Protein AF-A0A388L3P9-F1 (afdb_monomer_lite)

Secondary structure (DSSP, 8-state):
-TTHHHHHHHH-SS--HHHHHHHHHHHHHHT-SSSTHHHHHTT-HHHHTS--SSHHHHHHHHHHHHH---EE---SHHHHHTSBSSS-TTSB-TTS-B---S-STT--HHHHHTTT--BHHHHEETTTTEEPPHHHHHHHHTT-SSHHHHHHHHHHHS-HHHHHHHH-----TT-EEEEP-TT--TTEEEEEEEEETTEEEEEEEEE-SSSTTEEEEEEEEEEEGGGEEEEE-EEPPPTT-TTPPEEEGGGG--TTT-SS-TTSEEPPPPTTSSSPPBGGG--HHHHHHHHS--THHHHHHHHHHHHHTT--TT--THHHHHHHHHHTT-S-HHHHHHHHHHHTT----HHHHHTTT-----B-TTTSSSB--HHIIIIISHHHHHHHHHHHHHHHHHHSSSS---HHHHHH-PPPTT--TTSHHHHHHHHHHHHHHHHHHHHHHHHHHH-----HHHHHHHHHHHHHHHIIIIIHHH-TTT-TTSS-HHHHH--

Structure (mmCIF, N/CA/C/O backbone):
data_AF-A0A388L3P9-F1
#
_entry.id   AF-A0A388L3P9-F1
#
loop_
_atom_site.group_PDB
_atom_site.id
_atom_site.type_symbol
_atom_site.label_atom_id
_atom_site.label_alt_id
_atom_site.label_comp_id
_atom_site.label_asym_id
_atom_site.label_entity_id
_atom_site.label_seq_id
_atom_site.pdbx_PDB_ins_code
_atom_site.Cartn_x
_atom_site.Cartn_y
_atom_site.Cartn_z
_atom_site.occupancy
_atom_site.B_iso_or_equiv
_atom_site.auth_seq_id
_atom_site.auth_comp_id
_atom_site.auth_asym_id
_atom_site.auth_atom_id
_atom_site.pdbx_PDB_model_num
ATOM 1 N N . MET A 1 1 ? -0.712 6.047 -7.477 1.00 69.56 1 MET A N 1
ATOM 2 C CA . MET A 1 1 ? -1.102 4.629 -7.298 1.00 69.56 1 MET A CA 1
ATOM 3 C C . MET A 1 1 ? -2.496 4.556 -6.702 1.00 69.56 1 MET A C 1
ATOM 5 O O . MET A 1 1 ? -2.728 5.205 -5.688 1.00 69.56 1 MET A O 1
ATOM 9 N N . LEU A 1 2 ? -3.393 3.786 -7.325 1.00 80.62 2 LEU A N 1
ATOM 10 C CA . LEU A 1 2 ? -4.816 3.703 -6.965 1.00 80.62 2 LEU A CA 1
ATOM 11 C C . LEU A 1 2 ? -5.061 3.202 -5.529 1.00 80.62 2 LEU A C 1
ATOM 13 O O . LEU A 1 2 ? -5.903 3.756 -4.837 1.00 80.62 2 LEU A O 1
ATOM 17 N N . GLY A 1 3 ? -4.253 2.266 -5.015 1.00 79.12 3 GLY A N 1
ATOM 18 C CA . GLY A 1 3 ? -4.400 1.759 -3.640 1.00 79.12 3 GLY A CA 1
ATOM 19 C C . GLY A 1 3 ? -4.237 2.811 -2.527 1.00 79.12 3 GLY A C 1
ATOM 20 O O . GLY A 1 3 ? -4.745 2.613 -1.431 1.00 79.12 3 GLY A O 1
ATOM 21 N N . LYS A 1 4 ? -3.617 3.971 -2.810 1.00 87.44 4 LYS A N 1
ATOM 22 C CA . LYS A 1 4 ? -3.516 5.090 -1.849 1.00 87.44 4 LYS A CA 1
ATOM 23 C C . LYS A 1 4 ? -4.891 5.649 -1.455 1.00 87.44 4 LYS A C 1
ATOM 25 O O . LYS A 1 4 ? -5.006 6.288 -0.415 1.00 87.44 4 LYS A O 1
ATOM 30 N N . TRP A 1 5 ? -5.912 5.465 -2.291 1.00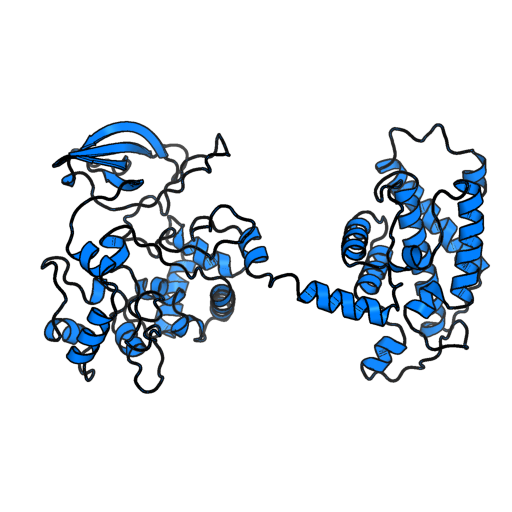 90.31 5 TRP A N 1
ATOM 31 C CA . TRP A 1 5 ? -7.249 5.992 -2.031 1.00 90.31 5 TRP A CA 1
ATOM 32 C C . TRP A 1 5 ? -7.845 5.391 -0.758 1.00 90.31 5 TRP A C 1
ATOM 34 O O . TRP A 1 5 ? -8.276 6.148 0.100 1.00 90.31 5 TRP A O 1
ATOM 44 N N . ILE A 1 6 ? -7.750 4.072 -0.567 1.00 91.44 6 ILE A N 1
ATOM 45 C CA . ILE A 1 6 ? -8.260 3.404 0.644 1.00 91.44 6 ILE A CA 1
ATOM 46 C C . ILE A 1 6 ? -7.466 3.822 1.884 1.00 91.44 6 ILE A C 1
ATOM 48 O O . ILE A 1 6 ? -8.050 4.100 2.927 1.00 91.44 6 ILE A O 1
ATOM 52 N N . THR A 1 7 ? -6.147 3.988 1.764 1.00 90.12 7 THR A N 1
ATOM 53 C CA . THR A 1 7 ? -5.344 4.571 2.847 1.00 90.12 7 THR A CA 1
ATOM 54 C C . THR A 1 7 ? -5.828 5.970 3.231 1.00 90.12 7 THR A C 1
ATOM 56 O O . THR A 1 7 ? -5.950 6.266 4.411 1.00 90.12 7 THR A O 1
ATOM 59 N N . ARG A 1 8 ? -6.152 6.821 2.248 1.00 89.50 8 ARG A N 1
ATOM 60 C CA . ARG A 1 8 ? -6.685 8.167 2.508 1.00 89.50 8 ARG A CA 1
ATOM 61 C C . ARG A 1 8 ? -8.045 8.136 3.194 1.00 89.50 8 ARG A C 1
ATOM 63 O O . ARG A 1 8 ? -8.276 8.990 4.038 1.00 89.50 8 ARG A O 1
ATOM 70 N N . VAL A 1 9 ? -8.921 7.187 2.850 1.00 90.56 9 VAL A N 1
ATOM 71 C CA . VAL A 1 9 ? -10.204 7.016 3.555 1.00 90.56 9 VAL A CA 1
ATOM 72 C C . VAL A 1 9 ? -9.966 6.751 5.043 1.00 90.56 9 VAL A C 1
ATOM 74 O O . VAL A 1 9 ? -10.691 7.295 5.864 1.00 90.56 9 VAL A O 1
ATOM 77 N N . ALA A 1 10 ? -8.939 5.970 5.393 1.00 88.69 10 ALA A N 1
ATOM 78 C CA . ALA A 1 10 ? -8.650 5.618 6.783 1.00 88.69 10 ALA A CA 1
ATOM 79 C C . ALA A 1 10 ? -8.086 6.768 7.632 1.00 88.69 10 ALA A C 1
ATOM 81 O O . ALA A 1 10 ? -8.101 6.654 8.847 1.00 88.69 10 ALA A O 1
ATOM 82 N N . THR A 1 11 ? -7.544 7.835 7.033 1.00 87.19 11 THR A N 1
ATOM 83 C CA . THR A 1 11 ? -6.847 8.901 7.784 1.00 87.19 11 THR A CA 1
ATOM 84 C C . THR A 1 11 ? -7.514 10.271 7.697 1.00 87.19 11 THR A C 1
ATOM 86 O O . THR A 1 11 ? -7.050 11.203 8.345 1.00 87.19 11 THR A O 1
ATOM 89 N N . MET A 1 12 ? -8.524 10.443 6.843 1.00 85.12 12 MET A N 1
ATOM 90 C CA . MET A 1 12 ? -9.142 11.751 6.609 1.00 85.12 12 MET A CA 1
ATOM 91 C C . MET A 1 12 ? -10.093 12.166 7.736 1.00 85.12 12 MET A C 1
ATOM 93 O O . MET A 1 12 ? -10.839 11.347 8.271 1.00 85.12 12 MET A O 1
ATOM 97 N N . GLU A 1 13 ? -10.079 13.458 8.053 1.00 81.88 13 GLU A N 1
ATOM 98 C CA . GLU A 1 13 ? -10.984 14.083 9.020 1.00 81.88 13 GLU A CA 1
ATOM 99 C C . GLU A 1 13 ? -12.373 14.336 8.420 1.00 81.88 13 GLU A C 1
ATOM 101 O O . GLU A 1 13 ? -13.373 13.961 9.022 1.00 81.88 13 GLU A O 1
ATOM 106 N N . ASP A 1 14 ? -12.466 14.822 7.185 1.00 80.38 14 ASP A N 1
ATOM 107 C CA . ASP A 1 14 ? -13.777 15.064 6.575 1.00 80.38 14 ASP A CA 1
ATOM 108 C C . ASP A 1 14 ? -14.316 13.856 5.819 1.00 80.38 14 ASP A C 1
ATOM 110 O O . ASP A 1 14 ? -13.581 13.066 5.203 1.00 80.38 14 ASP A O 1
ATOM 114 N N . GLU A 1 15 ? -15.637 13.738 5.811 1.00 78.81 15 GLU A N 1
ATOM 115 C CA . GLU A 1 15 ? -16.346 12.867 4.892 1.00 78.81 15 GLU A CA 1
ATOM 116 C C . GLU A 1 15 ? -16.502 13.567 3.540 1.00 78.81 15 GLU A C 1
ATOM 118 O O . GLU A 1 15 ? -17.374 14.399 3.316 1.00 78.81 15 GLU A O 1
ATOM 123 N N . ARG A 1 16 ? -15.586 13.261 2.620 1.00 87.44 16 ARG A N 1
ATOM 124 C CA . ARG A 1 16 ? -15.626 13.818 1.265 1.00 87.44 16 ARG A CA 1
ATOM 125 C C . ARG A 1 16 ? -16.694 13.116 0.435 1.00 87.44 16 ARG A C 1
ATOM 127 O O . ARG A 1 16 ? -16.822 11.898 0.516 1.00 87.44 16 ARG A O 1
ATOM 134 N N . GLU A 1 17 ? -17.332 13.845 -0.476 1.00 90.81 17 GLU A N 1
ATOM 135 C CA . GLU A 1 17 ? -18.387 13.332 -1.370 1.00 90.81 17 GLU A CA 1
ATOM 136 C C . GLU A 1 17 ? -18.004 12.031 -2.091 1.00 90.81 17 GLU A C 1
ATOM 138 O O . GLU A 1 17 ? -18.802 11.104 -2.202 1.00 90.81 17 GLU A O 1
ATOM 143 N N . TRP A 1 18 ? -16.750 11.913 -2.543 1.00 91.00 18 TRP A N 1
ATOM 144 C CA . TRP A 1 18 ? -16.290 10.706 -3.233 1.00 91.00 18 TRP A CA 1
ATOM 145 C C . TRP A 1 18 ? -16.249 9.468 -2.327 1.00 91.00 18 TRP A C 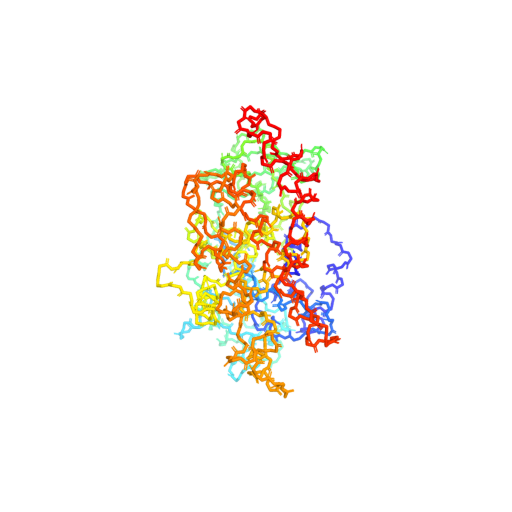1
ATOM 147 O O . TRP A 1 18 ? -16.326 8.355 -2.841 1.00 91.00 18 TRP A O 1
ATOM 157 N N . VAL A 1 19 ? -16.097 9.643 -1.010 1.00 91.75 19 VAL A N 1
ATOM 158 C CA . VAL A 1 19 ? -16.124 8.556 -0.021 1.00 91.75 19 VAL A CA 1
ATOM 159 C C . VAL A 1 19 ? -17.551 8.097 0.217 1.00 91.75 19 VAL A C 1
ATOM 161 O O . VAL A 1 19 ? -17.780 6.893 0.200 1.00 91.75 19 VAL A O 1
ATOM 164 N N . VAL A 1 20 ? -18.495 9.029 0.352 1.00 92.31 20 VAL A N 1
ATOM 165 C CA . VAL A 1 20 ? -19.932 8.718 0.449 1.00 92.31 20 VAL A CA 1
ATOM 166 C C . VAL A 1 20 ? -20.387 7.973 -0.805 1.00 92.31 20 VAL A C 1
ATOM 168 O O . VAL A 1 20 ? -20.972 6.897 -0.741 1.00 92.31 20 VAL A O 1
ATOM 171 N N . LEU A 1 21 ? -20.010 8.478 -1.983 1.00 92.88 21 LEU A N 1
ATOM 172 C CA . LEU A 1 21 ? -20.310 7.813 -3.249 1.00 92.88 21 LEU A CA 1
ATOM 173 C C . LEU A 1 21 ? -19.677 6.414 -3.328 1.00 92.88 21 LEU A C 1
ATOM 175 O O . LEU A 1 21 ? -20.285 5.485 -3.858 1.00 92.88 21 LEU A O 1
ATOM 179 N N . ALA A 1 22 ? -18.462 6.243 -2.800 1.00 93.12 22 ALA A N 1
ATOM 180 C CA . ALA A 1 22 ? -17.813 4.939 -2.714 1.00 93.12 22 ALA A CA 1
ATOM 181 C C . ALA A 1 22 ? -18.572 3.969 -1.812 1.00 93.12 22 ALA A C 1
ATOM 183 O O . ALA A 1 22 ? -18.786 2.825 -2.210 1.00 93.12 22 ALA A O 1
ATOM 184 N N . GLY A 1 23 ? -18.956 4.429 -0.619 1.00 94.62 23 GLY A N 1
ATOM 185 C CA . GLY A 1 23 ? -19.740 3.674 0.348 1.00 94.62 23 GLY A CA 1
ATOM 186 C C . GLY A 1 23 ? -21.039 3.200 -0.284 1.00 94.62 23 GLY A C 1
ATOM 187 O O . GLY A 1 23 ? -21.280 1.998 -0.347 1.00 94.62 23 GLY A O 1
ATOM 188 N N . TYR A 1 24 ? -21.794 4.111 -0.898 1.00 95.50 24 TYR A N 1
ATOM 189 C CA . TYR A 1 24 ? -23.023 3.789 -1.619 1.00 95.50 24 TYR A CA 1
ATOM 190 C C . TYR A 1 24 ? -22.829 2.745 -2.733 1.00 95.50 24 TYR A C 1
ATOM 192 O O . TYR A 1 24 ? -23.529 1.729 -2.760 1.00 95.50 24 TYR A O 1
ATOM 200 N N . ILE A 1 25 ? -21.871 2.958 -3.646 1.00 95.56 25 ILE A N 1
ATOM 201 C CA . ILE A 1 25 ? -21.624 2.038 -4.772 1.00 95.56 25 ILE A CA 1
ATOM 202 C C . ILE A 1 25 ? -21.239 0.652 -4.254 1.00 95.56 25 ILE A C 1
ATOM 204 O O . ILE A 1 25 ? -21.826 -0.348 -4.664 1.00 95.56 25 ILE A O 1
ATOM 208 N N . LEU A 1 26 ? -20.261 0.584 -3.349 1.00 96.44 26 LEU A N 1
ATOM 209 C CA . LEU A 1 26 ? -19.733 -0.687 -2.864 1.00 96.44 26 LEU A CA 1
ATOM 210 C C . LEU A 1 26 ? -20.739 -1.420 -1.980 1.00 96.44 26 LEU A C 1
ATOM 212 O O . LEU A 1 26 ? -20.849 -2.637 -2.096 1.00 96.44 26 LEU A O 1
ATOM 216 N N . LYS A 1 27 ? -21.512 -0.706 -1.153 1.00 97.00 27 LYS A N 1
ATOM 217 C CA . LYS A 1 27 ? -22.615 -1.277 -0.373 1.00 97.00 27 LYS A CA 1
ATOM 218 C C . LYS A 1 27 ? -23.601 -1.999 -1.291 1.00 97.00 27 LYS A C 1
ATOM 220 O O . LYS A 1 27 ? -23.920 -3.161 -1.041 1.00 97.00 27 LYS A O 1
ATOM 225 N N . ASN A 1 28 ? -24.029 -1.342 -2.371 1.00 96.56 28 ASN A N 1
ATOM 226 C CA . ASN A 1 28 ? -24.978 -1.910 -3.329 1.00 96.56 28 ASN A CA 1
ATOM 227 C C . ASN A 1 28 ? -24.371 -3.074 -4.125 1.00 96.56 28 ASN A C 1
ATOM 229 O O . ASN A 1 28 ? -24.974 -4.142 -4.197 1.00 96.56 28 ASN A O 1
ATOM 233 N N . ASP A 1 29 ? -23.156 -2.908 -4.656 1.00 95.62 29 ASP A N 1
ATOM 234 C CA . ASP A 1 29 ? -22.447 -3.955 -5.409 1.00 95.62 29 ASP A CA 1
ATOM 235 C C . ASP A 1 29 ? -22.220 -5.225 -4.568 1.00 95.62 29 ASP A C 1
ATOM 237 O O . ASP A 1 29 ? -22.188 -6.345 -5.086 1.00 95.62 29 ASP A O 1
ATOM 241 N N . TRP A 1 30 ? -22.031 -5.063 -3.258 1.00 96.31 30 TRP A N 1
ATOM 242 C CA . TRP A 1 30 ? -21.745 -6.154 -2.331 1.00 96.31 30 TRP A CA 1
ATOM 243 C C . TRP A 1 30 ? -22.966 -6.675 -1.573 1.00 96.31 30 TRP A C 1
ATOM 245 O O . TRP A 1 30 ? -22.838 -7.700 -0.900 1.00 96.31 30 TRP A O 1
ATOM 255 N N . GLY A 1 31 ? -24.129 -6.033 -1.726 1.00 95.69 31 GLY A N 1
ATOM 256 C CA . GLY A 1 31 ? -25.377 -6.408 -1.060 1.00 95.69 31 GLY A CA 1
ATOM 257 C C . GLY A 1 31 ? -25.332 -6.223 0.456 1.00 95.69 31 GLY A C 1
ATOM 258 O O . GLY A 1 31 ? -25.880 -7.047 1.184 1.00 95.69 31 GLY A O 1
ATOM 259 N N . LEU A 1 32 ? -24.630 -5.195 0.938 1.00 97.00 32 LEU A N 1
ATOM 260 C CA . LEU A 1 32 ? -24.478 -4.925 2.367 1.00 97.00 32 LEU A CA 1
ATOM 261 C C . LEU A 1 32 ? -25.684 -4.155 2.915 1.00 97.00 32 LEU A C 1
ATOM 263 O O . LEU A 1 32 ? -26.169 -3.210 2.292 1.00 97.00 32 LEU A O 1
ATOM 267 N N . THR A 1 33 ? -26.135 -4.516 4.119 1.00 96.38 33 THR A N 1
ATOM 268 C CA . THR A 1 33 ? -27.211 -3.791 4.814 1.00 96.38 33 THR A CA 1
ATOM 269 C C . THR A 1 33 ? -26.761 -2.398 5.246 1.00 96.38 33 THR A C 1
ATOM 271 O O . THR A 1 33 ? -27.493 -1.424 5.059 1.00 96.38 33 THR A O 1
ATOM 274 N N . ARG A 1 34 ? -25.550 -2.301 5.806 1.00 94.88 34 ARG A N 1
ATOM 275 C CA . ARG A 1 34 ? -24.994 -1.074 6.380 1.00 94.88 34 ARG A CA 1
ATOM 276 C C . ARG A 1 34 ? -23.862 -0.533 5.512 1.00 94.88 34 ARG A C 1
ATOM 278 O O . ARG A 1 34 ? -23.178 -1.298 4.832 1.00 94.88 34 ARG A O 1
ATOM 285 N N . GLU A 1 35 ? -23.693 0.783 5.489 1.00 93.81 35 GLU A N 1
ATOM 286 C CA . GLU A 1 35 ? -22.684 1.427 4.638 1.00 93.81 35 GLU A CA 1
ATOM 287 C C . GLU A 1 35 ? -21.282 1.320 5.247 1.00 93.81 35 GLU A C 1
ATOM 289 O O . GLU A 1 35 ? -20.310 1.047 4.546 1.00 93.81 35 GLU A O 1
ATOM 294 N N . GLU A 1 36 ? -21.180 1.432 6.566 1.00 91.62 36 GLU A N 1
ATOM 295 C CA . GLU A 1 36 ? -19.944 1.315 7.332 1.00 91.62 36 GLU A CA 1
ATOM 296 C C . GLU A 1 36 ? -19.243 -0.044 7.145 1.00 91.62 36 GLU A C 1
ATOM 298 O O . GLU A 1 36 ? -18.011 -0.121 7.167 1.00 91.62 36 GLU A O 1
ATOM 303 N N . ASP A 1 37 ? -20.005 -1.103 6.852 1.00 96.12 37 ASP A N 1
ATOM 304 C CA . ASP A 1 37 ? -19.487 -2.453 6.610 1.00 96.12 37 ASP A CA 1
ATOM 305 C C . ASP A 1 37 ? -18.610 -2.534 5.349 1.00 96.12 37 ASP A C 1
ATOM 307 O O . ASP A 1 37 ? -17.741 -3.408 5.251 1.00 96.12 37 ASP A O 1
ATOM 311 N N . VAL A 1 38 ? -18.775 -1.604 4.397 1.00 96.25 38 VAL A N 1
ATOM 312 C CA . VAL A 1 38 ? -17.919 -1.485 3.202 1.00 96.25 38 VAL A CA 1
ATOM 313 C C . VAL A 1 38 ? -16.455 -1.377 3.612 1.00 96.25 38 VAL A C 1
ATOM 315 O O . VAL A 1 38 ? -15.585 -2.049 3.050 1.00 96.25 38 VAL A O 1
ATOM 318 N N . TRP A 1 39 ? -16.179 -0.559 4.624 1.00 94.56 39 TRP A N 1
ATOM 319 C CA . TRP A 1 39 ? -14.828 -0.238 5.064 1.00 94.56 39 TRP A CA 1
ATOM 320 C C . TRP A 1 39 ? -14.161 -1.370 5.852 1.00 94.56 39 TRP A C 1
ATOM 322 O O . TRP A 1 39 ? -12.935 -1.438 5.931 1.00 94.56 39 TRP A O 1
ATOM 332 N N . ILE A 1 40 ? -14.947 -2.326 6.342 1.00 95.06 40 ILE A N 1
ATOM 333 C CA . ILE A 1 40 ? -14.444 -3.600 6.856 1.00 95.06 40 ILE A CA 1
ATOM 334 C C . ILE A 1 40 ? -14.200 -4.579 5.695 1.00 95.06 40 ILE A C 1
ATOM 336 O O . ILE A 1 40 ? -13.135 -5.198 5.602 1.00 95.06 4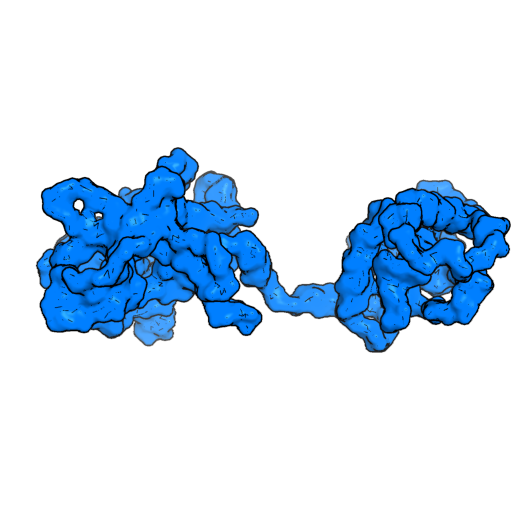0 ILE A O 1
ATOM 340 N N . CYS A 1 41 ? -15.139 -4.656 4.747 1.00 96.31 41 CYS A N 1
ATOM 341 C CA . CYS A 1 41 ? -15.086 -5.566 3.601 1.00 96.31 41 CYS A CA 1
ATOM 342 C C . CYS A 1 41 ? -13.919 -5.287 2.639 1.00 96.31 41 CYS A C 1
ATOM 344 O O . CYS A 1 41 ? -13.381 -6.224 2.045 1.00 96.31 41 CYS A O 1
ATOM 346 N N . VAL A 1 42 ? -13.438 -4.041 2.526 1.00 95.19 42 VAL A N 1
ATOM 347 C CA . VAL A 1 42 ? -12.230 -3.710 1.733 1.00 95.19 42 VAL A CA 1
ATOM 348 C C . VAL A 1 42 ? -10.947 -4.369 2.257 1.00 95.19 42 VAL A C 1
ATOM 350 O O . VAL A 1 42 ? -9.923 -4.338 1.573 1.00 95.19 42 VAL A O 1
ATOM 353 N N . HIS A 1 43 ? -10.964 -4.983 3.442 1.00 93.75 43 HIS A N 1
ATOM 354 C CA . HIS A 1 43 ? -9.848 -5.780 3.956 1.00 93.75 43 HIS A CA 1
ATOM 355 C C . HIS A 1 43 ? -9.988 -7.288 3.686 1.00 93.75 43 HIS A C 1
ATOM 357 O O . HIS A 1 43 ? -9.021 -8.034 3.864 1.00 93.75 43 HIS A O 1
ATOM 363 N N . MET A 1 44 ? -11.137 -7.735 3.177 1.00 95.00 44 MET A N 1
ATOM 364 C CA . MET A 1 44 ? -11.491 -9.143 2.988 1.00 95.00 44 MET A CA 1
ATOM 365 C C . MET A 1 44 ? -11.278 -9.575 1.533 1.00 95.00 44 MET A C 1
ATOM 367 O O . MET A 1 44 ? -11.823 -8.980 0.601 1.00 95.00 44 MET A O 1
ATOM 371 N N . ASP A 1 45 ? -10.502 -10.634 1.296 1.00 93.31 45 ASP A N 1
ATOM 372 C CA . ASP A 1 45 ? -10.219 -11.090 -0.074 1.00 93.31 45 ASP A CA 1
ATOM 373 C C . ASP A 1 45 ? -11.458 -11.608 -0.810 1.00 93.31 45 ASP A C 1
ATOM 375 O O . ASP A 1 45 ? -11.570 -11.465 -2.028 1.00 93.31 45 ASP A O 1
ATOM 379 N N . SER A 1 46 ? -12.412 -12.171 -0.078 1.00 94.88 46 SER A N 1
ATOM 380 C CA . SER A 1 46 ? -13.714 -12.628 -0.553 1.00 94.88 46 SER A CA 1
ATOM 381 C C . SER A 1 46 ? -14.561 -11.500 -1.147 1.00 94.88 46 SER A C 1
ATOM 383 O O . SER A 1 46 ? -15.366 -11.767 -2.041 1.00 94.88 46 SER A O 1
ATOM 385 N N . TYR A 1 47 ? -14.360 -10.252 -0.709 1.00 95.06 47 TYR A N 1
ATOM 386 C CA . TYR A 1 47 ? -15.012 -9.066 -1.274 1.00 95.06 47 TYR A CA 1
ATOM 387 C C . TYR A 1 47 ? -14.145 -8.378 -2.328 1.00 95.06 47 TYR A C 1
ATOM 389 O O . TYR A 1 47 ? -14.644 -8.036 -3.395 1.00 95.06 47 TYR A O 1
ATOM 397 N N . LEU A 1 48 ? -12.827 -8.284 -2.126 1.00 94.44 48 LEU A N 1
ATOM 398 C CA . LEU A 1 48 ? -11.909 -7.705 -3.120 1.00 94.44 48 LEU A CA 1
ATOM 399 C C . LEU A 1 48 ? -11.781 -8.520 -4.418 1.00 94.44 48 LEU A C 1
ATOM 401 O O . LEU A 1 48 ? -11.259 -8.030 -5.422 1.00 94.44 48 LEU A O 1
ATOM 405 N N . ARG A 1 49 ? -12.186 -9.793 -4.407 1.00 91.75 49 ARG A N 1
ATOM 406 C CA . ARG A 1 49 ? -12.308 -10.620 -5.617 1.00 91.75 49 ARG A CA 1
ATOM 407 C C . ARG A 1 49 ? -13.587 -10.348 -6.404 1.00 91.75 49 ARG A C 1
ATOM 409 O O . ARG A 1 49 ? -13.648 -10.742 -7.566 1.00 91.75 49 ARG A O 1
ATOM 416 N N . ARG A 1 50 ? -14.577 -9.687 -5.806 1.00 89.12 50 ARG A N 1
ATOM 417 C CA . ARG A 1 50 ? -15.819 -9.325 -6.487 1.00 89.12 50 ARG A CA 1
ATOM 418 C C . ARG A 1 50 ? -15.563 -8.121 -7.387 1.00 89.12 50 ARG A C 1
ATOM 420 O O . ARG A 1 50 ? -14.767 -7.241 -7.060 1.00 89.12 50 ARG A O 1
ATOM 427 N N . GLY A 1 51 ? -16.208 -8.115 -8.547 1.00 78.38 51 GLY A N 1
ATOM 428 C CA . GLY A 1 51 ? -16.250 -6.927 -9.391 1.00 78.38 51 GLY A CA 1
ATOM 429 C C . GLY A 1 51 ? -17.016 -5.802 -8.697 1.00 78.38 51 GLY A C 1
ATOM 430 O O . GLY A 1 51 ? -17.806 -6.055 -7.791 1.00 78.38 51 GLY A O 1
ATOM 431 N N . SER A 1 52 ? -16.778 -4.576 -9.143 1.00 89.62 52 SER A N 1
ATOM 432 C CA . SER A 1 52 ? -17.656 -3.438 -8.876 1.00 89.62 52 SER A CA 1
ATOM 433 C C . SER A 1 52 ? -18.259 -2.985 -10.203 1.00 89.62 52 SER A C 1
ATOM 435 O O . SER A 1 52 ? -17.594 -3.097 -11.240 1.00 89.62 52 SER A O 1
ATOM 437 N N . SER A 1 53 ? -19.494 -2.485 -10.170 1.00 89.88 53 SER A N 1
ATOM 438 C CA . SER A 1 53 ? -20.159 -1.860 -11.318 1.00 89.88 53 SER A CA 1
ATOM 439 C C . SER A 1 53 ? -19.402 -0.616 -11.805 1.00 89.88 53 SER A C 1
ATOM 441 O O . SER A 1 53 ? -19.387 -0.309 -12.997 1.00 89.88 53 SER A O 1
ATOM 443 N N . SER A 1 54 ? -18.684 0.062 -10.905 1.00 92.81 54 SER A N 1
ATOM 444 C CA . SER A 1 54 ? -17.822 1.193 -11.232 1.00 92.81 54 SER A CA 1
ATOM 445 C C . SER A 1 54 ? -16.455 0.738 -11.753 1.00 92.81 54 SER A C 1
ATOM 447 O O . SER A 1 54 ? -15.683 0.065 -11.062 1.00 92.81 54 SER A O 1
ATOM 449 N N . GLN A 1 55 ? -16.092 1.189 -12.959 1.00 90.12 55 GLN A N 1
ATOM 450 C CA . GLN A 1 55 ? -14.764 0.938 -13.537 1.00 90.12 55 GLN A CA 1
ATOM 451 C C . GLN A 1 55 ? -13.633 1.503 -12.662 1.00 90.12 55 GLN A C 1
ATOM 453 O O . GLN A 1 55 ? -12.587 0.865 -12.505 1.00 90.12 55 GLN A O 1
ATOM 458 N N . VAL A 1 56 ? -13.858 2.671 -12.050 1.00 90.56 56 VAL A N 1
ATOM 459 C CA . VAL A 1 56 ? -12.896 3.323 -11.151 1.00 90.56 56 VAL A CA 1
ATOM 460 C C . VAL A 1 56 ? -12.655 2.452 -9.920 1.00 90.56 56 VAL A C 1
ATOM 462 O O . VAL A 1 56 ? -11.507 2.107 -9.621 1.00 90.56 56 VAL A O 1
ATOM 465 N N . TRP A 1 57 ? -13.724 2.026 -9.243 1.00 92.12 57 TRP A N 1
ATOM 466 C CA . TRP A 1 57 ? -13.610 1.201 -8.040 1.00 92.12 57 TRP A CA 1
ATOM 467 C C . TRP A 1 57 ? -13.097 -0.203 -8.335 1.00 92.12 57 TRP A C 1
ATOM 469 O O . TRP A 1 57 ? -12.260 -0.704 -7.589 1.00 92.12 57 TRP A O 1
ATOM 479 N N . SER A 1 58 ? -13.458 -0.795 -9.472 1.00 92.31 58 SER A N 1
ATOM 480 C CA . SER A 1 58 ? -12.869 -2.056 -9.933 1.00 92.31 58 SER A CA 1
ATOM 481 C C . SER A 1 58 ? -11.337 -1.962 -10.052 1.00 92.31 58 SER A C 1
ATOM 483 O O . SER A 1 58 ? -10.609 -2.844 -9.584 1.00 92.31 58 SER A O 1
ATOM 485 N N . GLY A 1 59 ? -10.816 -0.857 -10.601 1.00 92.06 59 GLY A N 1
ATOM 486 C CA . GLY A 1 59 ? -9.378 -0.581 -10.660 1.00 92.06 59 GLY A CA 1
ATOM 487 C C . GLY A 1 59 ? -8.737 -0.371 -9.281 1.00 92.06 59 GLY A C 1
ATOM 488 O O . GLY A 1 59 ? -7.669 -0.931 -9.006 1.00 92.06 59 GLY A O 1
ATOM 489 N N . ILE A 1 60 ? -9.389 0.401 -8.403 1.00 93.12 60 ILE A N 1
ATOM 490 C CA . ILE A 1 60 ? -8.910 0.678 -7.038 1.00 93.12 60 ILE A CA 1
ATOM 491 C C . ILE A 1 60 ? -8.860 -0.604 -6.203 1.00 93.12 60 ILE A C 1
ATOM 493 O O . ILE A 1 60 ? -7.806 -0.904 -5.644 1.00 93.12 60 ILE A O 1
ATOM 497 N N . LEU A 1 61 ? -9.938 -1.390 -6.163 1.00 94.62 61 LEU A N 1
ATOM 498 C CA . LEU A 1 61 ? -10.023 -2.636 -5.395 1.00 94.62 61 LEU A CA 1
ATOM 499 C C . LEU A 1 61 ? -9.011 -3.673 -5.894 1.00 94.62 61 LEU A C 1
ATOM 501 O O . LEU A 1 61 ? -8.335 -4.319 -5.093 1.00 94.62 61 LEU A O 1
ATOM 505 N N . ARG A 1 62 ? -8.815 -3.784 -7.215 1.00 92.44 62 ARG A N 1
ATOM 506 C CA . ARG A 1 62 ? -7.797 -4.670 -7.803 1.00 92.44 62 ARG A CA 1
ATOM 507 C C . ARG A 1 62 ? -6.380 -4.272 -7.396 1.00 92.44 62 ARG A C 1
ATOM 509 O O . ARG A 1 62 ? -5.553 -5.145 -7.127 1.00 92.44 62 ARG A O 1
ATOM 516 N N . ALA A 1 63 ? -6.085 -2.972 -7.378 1.00 91.06 63 ALA A N 1
ATOM 517 C CA . ALA A 1 63 ? -4.800 -2.465 -6.911 1.00 91.06 63 ALA A CA 1
ATOM 518 C C . ALA A 1 63 ? -4.634 -2.682 -5.401 1.00 91.06 63 ALA A C 1
ATOM 520 O O . ALA A 1 63 ? -3.571 -3.114 -4.958 1.00 91.06 63 ALA A O 1
ATOM 521 N N . TRP A 1 64 ? -5.688 -2.430 -4.626 1.00 93.44 64 TRP A N 1
ATOM 522 C CA . TRP A 1 64 ? -5.691 -2.590 -3.179 1.00 93.44 64 TRP A CA 1
ATOM 523 C C . TRP A 1 64 ? -5.512 -4.037 -2.745 1.00 93.44 64 TRP A C 1
ATOM 525 O O . TRP A 1 64 ? -4.708 -4.290 -1.863 1.00 93.44 64 TRP A O 1
ATOM 535 N N . ARG A 1 65 ? -6.130 -5.008 -3.420 1.00 93.12 65 ARG A N 1
ATOM 536 C CA . ARG A 1 65 ? -5.941 -6.437 -3.120 1.00 93.12 65 ARG A CA 1
ATOM 537 C C . ARG A 1 65 ? -4.475 -6.870 -3.127 1.00 93.12 65 ARG A C 1
ATOM 539 O O . ARG A 1 65 ? -4.092 -7.735 -2.356 1.00 93.12 65 ARG A O 1
ATOM 546 N N . LYS A 1 66 ? -3.653 -6.272 -3.994 1.00 89.38 66 LYS A N 1
ATOM 547 C CA . LYS A 1 66 ? -2.209 -6.554 -4.063 1.00 89.38 66 LYS A CA 1
ATOM 548 C C . LYS A 1 66 ? -1.399 -5.802 -3.008 1.00 89.38 66 LYS A C 1
ATOM 550 O O . LYS A 1 66 ? -0.257 -6.163 -2.763 1.00 89.38 66 LYS A O 1
ATOM 555 N N . LEU A 1 67 ? -1.954 -4.716 -2.477 1.00 89.88 67 LEU A N 1
ATOM 556 C CA . LEU A 1 67 ? -1.255 -3.764 -1.626 1.00 89.88 67 LEU A CA 1
ATOM 557 C C . LEU A 1 67 ? -1.723 -3.809 -0.172 1.00 89.88 67 LEU A C 1
ATOM 559 O O . LEU A 1 67 ? -1.014 -3.272 0.654 1.00 89.88 67 LEU A O 1
ATOM 563 N N . LYS A 1 68 ? -2.891 -4.352 0.168 1.00 91.50 68 LYS A N 1
ATOM 564 C CA . LYS A 1 68 ? -3.501 -4.206 1.498 1.00 91.50 68 LYS A CA 1
ATOM 565 C C . LYS A 1 68 ? -2.592 -4.726 2.631 1.00 91.50 68 LYS A C 1
ATOM 567 O O . LYS A 1 68 ? -1.846 -5.682 2.421 1.00 91.50 68 LYS A O 1
ATOM 572 N N . PRO A 1 69 ? -2.654 -4.140 3.839 1.00 91.62 69 PRO A N 1
ATOM 573 C CA . PRO A 1 69 ? -1.944 -4.671 4.996 1.00 91.62 69 PRO A CA 1
ATOM 574 C C . PRO A 1 69 ? -2.588 -5.982 5.480 1.00 91.62 69 PRO A C 1
ATOM 576 O O . PRO A 1 69 ? -3.813 -6.087 5.570 1.00 91.62 69 PRO A O 1
ATOM 579 N N . GLU A 1 70 ? -1.759 -6.975 5.804 1.00 86.56 70 GLU A N 1
ATOM 580 C CA . GLU A 1 70 ? -2.210 -8.313 6.225 1.00 86.56 70 GLU A CA 1
ATOM 581 C C . GLU A 1 70 ? -2.214 -8.497 7.744 1.00 86.56 70 GLU A C 1
ATOM 583 O O . GLU A 1 70 ? -3.004 -9.278 8.268 1.00 86.56 70 GLU A O 1
ATOM 588 N N . GLN A 1 71 ? -1.323 -7.808 8.461 1.00 88.69 71 GLN A N 1
ATOM 589 C CA . GLN A 1 71 ? -1.166 -8.012 9.896 1.00 88.69 71 GLN A CA 1
ATOM 590 C C . GLN A 1 71 ? -2.170 -7.146 10.649 1.00 88.69 71 GLN A C 1
ATOM 592 O O . GLN A 1 71 ? -2.196 -5.927 10.481 1.00 88.69 71 GLN A O 1
ATOM 597 N N . VAL A 1 72 ? -2.974 -7.791 11.485 1.00 91.31 72 VAL A N 1
ATOM 598 C CA . VAL A 1 72 ? -3.935 -7.147 12.380 1.00 91.31 72 VAL A CA 1
ATOM 599 C C . VAL A 1 72 ? -3.226 -6.723 13.666 1.00 91.31 72 VAL A C 1
ATOM 601 O O . VAL A 1 72 ? -2.358 -7.440 14.164 1.00 91.31 72 VAL A O 1
ATOM 604 N N . ILE A 1 73 ? -3.590 -5.556 14.189 1.00 90.19 73 ILE A N 1
ATOM 605 C CA . ILE A 1 73 ? -3.162 -5.051 15.491 1.00 90.19 73 ILE A CA 1
ATOM 606 C C . ILE A 1 73 ? -4.403 -4.945 16.373 1.00 90.19 73 ILE A C 1
ATOM 608 O O . ILE A 1 73 ? -5.410 -4.368 15.968 1.00 90.19 73 ILE A O 1
ATOM 612 N N . VAL A 1 74 ? -4.307 -5.522 17.566 1.00 90.75 74 VAL A N 1
ATOM 613 C CA . VAL A 1 74 ? -5.320 -5.446 18.614 1.00 90.75 74 VAL A CA 1
ATOM 614 C C . VAL A 1 74 ? -4.618 -5.006 19.889 1.00 90.75 74 VAL A C 1
ATOM 616 O O . VAL A 1 74 ? -3.585 -5.567 20.262 1.00 90.75 74 VAL A O 1
ATOM 619 N N . ASP A 1 75 ? -5.142 -3.960 20.510 1.00 88.19 75 ASP A N 1
ATOM 620 C CA . ASP A 1 75 ? -4.565 -3.325 21.692 1.00 88.19 75 ASP A CA 1
ATOM 621 C C . ASP A 1 75 ? -5.584 -3.044 22.802 1.00 88.19 75 ASP A C 1
ATOM 623 O O . ASP A 1 75 ? -5.181 -2.639 23.887 1.00 88.19 75 ASP A O 1
ATOM 627 N N . SER A 1 76 ? -6.869 -3.282 22.546 1.00 89.50 76 SER A N 1
ATOM 628 C CA . SER A 1 76 ? -7.976 -2.937 23.433 1.00 89.50 76 SER A CA 1
ATOM 629 C C . SER A 1 76 ? -9.210 -3.787 23.127 1.00 89.50 76 SER A C 1
ATOM 631 O O . SER A 1 76 ? -9.364 -4.319 22.023 1.00 89.50 76 SER A O 1
ATOM 633 N N . LYS A 1 77 ? -10.155 -3.839 24.070 1.00 91.19 77 LYS A N 1
ATOM 634 C CA . LYS A 1 77 ? -11.499 -4.393 23.844 1.00 91.19 77 LYS A CA 1
ATOM 635 C C . LYS A 1 77 ? -12.170 -3.778 22.612 1.00 91.19 77 LYS A C 1
ATOM 637 O O . LYS A 1 77 ? -12.711 -4.491 21.768 1.00 91.19 77 LYS A O 1
ATOM 642 N N . THR A 1 78 ? -12.067 -2.460 22.457 1.00 91.00 78 THR A N 1
ATOM 643 C CA . THR A 1 78 ? -12.609 -1.721 21.311 1.00 91.00 78 THR A CA 1
ATOM 644 C C . THR A 1 78 ? -12.036 -2.216 19.981 1.00 91.00 78 THR A C 1
ATOM 646 O O . THR A 1 78 ? -12.780 -2.436 19.024 1.00 91.00 78 THR A O 1
ATOM 649 N N . THR A 1 79 ? -10.723 -2.455 19.905 1.00 92.88 79 THR A N 1
ATOM 650 C CA . THR A 1 79 ? -10.097 -2.963 18.676 1.00 92.88 79 THR A CA 1
ATOM 651 C C . THR A 1 79 ? -10.399 -4.430 18.404 1.00 92.88 79 THR A C 1
ATOM 653 O O . THR A 1 79 ? -10.469 -4.790 17.225 1.00 92.88 79 THR A O 1
ATOM 656 N N . VAL A 1 80 ? -10.637 -5.257 19.435 1.00 94.75 80 VAL A N 1
ATOM 657 C CA . VAL A 1 80 ? -11.162 -6.629 19.272 1.00 94.75 80 VAL A CA 1
ATOM 658 C C . VAL A 1 80 ? -12.544 -6.583 18.627 1.00 94.75 80 VAL A C 1
ATOM 660 O O . VAL A 1 80 ? -12.768 -7.222 17.602 1.00 94.75 80 VAL A O 1
ATOM 663 N N . LEU A 1 81 ? -13.466 -5.788 19.179 1.00 95.06 81 LEU A N 1
ATOM 664 C CA . LEU A 1 81 ? -14.852 -5.718 18.705 1.00 95.06 81 LEU A CA 1
ATOM 665 C C . LEU A 1 81 ? -14.958 -5.266 17.240 1.00 95.06 81 LEU A C 1
ATOM 667 O O . LEU A 1 81 ? -15.890 -5.655 16.539 1.00 95.06 81 LEU A O 1
ATOM 671 N N . ARG A 1 82 ? -13.984 -4.497 16.742 1.00 94.44 82 ARG A N 1
ATOM 672 C CA . ARG A 1 82 ? -13.916 -4.060 15.337 1.00 94.44 82 ARG A CA 1
ATOM 673 C C . ARG A 1 82 ? -13.321 -5.088 14.373 1.00 94.44 82 ARG A C 1
ATOM 675 O O . ARG A 1 82 ? -13.331 -4.853 13.163 1.00 94.44 82 ARG A O 1
ATOM 682 N N . GLN A 1 83 ? -12.787 -6.207 14.860 1.00 95.81 83 GLN A N 1
ATOM 683 C CA . GLN A 1 83 ? -12.215 -7.224 13.984 1.00 95.81 83 GLN A CA 1
ATOM 684 C C . GLN A 1 83 ? -13.296 -7.894 13.144 1.00 95.81 83 GLN A C 1
ATOM 686 O O . GLN A 1 83 ? -14.343 -8.286 13.654 1.00 95.81 83 GLN A O 1
ATOM 691 N N . ASN A 1 84 ? -13.023 -8.045 11.847 1.00 95.94 84 ASN A N 1
ATOM 692 C CA . ASN A 1 84 ? -13.891 -8.784 10.937 1.00 95.94 84 ASN A CA 1
ATOM 693 C C . ASN A 1 84 ? -13.953 -10.261 11.345 1.00 95.94 84 ASN A C 1
ATOM 695 O O . ASN A 1 84 ? -12.916 -10.837 11.667 1.00 95.94 84 ASN A O 1
ATOM 699 N N . LEU A 1 85 ? -15.142 -10.866 11.297 1.00 97.25 85 LEU A N 1
ATOM 700 C CA . LEU A 1 85 ? -15.363 -12.280 11.631 1.00 97.25 85 LEU A CA 1
ATOM 701 C C . LEU A 1 85 ? -14.817 -13.222 10.553 1.00 97.25 85 LEU A C 1
ATOM 703 O O . LEU A 1 85 ? -14.216 -14.247 10.854 1.00 97.25 85 LEU A O 1
ATOM 707 N N . PHE A 1 86 ? -15.008 -12.855 9.285 1.00 96.75 86 PHE A N 1
ATOM 708 C CA . PHE A 1 86 ? -14.642 -13.673 8.126 1.00 96.75 86 PHE A CA 1
ATOM 709 C C . PHE A 1 86 ? -13.459 -13.064 7.372 1.00 96.75 86 PHE A C 1
ATOM 711 O O . PHE A 1 86 ? -13.301 -11.848 7.361 1.00 96.75 86 PHE A O 1
ATOM 718 N N . ASP A 1 87 ? -12.644 -13.883 6.708 1.00 94.56 87 ASP A N 1
ATOM 719 C CA . ASP A 1 87 ? -11.368 -13.532 6.069 1.00 94.56 87 ASP A CA 1
ATOM 720 C C . ASP A 1 87 ? -10.359 -12.884 7.041 1.00 94.56 87 ASP A C 1
ATOM 722 O O . ASP A 1 87 ? -9.487 -12.104 6.645 1.00 94.56 87 ASP A O 1
ATOM 726 N N . ASN A 1 88 ? -10.478 -13.172 8.336 1.00 94.56 88 ASN A N 1
ATOM 727 C CA . ASN A 1 88 ? -9.539 -12.698 9.340 1.00 94.56 88 ASN A CA 1
ATOM 728 C C . ASN A 1 88 ? -8.407 -13.707 9.520 1.00 94.56 88 ASN A C 1
ATOM 730 O O . ASN A 1 88 ? -8.637 -14.872 9.810 1.00 94.56 88 ASN A O 1
ATOM 734 N N . VAL A 1 89 ? -7.161 -13.255 9.398 1.00 92.25 89 VAL A N 1
ATOM 735 C CA . VAL A 1 89 ? -5.977 -14.125 9.500 1.00 92.25 89 VAL A CA 1
ATOM 736 C C . VAL A 1 89 ? -5.776 -14.743 10.890 1.00 92.25 89 VAL A C 1
ATOM 738 O O . VAL A 1 89 ? -4.968 -15.669 11.021 1.00 92.25 89 VAL A O 1
ATOM 741 N N . ARG A 1 90 ? -6.459 -14.215 11.916 1.00 94.69 90 ARG A N 1
ATOM 742 C CA . ARG A 1 90 ? -6.422 -14.693 13.306 1.00 94.69 90 ARG A CA 1
ATOM 743 C C . ARG A 1 90 ? -7.637 -15.537 13.700 1.00 94.69 90 ARG A C 1
ATOM 745 O O . ARG A 1 90 ? -7.490 -16.317 14.626 1.00 94.69 90 ARG A O 1
ATOM 752 N N . ILE A 1 91 ? -8.774 -15.407 13.012 1.00 95.62 91 ILE A N 1
ATOM 753 C CA . ILE A 1 91 ? -9.977 -16.215 13.274 1.00 95.62 91 ILE A CA 1
ATOM 754 C C . ILE A 1 91 ? -9.982 -17.365 12.273 1.00 95.62 91 ILE A C 1
ATOM 756 O O . ILE A 1 91 ? -10.197 -17.157 11.075 1.00 95.62 91 ILE A O 1
ATOM 760 N N . ARG A 1 92 ? -9.670 -18.562 12.761 1.00 94.38 92 ARG A N 1
ATOM 761 C CA . ARG A 1 92 ? -9.423 -19.747 11.935 1.00 94.38 92 ARG A CA 1
ATOM 762 C C . ARG A 1 92 ? -10.307 -20.893 12.386 1.00 94.38 92 ARG A C 1
ATOM 764 O O . ARG A 1 92 ? -10.568 -21.026 13.575 1.00 94.38 92 ARG A O 1
ATOM 771 N N . ASP A 1 93 ? -10.747 -21.700 11.434 1.00 89.44 93 ASP A N 1
ATOM 772 C CA . ASP A 1 93 ? -11.431 -22.950 11.743 1.00 89.44 93 ASP A CA 1
ATOM 773 C C . ASP A 1 93 ? -10.473 -23.996 12.340 1.00 89.44 93 ASP A C 1
ATOM 775 O O . ASP A 1 93 ? -9.265 -23.777 12.474 1.00 89.44 93 ASP A O 1
ATOM 779 N N . LEU A 1 94 ? -11.021 -25.167 12.670 1.00 87.25 94 LEU A N 1
ATOM 780 C CA . LEU A 1 94 ? -10.267 -26.309 13.192 1.00 87.25 94 LEU A CA 1
ATOM 781 C C . LEU A 1 94 ? -9.188 -26.828 12.222 1.00 87.25 94 LEU A C 1
ATOM 783 O O . LEU A 1 94 ? -8.239 -27.474 12.661 1.00 87.25 94 LEU A O 1
ATOM 787 N N . ALA A 1 95 ? -9.305 -26.551 10.919 1.00 87.69 95 ALA A N 1
ATOM 788 C CA . ALA A 1 95 ? -8.284 -26.886 9.925 1.00 87.69 95 ALA A CA 1
ATOM 789 C C . ALA A 1 95 ? -7.161 -25.831 9.855 1.00 87.69 95 ALA A C 1
ATOM 791 O O . ALA A 1 95 ? -6.146 -26.043 9.189 1.00 87.69 95 ALA A O 1
ATOM 792 N N . GLY A 1 96 ? -7.305 -24.711 10.569 1.00 89.06 96 GLY A N 1
ATOM 793 C CA . GLY A 1 96 ? -6.354 -23.606 10.592 1.00 89.06 96 GLY A CA 1
ATOM 794 C C . GLY A 1 96 ? -6.555 -22.596 9.460 1.00 89.06 96 GLY A C 1
ATOM 795 O O . GLY A 1 96 ? -5.718 -21.693 9.307 1.00 89.06 96 GLY A O 1
ATOM 796 N N . ASP A 1 97 ? -7.643 -22.704 8.699 1.00 88.62 97 ASP A N 1
ATOM 797 C CA . ASP A 1 97 ? -7.964 -21.823 7.583 1.00 88.62 97 ASP A CA 1
ATOM 798 C C . ASP A 1 97 ? -8.854 -20.650 8.028 1.00 88.62 97 ASP A C 1
ATOM 800 O O . ASP A 1 97 ? -9.747 -20.810 8.863 1.00 88.62 97 ASP A O 1
ATOM 804 N N . PRO A 1 98 ? -8.652 -19.431 7.489 1.00 93.00 98 PRO A N 1
ATOM 805 C CA . PRO A 1 98 ? -9.548 -18.315 7.764 1.00 93.00 98 PRO A CA 1
ATOM 806 C C . PRO A 1 98 ? -10.978 -18.606 7.297 1.00 93.00 98 PRO A C 1
ATOM 808 O O . PRO A 1 98 ? -11.197 -18.961 6.135 1.00 93.00 98 PRO A O 1
ATOM 811 N N . LEU A 1 99 ? -11.961 -18.347 8.162 1.00 94.25 99 LEU A N 1
ATOM 812 C CA . LEU A 1 99 ? -13.379 -18.509 7.833 1.00 94.25 99 LEU A CA 1
ATOM 813 C C . LEU A 1 99 ? -13.775 -17.592 6.673 1.00 94.25 99 LEU A C 1
ATOM 815 O O . LEU A 1 99 ? -13.737 -16.374 6.806 1.00 94.25 99 LEU A O 1
ATOM 819 N N . GLN A 1 100 ? -14.174 -18.141 5.528 1.00 93.81 100 GLN A N 1
ATOM 820 C CA . GLN A 1 100 ? -14.345 -17.337 4.315 1.00 93.81 100 GLN A CA 1
ATOM 821 C C . GLN A 1 100 ? -15.749 -16.741 4.135 1.00 93.81 100 GLN A C 1
ATOM 823 O O . GLN A 1 100 ? -16.774 -17.387 4.375 1.00 93.81 100 GLN A O 1
ATOM 828 N N . ALA A 1 101 ? -15.810 -15.536 3.563 1.00 95.12 101 ALA A N 1
ATOM 829 C CA . ALA A 1 101 ? -17.056 -14.886 3.138 1.00 95.12 101 ALA A CA 1
ATOM 830 C C . ALA A 1 101 ? -17.413 -15.135 1.654 1.00 95.12 101 ALA A C 1
ATOM 832 O O . ALA A 1 101 ? -17.758 -14.208 0.907 1.00 95.12 101 ALA A O 1
ATOM 833 N N . THR A 1 102 ? -17.330 -16.390 1.202 1.00 92.31 102 THR A N 1
ATOM 834 C CA . THR A 1 102 ? -17.631 -16.791 -0.187 1.00 92.31 102 THR A CA 1
ATOM 835 C C . THR A 1 102 ? -18.989 -17.497 -0.320 1.00 92.31 102 THR A C 1
ATOM 837 O O . THR A 1 102 ? -19.705 -17.702 0.658 1.00 92.31 102 THR A O 1
ATOM 840 N N . ASN A 1 103 ? -19.351 -17.843 -1.562 1.00 87.75 103 ASN A N 1
ATOM 841 C CA . ASN A 1 103 ? -20.495 -18.700 -1.905 1.00 87.75 103 ASN A CA 1
ATOM 842 C C . ASN A 1 103 ? -20.121 -20.187 -2.021 1.00 87.75 103 ASN A C 1
ATOM 844 O O . ASN A 1 103 ? -20.928 -20.976 -2.512 1.00 87.75 103 ASN A O 1
ATOM 848 N N . ALA A 1 104 ? -18.893 -20.568 -1.658 1.00 87.69 104 ALA A N 1
ATOM 849 C CA . ALA A 1 104 ? -18.477 -21.958 -1.752 1.00 87.69 104 ALA A CA 1
ATOM 850 C C . ALA A 1 104 ? -19.345 -22.842 -0.843 1.00 87.69 104 ALA A C 1
ATOM 852 O O . ALA A 1 104 ? -19.875 -22.394 0.178 1.00 87.69 104 ALA A O 1
ATOM 853 N N . LYS A 1 105 ? -19.515 -24.109 -1.231 1.00 85.00 105 LYS A N 1
ATOM 854 C CA . LYS A 1 105 ? -20.302 -25.073 -0.456 1.00 85.00 105 LYS A CA 1
ATOM 855 C C . LYS A 1 105 ? -19.727 -25.173 0.962 1.00 85.00 105 LYS A C 1
ATOM 857 O O . LYS A 1 105 ? -18.530 -25.359 1.123 1.00 85.00 105 LYS A O 1
ATOM 862 N N . GLY A 1 106 ? -20.585 -25.037 1.971 1.00 82.12 106 GLY A N 1
ATOM 863 C CA . GLY A 1 106 ? -20.188 -25.031 3.385 1.00 82.12 106 GLY A CA 1
ATOM 864 C C . GLY A 1 106 ? -19.924 -23.635 3.960 1.00 82.12 106 GLY A C 1
ATOM 865 O O . GLY A 1 106 ? -20.193 -23.415 5.140 1.00 82.12 106 GLY A O 1
ATOM 866 N N . CYS A 1 107 ? -19.525 -22.657 3.142 1.00 89.62 107 CYS A N 1
ATOM 867 C CA . CYS A 1 107 ? -19.328 -21.282 3.597 1.00 89.62 107 CYS A CA 1
ATOM 868 C C . CYS A 1 107 ? -20.662 -20.576 3.882 1.00 89.62 107 CYS A C 1
ATOM 870 O O . CYS A 1 107 ? -21.672 -20.785 3.204 1.00 89.62 107 CYS A O 1
ATOM 872 N N . TYR A 1 108 ? -20.662 -19.701 4.887 1.00 93.94 108 TYR A N 1
ATOM 873 C CA . TYR A 1 108 ? -21.849 -18.946 5.304 1.00 93.94 108 TYR A CA 1
ATOM 874 C C . TYR A 1 108 ? -21.591 -17.465 5.563 1.00 93.94 108 TYR A C 1
ATOM 876 O O . TYR A 1 108 ? -22.547 -16.687 5.614 1.00 93.94 108 TYR A O 1
ATOM 884 N N . GLY A 1 109 ? -20.320 -17.061 5.657 1.00 95.19 109 GLY A N 1
ATOM 885 C CA . GLY A 1 109 ? -19.947 -15.705 6.041 1.00 95.19 109 GLY A CA 1
ATOM 886 C C . GLY A 1 109 ? -20.492 -14.628 5.119 1.00 95.19 109 GLY A C 1
ATOM 887 O O . GLY A 1 109 ? -20.890 -13.566 5.584 1.00 95.19 109 GLY A O 1
ATOM 888 N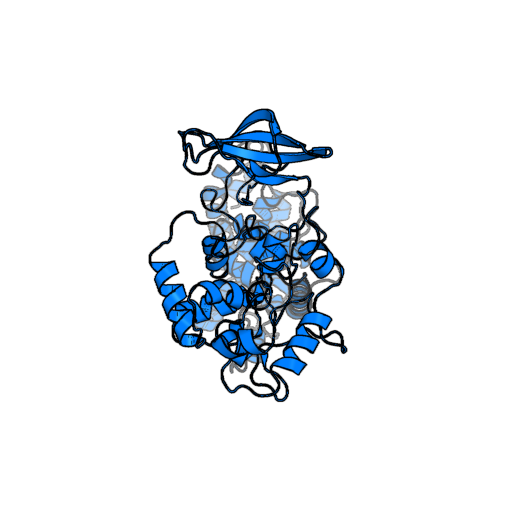 N . ARG A 1 110 ? -20.639 -14.922 3.820 1.00 95.38 110 ARG A N 1
ATOM 889 C CA . ARG A 1 110 ? -21.263 -13.978 2.887 1.00 95.38 110 ARG A CA 1
ATOM 890 C C . ARG A 1 110 ? -22.666 -13.574 3.339 1.00 95.38 110 ARG A C 1
ATOM 892 O O . ARG A 1 110 ? -22.960 -12.389 3.384 1.00 95.38 110 ARG A O 1
ATOM 899 N N . LYS A 1 111 ? -23.530 -14.546 3.649 1.00 95.38 111 LYS A N 1
ATOM 900 C CA . LYS A 1 111 ? -24.935 -14.276 3.991 1.00 95.38 111 LYS A CA 1
ATOM 901 C C . LYS A 1 111 ? -25.092 -13.606 5.350 1.00 95.38 111 LYS A C 1
ATOM 903 O O . LYS A 1 111 ? -26.076 -12.906 5.550 1.00 95.38 111 LYS A O 1
ATOM 908 N N . TRP A 1 112 ? -24.144 -13.822 6.256 1.00 97.12 112 TRP A N 1
ATOM 909 C CA . TRP A 1 112 ? -24.091 -13.130 7.542 1.00 97.12 112 TRP A CA 1
ATOM 910 C C . TRP A 1 112 ? -23.703 -11.662 7.356 1.00 97.12 112 TRP A C 1
ATOM 912 O O . TRP A 1 112 ? -24.390 -10.778 7.862 1.00 97.12 112 TRP A O 1
ATOM 922 N N . ILE A 1 113 ? -22.690 -11.399 6.527 1.00 97.25 113 ILE A N 1
ATOM 923 C CA . ILE A 1 113 ? -22.247 -10.037 6.216 1.00 97.25 113 ILE A CA 1
ATOM 924 C C . ILE A 1 113 ? -23.314 -9.250 5.450 1.00 97.25 113 ILE A C 1
ATOM 926 O O . ILE A 1 113 ? -23.623 -8.124 5.822 1.00 97.25 113 ILE A O 1
ATOM 930 N N . GLU A 1 114 ? -23.949 -9.856 4.441 1.00 95.81 114 GLU A N 1
ATOM 931 C CA . GLU A 1 114 ? -25.091 -9.261 3.719 1.00 95.81 114 GLU A CA 1
ATOM 932 C C . GLU A 1 114 ? -26.296 -8.965 4.640 1.00 95.81 114 GLU A C 1
ATOM 934 O O . GLU A 1 114 ? -27.245 -8.320 4.212 1.00 95.81 114 GLU A O 1
ATOM 939 N N . ARG A 1 115 ? -26.288 -9.446 5.893 1.00 96.88 115 ARG A N 1
ATOM 940 C CA . ARG A 1 115 ? -27.308 -9.179 6.922 1.00 96.88 115 ARG A CA 1
ATOM 941 C C . ARG A 1 115 ? -26.783 -8.360 8.106 1.00 96.88 115 ARG A C 1
ATOM 943 O O . ARG A 1 115 ? -27.453 -8.272 9.131 1.00 96.88 115 ARG A O 1
ATOM 950 N N . GLY A 1 116 ? -25.607 -7.744 7.976 1.00 96.12 116 GLY A N 1
ATOM 951 C CA . GLY A 1 116 ? -25.049 -6.846 8.990 1.00 96.12 116 GLY A CA 1
ATOM 952 C C . GLY A 1 116 ? -24.457 -7.558 10.210 1.00 96.12 116 GLY A C 1
ATOM 953 O O . GLY A 1 116 ? -24.505 -7.011 11.314 1.00 96.12 116 GLY A O 1
ATOM 954 N N . VAL A 1 117 ? -23.950 -8.785 10.032 1.00 97.62 117 VAL A N 1
ATOM 955 C CA . VAL A 1 117 ? -23.084 -9.476 11.002 1.00 97.62 117 VAL A CA 1
ATOM 956 C C . VAL A 1 117 ? -21.694 -9.618 10.382 1.00 97.62 117 VAL A C 1
ATOM 958 O O . VAL A 1 117 ? -21.441 -10.532 9.592 1.00 97.62 117 VAL A O 1
ATOM 961 N N . VAL A 1 118 ? -20.813 -8.665 10.692 1.00 97.50 118 VAL A N 1
ATOM 962 C CA . VAL A 1 118 ? -19.521 -8.466 10.017 1.00 97.50 118 VAL A CA 1
ATOM 963 C C . VAL A 1 118 ? -18.352 -8.525 10.992 1.00 97.50 118 VAL A C 1
ATOM 965 O O . VAL A 1 118 ? -17.321 -9.118 10.660 1.00 97.50 118 VAL A O 1
ATOM 968 N N . THR A 1 119 ? -18.498 -7.939 12.181 1.00 97.19 119 THR A N 1
ATOM 969 C CA . THR A 1 119 ? -17.430 -7.837 13.184 1.00 97.19 119 THR A CA 1
ATOM 970 C C . THR A 1 119 ? -17.739 -8.629 14.452 1.00 97.19 119 THR A C 1
ATOM 972 O O . THR A 1 119 ? -18.873 -9.050 14.673 1.00 97.19 119 THR A O 1
ATOM 975 N N . ILE A 1 120 ? -16.734 -8.826 15.312 1.00 97.56 120 ILE A N 1
ATOM 976 C CA . ILE A 1 120 ? -16.925 -9.443 16.637 1.00 97.56 120 ILE A CA 1
ATOM 977 C C . ILE A 1 120 ? -17.981 -8.676 17.450 1.00 97.56 120 ILE A C 1
ATOM 979 O O . ILE A 1 120 ? -18.816 -9.289 18.108 1.00 97.56 120 ILE A O 1
ATOM 983 N N . GLY A 1 121 ? -18.024 -7.346 17.336 1.00 96.38 121 GLY A N 1
ATOM 984 C CA . GLY A 1 121 ? -19.037 -6.512 17.983 1.00 96.38 121 GLY A CA 1
ATOM 985 C C . GLY A 1 121 ? -20.473 -6.788 17.533 1.00 96.38 121 GLY A C 1
ATOM 986 O O . GLY A 1 121 ? -21.406 -6.514 18.281 1.00 96.38 121 GLY A O 1
ATOM 987 N N . ASP A 1 122 ? -20.688 -7.384 16.357 1.00 97.19 122 ASP A N 1
ATOM 988 C CA . ASP A 1 122 ? -22.037 -7.765 15.936 1.00 97.19 122 ASP A CA 1
ATOM 989 C C . ASP A 1 122 ? -22.566 -8.994 16.690 1.00 97.19 122 ASP A C 1
ATOM 991 O O . ASP A 1 122 ? -23.786 -9.104 16.855 1.00 97.19 122 ASP A O 1
ATOM 995 N N . ILE A 1 123 ? -21.677 -9.867 17.182 1.00 97.50 123 ILE A N 1
ATOM 996 C CA . ILE A 1 123 ? -22.003 -11.091 17.939 1.00 97.50 123 ILE A CA 1
ATOM 997 C C . ILE A 1 123 ? -21.717 -10.979 19.447 1.00 97.50 123 ILE A C 1
ATOM 999 O O . ILE A 1 123 ? -21.969 -11.928 20.183 1.00 97.50 123 ILE A O 1
ATOM 1003 N N . TRP A 1 124 ? -21.218 -9.833 19.912 1.00 97.00 124 TRP A N 1
ATOM 1004 C CA . TRP A 1 124 ? -20.959 -9.539 21.322 1.00 97.00 124 TRP A CA 1
ATOM 1005 C C . TRP A 1 124 ? -21.987 -8.546 21.871 1.00 97.00 124 TRP A C 1
ATOM 1007 O O . TRP A 1 124 ? -22.305 -7.546 21.224 1.00 97.00 124 TRP A O 1
ATOM 1017 N N . ASP A 1 125 ? -22.519 -8.818 23.057 1.00 95.00 125 ASP A N 1
ATOM 1018 C CA . ASP A 1 125 ? -23.385 -7.922 23.817 1.00 95.00 125 ASP A CA 1
ATOM 1019 C C . ASP A 1 125 ? -22.507 -7.074 24.751 1.00 95.00 125 ASP A C 1
ATOM 1021 O O . ASP A 1 125 ? -21.913 -7.578 25.709 1.00 95.00 125 ASP A O 1
ATOM 1025 N N . LYS A 1 126 ? -22.355 -5.784 24.416 1.00 90.00 126 LYS A N 1
ATOM 1026 C CA . LYS A 1 126 ? -21.490 -4.854 25.158 1.00 90.00 126 LYS A CA 1
ATOM 1027 C C . LYS A 1 126 ? -21.999 -4.620 26.581 1.00 90.00 126 LYS A C 1
ATOM 1029 O O . LYS A 1 126 ? -21.172 -4.553 27.486 1.00 90.00 126 LYS A O 1
ATOM 1034 N N . ASP A 1 127 ? -23.316 -4.545 26.759 1.00 90.38 127 ASP A N 1
ATOM 1035 C CA . ASP A 1 127 ? -23.951 -4.195 28.032 1.00 90.38 127 ASP A CA 1
ATOM 1036 C C . ASP A 1 127 ? -23.893 -5.370 29.010 1.00 90.38 127 ASP A C 1
ATOM 1038 O O . ASP A 1 127 ? -23.599 -5.198 30.190 1.00 90.38 127 ASP A O 1
ATOM 1042 N N . LYS A 1 128 ? -24.113 -6.590 28.505 1.00 92.00 128 LYS A N 1
ATOM 1043 C CA . LYS A 1 128 ? -24.047 -7.819 29.314 1.00 92.00 128 LYS A CA 1
ATOM 1044 C C . LYS A 1 128 ? -22.645 -8.405 29.440 1.00 92.00 128 LYS A C 1
ATOM 1046 O O . LYS A 1 128 ? -22.450 -9.339 30.212 1.00 92.00 128 LYS A O 1
ATOM 1051 N N . ASN A 1 129 ? -21.685 -7.893 28.672 1.00 92.06 129 ASN A N 1
ATOM 1052 C CA . ASN A 1 129 ? -20.326 -8.422 28.576 1.00 92.06 129 ASN A CA 1
ATOM 1053 C C . ASN A 1 129 ? -20.276 -9.926 28.228 1.00 92.06 129 ASN A C 1
ATOM 1055 O O . ASN A 1 129 ? -19.506 -10.693 28.809 1.00 92.06 129 ASN A O 1
ATOM 1059 N N . GLN A 1 130 ? -21.132 -10.356 27.299 1.00 95.50 130 GLN A N 1
ATOM 1060 C CA . GLN A 1 130 ? -21.316 -11.763 26.930 1.00 95.50 130 GLN A CA 1
ATOM 1061 C C . GLN A 1 130 ? -21.530 -11.923 25.421 1.00 95.50 130 GLN A C 1
ATOM 1063 O O . GLN A 1 130 ? -21.853 -10.972 24.709 1.00 95.50 130 GLN A O 1
ATOM 1068 N N . TRP A 1 131 ? -21.365 -13.146 24.914 1.00 96.88 131 TRP A N 1
ATOM 1069 C CA . TRP A 1 131 ? -21.749 -13.476 23.541 1.00 96.88 131 TRP A CA 1
ATOM 1070 C C . TRP A 1 131 ? -23.264 -13.395 23.384 1.00 96.88 131 TRP A C 1
ATOM 1072 O O . TRP A 1 131 ? -24.005 -13.828 24.265 1.00 96.88 131 TRP A O 1
ATOM 1082 N N . LYS A 1 132 ? -23.726 -12.874 22.247 1.00 97.00 132 LYS A N 1
ATOM 1083 C CA . LYS A 1 132 ? -25.151 -12.877 21.921 1.00 97.00 132 LYS A CA 1
ATOM 1084 C C . LYS A 1 132 ? -25.657 -14.299 21.753 1.00 97.00 132 LYS A C 1
ATOM 1086 O O . LYS A 1 132 ? -24.956 -15.166 21.239 1.00 97.00 132 LYS A O 1
ATOM 1091 N N . GLU A 1 133 ? -26.912 -14.507 22.106 1.00 95.69 133 GLU A N 1
ATOM 1092 C CA . GLU A 1 133 ? -27.599 -15.767 21.863 1.00 95.69 133 GLU A CA 1
ATOM 1093 C C . GLU A 1 133 ? -28.097 -15.873 20.413 1.00 95.69 133 GLU A C 1
ATOM 1095 O O . GLU A 1 133 ? -28.244 -14.883 19.685 1.00 95.69 133 GLU A O 1
ATOM 1100 N N . GLU A 1 134 ? -28.415 -17.099 19.983 1.00 95.38 134 GLU A N 1
ATOM 1101 C CA . GLU A 1 134 ? -28.991 -17.358 18.658 1.00 95.38 134 GLU A CA 1
ATOM 1102 C C . GLU A 1 134 ? -30.271 -16.540 18.416 1.00 95.38 134 GLU A C 1
ATOM 1104 O O . GLU A 1 134 ? -30.485 -16.041 17.311 1.00 95.38 134 GLU A O 1
ATOM 1109 N N . THR A 1 135 ? -31.110 -16.390 19.441 1.00 94.44 135 THR A N 1
ATOM 1110 C CA . THR A 1 135 ? -32.367 -15.627 19.405 1.00 94.44 135 THR A CA 1
ATOM 1111 C C . THR A 1 135 ? -32.128 -14.170 19.009 1.00 94.44 135 THR A C 1
ATOM 1113 O O . THR A 1 135 ? -32.761 -13.686 18.073 1.00 94.44 135 THR A O 1
ATOM 1116 N N . GLN A 1 136 ? -31.143 -13.516 19.630 1.00 94.12 136 GLN A N 1
ATOM 1117 C CA . GLN A 1 136 ? -30.750 -12.137 19.331 1.00 94.12 136 GLN A CA 1
ATOM 1118 C C . GLN A 1 136 ? -30.178 -12.012 17.910 1.00 94.12 136 GLN A C 1
ATOM 1120 O O . GLN A 1 136 ? -30.505 -11.086 17.170 1.00 94.12 136 GLN A O 1
ATOM 1125 N N . LEU A 1 137 ? -29.347 -12.963 17.466 1.00 95.25 137 LEU A N 1
ATOM 1126 C CA . LEU A 1 137 ? -28.799 -12.924 16.103 1.00 95.25 137 LEU A CA 1
ATOM 1127 C C . LEU A 1 137 ? -29.845 -13.204 15.022 1.00 95.25 137 LEU A C 1
ATOM 1129 O O . LEU A 1 137 ? -29.695 -12.730 13.892 1.00 95.25 137 LEU A O 1
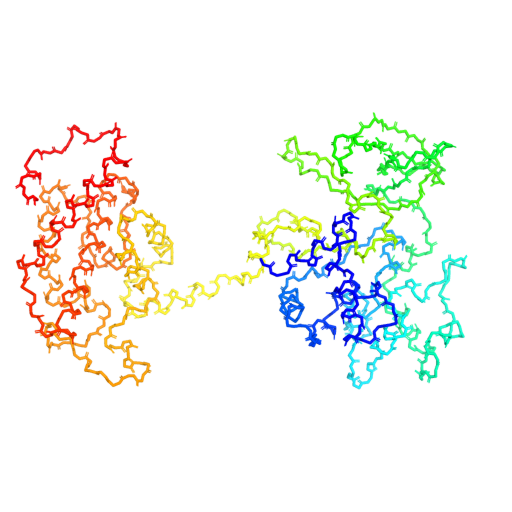ATOM 1133 N N . ARG A 1 138 ? -30.913 -13.943 15.337 1.00 95.25 138 ARG A N 1
ATOM 1134 C CA . ARG A 1 138 ? -32.016 -14.202 14.401 1.00 95.25 138 ARG A CA 1
ATOM 1135 C C . ARG A 1 138 ? -32.790 -12.949 14.020 1.00 95.25 138 ARG A C 1
ATOM 1137 O O . ARG A 1 138 ? -33.356 -12.944 12.930 1.00 95.25 138 ARG A O 1
ATOM 1144 N N . GLU A 1 139 ? -32.752 -11.889 14.819 1.00 93.75 139 GLU A N 1
ATOM 1145 C CA . GLU A 1 139 ? -33.330 -10.595 14.438 1.00 93.75 139 GLU A CA 1
ATOM 1146 C C . GLU A 1 139 ? -32.681 -10.051 13.155 1.00 93.75 139 GLU A C 1
ATOM 1148 O O . GLU A 1 139 ? -33.375 -9.621 12.236 1.00 93.75 139 GLU A O 1
ATOM 1153 N N . LYS A 1 140 ? -31.350 -10.170 13.038 1.00 93.69 140 LYS A N 1
ATOM 1154 C CA . LYS A 1 140 ? -30.596 -9.793 11.830 1.00 93.69 140 LYS A CA 1
ATOM 1155 C C . LYS A 1 140 ? -30.595 -10.898 10.773 1.00 93.69 140 LYS A C 1
ATOM 1157 O O . LYS A 1 140 ? -30.817 -10.663 9.586 1.00 93.69 140 LYS A O 1
ATOM 1162 N N . LEU A 1 141 ? -30.307 -12.132 11.186 1.00 94.50 141 LEU A N 1
ATOM 1163 C CA . LEU A 1 141 ? -30.052 -13.251 10.279 1.00 94.50 141 LEU A CA 1
ATOM 1164 C C . LEU A 1 141 ? -31.330 -13.941 9.789 1.00 94.50 141 LEU A C 1
ATOM 1166 O O . LEU A 1 141 ? -31.262 -14.725 8.843 1.00 94.50 141 LEU A O 1
ATOM 1170 N N . GLY A 1 142 ? -32.494 -13.677 10.376 1.00 92.06 142 GLY A N 1
ATOM 1171 C CA . GLY A 1 142 ? -33.779 -14.248 9.981 1.00 92.06 142 GLY A CA 1
ATOM 1172 C C . GLY A 1 142 ? -33.780 -15.781 9.928 1.00 92.06 142 GLY A C 1
ATOM 1173 O O . GLY A 1 142 ? -33.350 -16.477 10.848 1.00 92.06 142 GLY A O 1
ATOM 1174 N N . ARG A 1 143 ? -34.263 -16.336 8.809 1.00 92.00 143 ARG A N 1
ATOM 1175 C CA . ARG A 1 143 ? -34.458 -17.787 8.612 1.00 92.00 143 ARG A CA 1
ATOM 1176 C C . ARG A 1 143 ? -33.214 -18.538 8.108 1.00 92.00 143 ARG A C 1
ATOM 1178 O O . ARG A 1 143 ? -33.359 -19.591 7.486 1.00 92.00 143 ARG A O 1
ATOM 1185 N N . LEU A 1 144 ? -31.994 -18.017 8.306 1.00 92.31 144 LEU A N 1
ATOM 1186 C CA . LEU A 1 144 ? -30.798 -18.817 7.993 1.00 92.31 144 LEU A CA 1
ATOM 1187 C C . LEU A 1 144 ? -30.785 -20.093 8.839 1.00 92.31 144 LEU A C 1
ATOM 1189 O O . LEU A 1 144 ? -31.239 -20.118 9.985 1.00 92.31 144 LEU A O 1
ATOM 1193 N N . ARG A 1 145 ? -30.271 -21.169 8.241 1.00 89.88 145 ARG A N 1
ATOM 1194 C CA . ARG A 1 145 ? -30.086 -22.457 8.912 1.00 89.88 145 ARG A CA 1
ATOM 1195 C C . ARG A 1 145 ? -28.780 -22.457 9.701 1.00 89.88 145 ARG A C 1
ATOM 1197 O O . ARG A 1 145 ? -27.825 -21.782 9.306 1.00 89.88 145 ARG A O 1
ATOM 1204 N N . MET A 1 146 ? -28.744 -23.280 10.748 1.00 92.88 146 MET A N 1
ATOM 1205 C CA . MET A 1 146 ? -27.557 -23.531 11.571 1.00 92.88 146 MET A CA 1
ATOM 1206 C C . MET A 1 146 ? -26.985 -22.263 12.223 1.00 92.88 146 MET A C 1
ATOM 1208 O O . MET A 1 146 ? -25.771 -22.124 12.288 1.00 92.88 146 MET A O 1
ATOM 1212 N N . VAL A 1 147 ? -27.829 -21.315 12.654 1.00 94.62 147 VAL A N 1
ATOM 1213 C CA . VAL A 1 147 ? -27.339 -20.065 13.266 1.00 94.62 147 VAL A CA 1
ATOM 1214 C C . VAL A 1 147 ? -26.594 -20.355 14.569 1.00 94.62 147 VAL A C 1
ATOM 1216 O O . VAL A 1 147 ? -25.446 -19.943 14.676 1.00 94.62 147 VAL A O 1
ATOM 1219 N N . GLY A 1 148 ? -27.187 -21.117 15.495 1.00 95.06 148 GLY A N 1
ATOM 1220 C CA . GLY A 1 148 ? -26.547 -21.490 16.762 1.00 95.06 148 GLY A CA 1
ATOM 1221 C C . GLY A 1 148 ? -25.236 -22.258 16.589 1.00 95.06 148 GLY A C 1
ATOM 1222 O O . GLY A 1 148 ? -24.212 -21.776 17.060 1.00 95.06 148 GLY A O 1
ATOM 1223 N N . PRO A 1 149 ? -25.209 -23.389 15.853 1.00 94.31 149 PRO A N 1
ATOM 1224 C CA . PRO A 1 149 ? -23.969 -24.134 15.634 1.00 94.31 149 PRO A CA 1
ATOM 1225 C C . PRO A 1 149 ? -22.859 -23.285 15.004 1.00 94.31 149 PRO A C 1
ATOM 1227 O O . PRO A 1 149 ? -21.743 -23.276 15.500 1.00 94.31 149 PRO A O 1
ATOM 1230 N N . ARG A 1 150 ? -23.178 -22.479 13.980 1.00 95.31 150 ARG A N 1
ATOM 1231 C CA . ARG A 1 150 ? -22.191 -21.596 13.332 1.00 95.31 150 ARG A CA 1
ATOM 1232 C C . ARG A 1 150 ? -21.707 -20.471 14.235 1.00 95.31 150 ARG A C 1
ATOM 1234 O O . ARG A 1 150 ? -20.579 -20.020 14.079 1.00 95.31 150 ARG A O 1
ATOM 1241 N N . LEU A 1 151 ? -22.557 -19.985 15.138 1.00 96.50 151 LEU A N 1
ATOM 1242 C CA . LEU A 1 151 ? -22.140 -19.041 16.167 1.00 96.50 151 LEU A CA 1
ATOM 1243 C C . LEU A 1 151 ? -21.156 -19.700 17.135 1.00 96.50 151 LEU A C 1
ATOM 1245 O O . LEU A 1 151 ? -20.143 -19.088 17.449 1.00 96.50 151 LEU A O 1
ATOM 1249 N N . GLY A 1 152 ? -21.426 -20.942 17.548 1.00 95.12 152 GLY A N 1
ATOM 1250 C CA . GLY A 1 152 ? -20.495 -21.752 18.334 1.00 95.12 152 GLY A CA 1
ATOM 1251 C C . GLY A 1 152 ? -19.138 -21.874 17.644 1.00 95.12 152 GLY A C 1
ATOM 1252 O O . GLY A 1 152 ? -18.135 -21.457 18.219 1.00 95.12 152 GLY A O 1
ATOM 1253 N N . ASP A 1 153 ? -19.131 -22.308 16.379 1.00 93.31 153 ASP A N 1
ATOM 1254 C CA . ASP A 1 153 ? -17.910 -22.427 15.568 1.00 93.31 153 ASP A CA 1
ATOM 1255 C C . ASP A 1 153 ? -17.146 -21.089 15.477 1.00 93.31 153 ASP A C 1
ATOM 1257 O O . ASP A 1 153 ? -15.919 -21.052 15.554 1.00 93.31 153 ASP A O 1
ATOM 1261 N N . LEU A 1 154 ? -17.862 -19.966 15.315 1.00 96.00 154 LEU A N 1
ATOM 1262 C CA . LEU A 1 154 ? -17.262 -18.627 15.266 1.00 96.00 154 LEU A CA 1
ATOM 1263 C C . LEU A 1 154 ? -16.619 -18.231 16.593 1.00 96.00 154 LEU A C 1
ATOM 1265 O O . LEU A 1 154 ? -15.511 -17.704 16.591 1.00 96.00 154 LEU A O 1
ATOM 1269 N N . VAL A 1 155 ? -17.318 -18.439 17.709 1.00 96.62 155 VAL A N 1
ATOM 1270 C CA . VAL A 1 155 ? -16.826 -18.085 19.047 1.00 96.62 155 VAL A CA 1
ATOM 1271 C C . VAL A 1 155 ? -15.618 -18.942 19.421 1.00 96.62 155 VAL A C 1
ATOM 1273 O O . VAL A 1 155 ? -14.653 -18.425 19.985 1.00 96.62 155 VAL A O 1
ATOM 1276 N N . GLU A 1 156 ? -15.636 -20.225 19.064 1.00 96.00 156 GLU A N 1
ATOM 1277 C CA . GLU A 1 156 ? -14.504 -21.132 19.251 1.00 96.00 156 GLU A CA 1
ATOM 1278 C C . GLU A 1 156 ? -13.285 -20.691 18.427 1.00 96.00 156 GLU A C 1
ATOM 1280 O O . GLU A 1 156 ? -12.175 -20.633 18.955 1.00 96.00 156 GLU A O 1
ATOM 1285 N N . ALA A 1 157 ? -13.501 -20.274 17.175 1.00 96.94 157 ALA A N 1
ATOM 1286 C CA . ALA A 1 157 ? -12.456 -19.793 16.271 1.00 96.94 157 ALA A CA 1
ATOM 1287 C C . ALA A 1 157 ? -11.802 -18.459 16.691 1.00 96.94 157 ALA A C 1
ATOM 1289 O O . ALA A 1 157 ? -10.744 -18.099 16.158 1.00 96.94 157 ALA A O 1
ATOM 1290 N N . ILE A 1 158 ? -12.419 -17.684 17.595 1.00 97.44 158 ILE A N 1
ATOM 1291 C CA . ILE A 1 158 ? -11.839 -16.432 18.100 1.00 97.44 158 ILE A CA 1
ATOM 1292 C C . ILE A 1 158 ? -10.694 -16.756 19.079 1.00 97.44 158 ILE A C 1
ATOM 1294 O O . ILE A 1 158 ? -10.908 -17.522 20.024 1.00 97.44 158 ILE A O 1
ATOM 1298 N N . PRO A 1 159 ? -9.500 -16.142 18.917 1.00 96.88 159 PRO A N 1
ATOM 1299 C CA . PRO A 1 159 ? -8.353 -16.398 19.787 1.00 96.88 159 PRO A CA 1
ATOM 1300 C C . PRO A 1 159 ? -8.635 -16.161 21.274 1.00 96.88 159 PRO A C 1
ATOM 1302 O O . PRO A 1 159 ? -9.286 -15.180 21.643 1.00 96.88 159 PRO A O 1
ATOM 1305 N N . ASP A 1 160 ? -8.088 -17.018 22.136 1.00 95.44 160 ASP A N 1
ATOM 1306 C CA . ASP A 1 160 ? -8.282 -16.937 23.589 1.00 95.44 160 ASP A CA 1
ATOM 1307 C C . ASP A 1 160 ? -7.806 -15.609 24.169 1.00 95.44 160 ASP A C 1
ATOM 1309 O O . ASP A 1 160 ? -8.488 -15.038 25.019 1.00 95.44 160 ASP A O 1
ATOM 1313 N N . GLU A 1 161 ? -6.709 -15.042 23.657 1.00 94.69 161 GLU A N 1
ATOM 1314 C CA . GLU A 1 161 ? -6.250 -13.739 24.129 1.00 94.69 161 GLU A CA 1
ATOM 1315 C C . GLU A 1 161 ? -7.216 -12.599 23.768 1.00 94.69 161 GLU A C 1
ATOM 1317 O O . GLU A 1 161 ? -7.323 -11.629 24.514 1.00 94.69 161 GLU A O 1
ATOM 1322 N N . TRP A 1 162 ? -7.976 -12.712 22.671 1.00 95.38 162 TRP A N 1
ATOM 1323 C CA . TRP A 1 162 ? -9.026 -11.739 22.346 1.00 95.38 162 TRP A CA 1
ATOM 1324 C C . TRP A 1 162 ? -10.243 -11.927 23.245 1.00 95.38 162 TRP A C 1
ATOM 1326 O O . TRP A 1 162 ? -10.813 -10.942 23.705 1.00 95.38 162 TRP A O 1
ATOM 1336 N N . LYS A 1 163 ? -10.615 -13.177 23.543 1.00 95.31 163 LYS A N 1
ATOM 1337 C CA . LYS A 1 163 ? -11.700 -13.488 24.486 1.00 95.31 163 LYS A CA 1
ATOM 1338 C C . LYS A 1 163 ? -11.371 -12.968 25.888 1.00 95.31 163 LYS A C 1
ATOM 1340 O O . LYS A 1 163 ? -12.231 -12.365 26.522 1.00 95.31 163 LYS A O 1
ATOM 1345 N N . ALA A 1 164 ? -10.119 -13.104 26.326 1.00 93.38 164 ALA A N 1
ATOM 1346 C CA . ALA A 1 164 ? -9.631 -12.521 27.573 1.00 93.38 164 ALA A CA 1
ATOM 1347 C C . ALA A 1 164 ? -9.731 -10.986 27.567 1.00 93.38 164 ALA A C 1
ATOM 1349 O O . ALA A 1 164 ? -10.278 -10.422 28.508 1.00 93.38 164 ALA A O 1
ATOM 1350 N N . MET A 1 165 ? -9.309 -10.312 26.487 1.00 91.81 165 MET A N 1
ATOM 1351 C CA . MET A 1 165 ? -9.440 -8.849 26.348 1.00 91.81 165 MET A CA 1
ATOM 1352 C C . MET A 1 165 ? -10.893 -8.351 26.324 1.00 91.81 165 MET A C 1
ATOM 1354 O O . MET A 1 165 ? -11.145 -7.203 26.670 1.00 91.81 165 MET A O 1
ATOM 1358 N N . LEU A 1 166 ? -11.857 -9.165 25.879 1.00 92.12 166 LEU A N 1
ATOM 1359 C CA . LEU A 1 166 ? -13.279 -8.798 25.939 1.00 92.12 166 LEU A CA 1
ATOM 1360 C C . LEU A 1 166 ? -13.815 -8.832 27.376 1.00 92.12 166 LEU A C 1
ATOM 1362 O O . LEU A 1 166 ? -14.647 -7.996 27.734 1.00 92.12 166 LEU A O 1
ATOM 1366 N N . GLN A 1 167 ? -13.334 -9.794 28.169 1.00 88.62 167 GLN A N 1
ATOM 1367 C CA . GLN A 1 167 ? -13.733 -10.012 29.559 1.00 88.62 167 GLN A CA 1
ATOM 1368 C C . GLN A 1 167 ? -13.026 -9.063 30.532 1.00 88.62 167 GLN A C 1
ATOM 1370 O O . GLN A 1 167 ? -13.634 -8.618 31.500 1.00 88.62 167 GLN A O 1
ATOM 1375 N N . GLN A 1 168 ? -11.759 -8.746 30.270 1.00 80.62 168 GLN A N 1
ATOM 1376 C CA . GLN A 1 168 ? -10.948 -7.853 31.090 1.00 80.62 168 GLN A CA 1
ATOM 1377 C C . GLN A 1 168 ? -11.260 -6.387 30.753 1.00 80.62 168 GLN A C 1
ATOM 1379 O O . GLN A 1 168 ? -11.281 -5.991 29.587 1.00 80.62 168 GLN A O 1
ATOM 1384 N N . GLY A 1 169 ? -11.526 -5.586 31.786 1.00 71.00 169 GLY A N 1
ATOM 1385 C CA . GLY A 1 169 ? -11.463 -4.125 31.699 1.00 71.00 169 GLY A CA 1
ATOM 1386 C C . GLY A 1 169 ? -10.017 -3.632 31.812 1.00 71.00 169 GLY A C 1
ATOM 1387 O O . GLY A 1 169 ? -9.110 -4.430 32.043 1.00 71.00 169 GLY A O 1
ATOM 1388 N N . GLY A 1 170 ? -9.811 -2.326 31.652 1.00 76.69 170 GLY A N 1
ATOM 1389 C CA . GLY A 1 170 ? -8.519 -1.675 31.890 1.00 76.69 170 GLY A CA 1
ATOM 1390 C C . GLY A 1 170 ? -7.951 -0.957 30.672 1.00 76.69 170 GLY A C 1
ATOM 1391 O O . GLY A 1 170 ? -8.472 -1.050 29.550 1.00 76.69 170 GLY A O 1
ATOM 1392 N N . VAL A 1 171 ? -6.870 -0.215 30.901 1.00 83.31 171 VAL A N 1
ATOM 1393 C CA . VAL A 1 171 ? -6.225 0.610 29.880 1.00 83.31 171 VAL A CA 1
ATOM 1394 C C . VAL A 1 171 ? -4.803 0.153 29.598 1.00 83.31 171 VAL A C 1
ATOM 1396 O O . VAL A 1 171 ? -3.978 -0.053 30.474 1.00 83.31 171 VAL A O 1
ATOM 1399 N N . LYS A 1 172 ? -4.468 0.021 28.317 1.00 87.12 172 LYS A N 1
ATOM 1400 C CA . LYS A 1 172 ? -3.129 -0.405 27.917 1.00 87.12 172 LYS A CA 1
ATOM 1401 C C . LYS A 1 172 ? -2.166 0.778 27.817 1.00 87.12 172 LYS A C 1
ATOM 1403 O O . LYS A 1 172 ? -2.473 1.760 27.134 1.00 87.12 172 LYS A O 1
ATOM 1408 N N . GLU A 1 173 ? -0.961 0.621 28.366 1.00 90.75 173 GLU A N 1
ATOM 1409 C CA . GLU A 1 173 ? 0.153 1.560 28.185 1.00 90.75 173 GLU A CA 1
ATOM 1410 C C . GLU A 1 173 ? 0.370 1.933 26.706 1.00 90.75 173 GLU A C 1
ATOM 1412 O O . GLU A 1 173 ? 0.338 1.103 25.790 1.00 90.75 173 GLU A O 1
ATOM 1417 N N . GLY A 1 174 ? 0.598 3.223 26.473 1.00 90.38 174 GLY A N 1
ATOM 1418 C CA . GLY A 1 174 ? 0.833 3.823 25.168 1.00 90.38 174 GLY A CA 1
ATOM 1419 C C . GLY A 1 174 ? -0.436 4.124 24.371 1.00 90.38 174 GLY A C 1
ATOM 1420 O O . GLY A 1 174 ? -0.330 4.739 23.306 1.00 90.38 174 GLY A O 1
ATOM 1421 N N . THR A 1 175 ? -1.608 3.723 24.866 1.00 92.12 175 THR A N 1
ATOM 1422 C CA . THR A 1 175 ? -2.898 3.980 24.219 1.00 92.12 175 THR A CA 1
ATOM 1423 C C . THR A 1 175 ? -3.336 5.425 24.416 1.00 92.12 175 THR A C 1
ATOM 1425 O O . THR A 1 175 ? -3.082 6.023 25.458 1.00 92.12 175 THR A O 1
ATOM 1428 N N . TRP A 1 176 ? -4.001 5.982 23.405 1.00 93.94 176 TRP A N 1
ATOM 1429 C CA . TRP A 1 176 ? -4.499 7.352 23.423 1.00 93.94 176 TRP A CA 1
ATOM 1430 C C . TRP A 1 176 ? -6.008 7.392 23.620 1.00 93.94 176 TRP A C 1
ATOM 1432 O O . TRP A 1 176 ? -6.722 6.628 22.970 1.00 93.94 176 TRP A O 1
ATOM 1442 N N . TYR A 1 177 ? -6.480 8.327 24.438 1.00 93.06 177 TYR A N 1
ATOM 1443 C CA . TYR A 1 177 ? -7.893 8.553 24.729 1.00 93.06 177 TYR A CA 1
ATOM 1444 C C . TYR A 1 177 ? -8.253 10.032 24.626 1.00 93.06 177 TYR A C 1
ATOM 1446 O O . TYR A 1 177 ? -7.408 10.900 24.842 1.00 93.06 177 TYR A O 1
ATOM 1454 N N . ARG A 1 178 ? -9.518 10.329 24.327 1.00 91.81 178 ARG A N 1
ATOM 1455 C CA . ARG A 1 178 ? -10.100 11.648 24.599 1.00 91.81 178 ARG A CA 1
ATOM 1456 C C . ARG A 1 178 ? -10.378 11.763 26.101 1.00 91.81 178 ARG A C 1
ATOM 1458 O O . ARG A 1 178 ? -10.949 10.836 26.677 1.00 91.81 178 ARG A O 1
ATOM 1465 N N . ILE A 1 179 ? -9.981 12.880 26.708 1.00 88.69 179 ILE A N 1
ATOM 1466 C CA . ILE A 1 179 ? -10.192 13.147 28.139 1.00 88.69 179 ILE A CA 1
ATOM 1467 C C . ILE A 1 179 ? -11.424 14.041 28.315 1.00 88.69 179 ILE A C 1
ATOM 1469 O O . ILE A 1 179 ? -11.603 15.002 27.566 1.00 88.69 179 ILE A O 1
ATOM 1473 N N . THR A 1 180 ? -12.263 13.733 29.306 1.00 78.25 180 THR A N 1
ATOM 1474 C CA . THR A 1 180 ? -13.419 14.567 29.685 1.00 78.25 180 THR A CA 1
ATOM 1475 C C . THR A 1 180 ? -12.990 15.777 30.522 1.00 78.25 180 THR A C 1
ATOM 1477 O O . THR A 1 180 ? -12.124 15.660 31.384 1.00 78.25 180 THR A O 1
ATOM 1480 N N . GLN A 1 181 ? -13.636 16.927 30.316 1.00 69.19 181 GLN A N 1
ATOM 1481 C CA . GLN A 1 181 ? -13.655 18.035 31.280 1.00 69.19 181 GLN A CA 1
ATOM 1482 C C . GLN A 1 181 ? -15.092 18.350 31.712 1.00 69.19 181 GLN A C 1
ATOM 1484 O O . GLN A 1 181 ? -16.035 18.085 30.965 1.00 69.19 181 GLN A O 1
ATOM 1489 N N . GLU A 1 182 ? -15.234 18.982 32.881 1.00 54.50 182 GLU A N 1
ATOM 1490 C CA . GLU A 1 182 ? -16.496 19.527 33.409 1.00 54.50 182 GLU A CA 1
ATOM 1491 C C . GLU A 1 182 ? -17.114 20.616 32.497 1.00 54.50 182 GLU A C 1
ATOM 1493 O O . GLU A 1 182 ? -18.320 20.839 32.549 1.00 54.50 182 GLU A O 1
ATOM 1498 N N . GLU A 1 183 ? -16.335 21.229 31.590 1.00 46.47 183 GLU A N 1
ATOM 1499 C CA . GLU A 1 183 ? -16.765 22.341 30.718 1.00 46.47 183 GLU A CA 1
ATOM 1500 C C . GLU A 1 183 ? -16.626 22.064 29.203 1.00 46.47 183 GLU A C 1
ATOM 1502 O O . GLU A 1 183 ? -16.200 22.919 28.430 1.00 46.47 183 GLU A O 1
ATOM 1507 N N . GLY A 1 184 ? -16.974 20.863 28.728 1.00 48.50 184 GLY A N 1
ATOM 1508 C CA . GLY A 1 184 ? -17.312 20.644 27.306 1.00 48.50 184 GLY A CA 1
ATOM 1509 C C . GLY A 1 184 ? -16.223 20.914 26.246 1.00 48.50 184 GLY A C 1
ATOM 1510 O O . GLY A 1 184 ? -16.534 20.913 25.054 1.00 48.50 184 GLY A O 1
ATOM 1511 N N . GLN A 1 185 ? -14.955 21.125 26.618 1.00 53.44 185 GLN A N 1
ATOM 1512 C CA . GLN A 1 185 ? -13.860 21.310 25.658 1.00 53.44 185 GLN A CA 1
ATOM 1513 C C . GLN A 1 185 ? -13.464 19.975 24.995 1.00 53.44 185 GLN A C 1
ATOM 1515 O O . GLN A 1 185 ? -12.948 19.067 25.640 1.00 53.44 185 GLN A O 1
ATOM 1520 N N . ILE A 1 186 ? -13.643 19.868 23.672 1.00 62.88 186 ILE A N 1
ATOM 1521 C CA . ILE A 1 186 ? -13.425 18.641 22.863 1.00 62.88 186 ILE A CA 1
ATOM 1522 C C . ILE A 1 186 ? -11.939 18.461 22.442 1.00 62.88 186 ILE A C 1
ATOM 1524 O O . ILE A 1 186 ? -11.597 17.604 21.630 1.00 62.88 186 ILE A O 1
ATOM 1528 N N . ASN A 1 187 ? -11.013 19.254 22.992 1.00 80.88 187 ASN A N 1
ATOM 1529 C CA . ASN A 1 187 ? -9.662 19.427 22.435 1.00 80.88 187 ASN A CA 1
ATOM 1530 C C . ASN A 1 187 ? -8.520 18.764 23.225 1.00 80.88 187 ASN A C 1
ATOM 1532 O O . ASN A 1 187 ? -7.359 18.998 22.880 1.00 80.88 187 ASN A O 1
ATOM 1536 N N . ARG A 1 188 ? -8.813 17.944 24.246 1.00 88.38 188 ARG A N 1
ATOM 1537 C CA . ARG A 1 188 ? -7.795 17.268 25.069 1.00 88.38 188 ARG A CA 1
ATOM 1538 C C . ARG A 1 188 ? -7.707 15.763 24.842 1.00 88.38 188 ARG A C 1
ATOM 1540 O O . ARG A 1 188 ? -8.709 15.055 24.733 1.00 88.38 188 ARG A O 1
ATOM 1547 N N . PHE A 1 189 ? -6.471 15.278 24.840 1.00 92.25 189 PHE A N 1
ATOM 1548 C CA . PHE A 1 189 ? -6.108 13.893 24.581 1.00 92.25 189 PHE A CA 1
ATOM 1549 C C . PHE A 1 189 ? -5.087 13.413 25.610 1.00 92.25 189 PHE A C 1
ATOM 1551 O O . PHE A 1 189 ? -4.157 14.137 25.949 1.00 92.25 189 PHE A O 1
ATOM 1558 N N . GLY A 1 190 ? -5.246 12.186 26.088 1.00 92.50 190 GLY A N 1
ATOM 1559 C CA . GLY A 1 190 ? -4.354 11.549 27.049 1.00 92.50 190 GLY A CA 1
ATOM 1560 C C . GLY A 1 190 ? -3.657 10.353 26.440 1.00 92.50 190 GLY A C 1
ATOM 1561 O O . GLY A 1 190 ? -4.325 9.503 25.852 1.00 92.50 190 GLY A O 1
ATOM 1562 N N . ARG A 1 191 ? -2.341 10.246 26.607 1.00 94.88 191 ARG A N 1
ATOM 1563 C CA . ARG A 1 191 ? -1.606 9.006 26.355 1.00 94.88 191 ARG A CA 1
ATOM 1564 C C . ARG A 1 191 ? -1.329 8.305 27.675 1.00 94.88 191 ARG A C 1
ATOM 1566 O O . ARG A 1 191 ? -0.650 8.868 28.523 1.00 94.88 191 ARG A O 1
ATOM 1573 N N . VAL A 1 192 ? -1.795 7.070 27.813 1.00 93.62 192 VAL A N 1
ATOM 1574 C CA . VAL A 1 192 ? -1.554 6.247 29.005 1.00 93.62 192 VAL A CA 1
ATOM 1575 C C . VAL A 1 192 ? -0.072 5.902 29.119 1.00 93.62 192 VAL A C 1
ATOM 1577 O O . VAL A 1 192 ? 0.522 5.417 28.153 1.00 93.62 192 VAL A O 1
ATOM 1580 N N . ILE A 1 193 ? 0.510 6.137 30.292 1.00 94.31 193 ILE A N 1
ATOM 1581 C CA . ILE A 1 193 ? 1.904 5.815 30.630 1.00 94.31 193 ILE A CA 1
ATOM 1582 C C . ILE A 1 193 ? 1.964 4.636 31.593 1.00 94.31 193 ILE A C 1
ATOM 1584 O O . ILE A 1 193 ? 2.748 3.717 31.384 1.00 94.31 193 ILE A O 1
ATOM 1588 N N . SER A 1 194 ? 1.106 4.635 32.605 1.00 90.75 194 SER A N 1
ATOM 1589 C CA . SER A 1 194 ? 0.951 3.530 33.547 1.00 90.75 194 SER A CA 1
ATOM 1590 C C . SER A 1 194 ? -0.464 3.524 34.116 1.00 90.75 194 SER A C 1
ATOM 1592 O O . SER A 1 194 ? -1.155 4.544 34.110 1.00 90.75 194 SER A O 1
ATOM 1594 N N . GLU A 1 195 ? -0.888 2.357 34.582 1.00 85.50 195 GLU A N 1
ATOM 1595 C CA . GLU A 1 195 ? -2.130 2.142 35.323 1.00 85.50 195 GLU A CA 1
ATOM 1596 C C . GLU A 1 195 ? -1.736 1.757 36.757 1.00 85.50 195 GLU A C 1
ATOM 1598 O O . GLU A 1 195 ? -0.902 0.869 36.950 1.00 85.50 195 GLU A O 1
ATOM 1603 N N . GLU A 1 196 ? -2.270 2.472 37.745 1.00 84.81 196 GLU A N 1
ATOM 1604 C CA . GLU A 1 196 ? -1.989 2.318 39.176 1.00 84.81 196 GLU A CA 1
ATOM 1605 C C . GLU A 1 196 ? -3.319 2.177 39.927 1.00 84.81 196 GLU A C 1
ATOM 1607 O O . GLU A 1 196 ? -4.009 3.170 40.106 1.00 84.81 196 GLU A O 1
ATOM 1612 N N . GLU A 1 197 ? -3.675 0.963 40.361 1.00 78.94 197 GLU A N 1
ATOM 1613 C CA . GLU A 1 197 ? -4.935 0.624 41.062 1.00 78.94 197 GLU A CA 1
ATOM 1614 C C . GLU A 1 197 ? -6.192 1.321 40.489 1.00 78.94 197 GLU A C 1
ATOM 1616 O O . GLU A 1 197 ? -6.788 0.786 39.557 1.00 78.94 197 GLU A O 1
ATOM 1621 N N . ASP A 1 198 ? -6.574 2.496 41.003 1.00 78.62 198 ASP A N 1
ATOM 1622 C CA . ASP A 1 198 ? -7.772 3.253 40.591 1.00 78.62 198 ASP A CA 1
ATOM 1623 C C . ASP A 1 198 ? -7.478 4.480 39.699 1.00 78.62 198 ASP A C 1
ATOM 1625 O O . ASP A 1 198 ? -8.391 5.173 39.242 1.00 78.62 198 ASP A O 1
ATOM 1629 N N . MET A 1 199 ? -6.202 4.777 39.448 1.00 88.50 199 MET A N 1
ATOM 1630 C CA . MET A 1 199 ? -5.742 5.950 38.708 1.00 88.50 199 MET A CA 1
ATOM 1631 C C . MET A 1 199 ? -4.875 5.555 37.513 1.00 88.50 199 MET A C 1
ATOM 1633 O O . MET A 1 199 ? -4.196 4.532 37.478 1.00 88.50 199 MET A O 1
ATOM 1637 N N . VAL A 1 200 ? -4.858 6.419 36.508 1.00 91.56 200 VAL A N 1
ATOM 1638 C CA . VAL A 1 200 ? -4.046 6.259 35.306 1.00 91.56 200 VAL A CA 1
ATOM 1639 C C . VAL A 1 200 ? -3.149 7.471 35.169 1.00 91.56 200 VAL A C 1
ATOM 1641 O O . VAL A 1 200 ? -3.623 8.609 35.152 1.00 91.56 200 VAL A O 1
ATOM 1644 N N . ILE A 1 201 ? -1.848 7.234 35.031 1.00 94.00 201 ILE A N 1
ATOM 1645 C CA . ILE A 1 201 ? -0.900 8.295 34.713 1.00 94.00 201 ILE A CA 1
ATOM 1646 C C . ILE A 1 201 ? -0.953 8.537 33.210 1.00 94.00 201 ILE A C 1
ATOM 1648 O O . ILE A 1 201 ? -0.666 7.643 32.405 1.00 94.00 201 ILE A O 1
ATOM 1652 N N . VAL A 1 202 ? -1.316 9.758 32.823 1.00 93.88 202 VAL A N 1
ATOM 1653 C CA . VAL A 1 202 ? -1.463 10.156 31.423 1.00 93.88 202 VAL A CA 1
ATOM 1654 C C . VAL A 1 202 ? -0.579 11.349 31.086 1.00 93.88 202 VAL A C 1
ATOM 1656 O O . VAL A 1 202 ? -0.496 12.316 31.837 1.00 93.88 202 VAL A O 1
ATOM 1659 N N . GLU A 1 203 ? 0.062 11.306 29.919 1.00 95.06 203 GLU A N 1
ATOM 1660 C CA . GLU A 1 203 ? 0.554 12.521 29.265 1.00 95.06 203 GLU A CA 1
ATOM 1661 C C . GLU A 1 203 ? -0.654 13.224 28.632 1.00 95.06 203 GLU A C 1
ATOM 1663 O O . GLU A 1 203 ? -1.280 12.667 27.727 1.00 95.06 203 GLU A O 1
ATOM 1668 N N . GLU A 1 204 ? -0.982 14.433 29.083 1.00 92.69 204 GLU A N 1
ATOM 1669 C CA . GLU A 1 204 ? -2.034 15.278 28.519 1.00 92.69 204 GLU A CA 1
ATOM 1670 C C . GLU A 1 204 ? -1.509 16.119 27.356 1.00 92.69 204 GLU A C 1
ATOM 1672 O O . GLU A 1 204 ? -0.434 16.727 27.407 1.00 92.69 204 GLU A O 1
ATOM 1677 N N . TRP A 1 205 ? -2.306 16.159 26.296 1.00 92.94 205 TRP A N 1
ATOM 1678 C CA . TRP A 1 205 ? -2.036 16.872 25.061 1.00 92.94 205 TRP A CA 1
ATOM 1679 C C . TRP A 1 205 ? -3.270 17.661 24.633 1.00 92.94 205 TRP A C 1
ATOM 1681 O O . TRP A 1 205 ? -4.392 17.167 24.742 1.00 92.94 205 TRP A O 1
ATOM 1691 N N . THR A 1 206 ? -3.057 18.837 24.050 1.00 90.00 206 THR A N 1
ATOM 1692 C CA . THR A 1 206 ? -4.143 19.694 23.551 1.00 90.00 206 THR A CA 1
ATOM 1693 C C . THR A 1 206 ? -3.976 19.998 22.071 1.00 90.00 206 THR A C 1
ATOM 1695 O O . THR A 1 206 ? -2.853 20.131 21.566 1.00 90.00 206 THR A O 1
ATOM 1698 N N . ARG A 1 207 ? -5.108 20.091 21.366 1.00 87.81 207 ARG A N 1
ATOM 1699 C CA . ARG A 1 207 ? -5.187 20.520 19.965 1.00 87.81 207 ARG A CA 1
ATOM 1700 C C . ARG A 1 207 ? -4.690 21.958 19.818 1.00 87.81 207 ARG A C 1
ATOM 1702 O O . ARG A 1 207 ? -5.102 22.838 20.564 1.00 87.81 207 ARG A O 1
ATOM 1709 N N . ARG A 1 208 ? -3.811 22.199 18.846 1.00 82.38 208 ARG A N 1
ATOM 1710 C CA . ARG A 1 208 ? -3.335 23.547 18.512 1.00 82.38 208 ARG A CA 1
ATOM 1711 C C . ARG A 1 208 ? -4.369 24.294 17.675 1.00 82.38 208 ARG A C 1
ATOM 1713 O O . ARG A 1 208 ? -5.061 23.685 16.866 1.00 82.38 208 ARG A O 1
ATOM 1720 N N . GLU A 1 209 ? -4.407 25.615 17.826 1.00 68.88 209 GLU A N 1
ATOM 1721 C CA . GLU A 1 209 ? -5.236 26.501 16.994 1.00 68.88 209 GLU A CA 1
ATOM 1722 C C . GLU A 1 209 ? -4.719 26.571 15.545 1.00 68.88 209 GLU A C 1
ATOM 1724 O O . GLU A 1 209 ? -5.492 26.582 14.588 1.00 68.88 209 GLU A O 1
ATOM 1729 N N . GLU A 1 210 ? -3.396 26.539 15.362 1.00 57.22 210 GLU A N 1
ATOM 1730 C CA . GLU A 1 210 ? -2.750 26.520 14.050 1.00 57.22 210 GLU A CA 1
ATOM 1731 C C . GLU A 1 210 ? -2.657 25.088 13.505 1.00 57.22 210 GLU A C 1
ATOM 1733 O O . GLU A 1 210 ? -1.656 24.398 13.691 1.00 57.22 210 GLU A O 1
ATOM 1738 N N . GLY A 1 211 ? -3.703 24.644 12.808 1.00 58.41 211 GLY A N 1
ATOM 1739 C CA . GLY A 1 211 ? -3.722 23.396 12.042 1.00 58.41 211 GLY A CA 1
ATOM 1740 C C . GLY A 1 211 ? -4.543 22.292 12.701 1.00 58.41 211 GLY A C 1
ATOM 1741 O O . GLY A 1 211 ? -4.169 21.737 13.731 1.00 58.41 211 GLY A O 1
ATOM 1742 N N . GLU A 1 212 ? -5.626 21.913 12.022 1.00 61.53 212 GLU A N 1
ATOM 1743 C CA . GLU A 1 212 ? -6.696 21.055 12.538 1.00 61.53 212 GLU A CA 1
ATOM 1744 C C . GLU A 1 212 ? -6.204 19.723 13.129 1.00 61.53 212 GLU A C 1
ATOM 1746 O O . GLU A 1 212 ? -6.814 19.208 14.048 1.00 61.53 212 GLU A O 1
ATOM 1751 N N . SER A 1 213 ? -5.079 19.146 12.716 1.00 79.50 213 SER A N 1
ATOM 1752 C CA . SER A 1 213 ? -4.645 17.837 13.239 1.00 79.50 213 SER A CA 1
ATOM 1753 C C . SER A 1 213 ? -3.454 17.888 14.205 1.00 79.50 213 SER A C 1
ATOM 1755 O O . SER A 1 213 ? -2.892 16.841 14.520 1.00 79.50 213 SER A O 1
ATOM 1757 N N . LEU A 1 214 ? -3.005 19.062 14.652 1.00 82.62 214 LEU A N 1
ATOM 1758 C CA . LEU A 1 214 ? -1.794 19.188 15.472 1.00 82.62 214 LEU A CA 1
ATOM 1759 C C . LEU A 1 214 ? -2.111 19.164 16.967 1.00 82.62 214 LEU A C 1
ATOM 1761 O O . LEU A 1 214 ? -2.993 19.883 17.424 1.00 82.62 214 LEU A O 1
ATOM 1765 N N . ILE A 1 215 ? -1.349 18.380 17.734 1.00 86.88 215 ILE A N 1
ATOM 1766 C CA . ILE A 1 215 ? -1.441 18.351 19.201 1.00 86.88 215 ILE A CA 1
ATOM 1767 C C . ILE A 1 215 ? -0.081 18.626 19.848 1.00 86.88 215 ILE A C 1
ATOM 1769 O O . ILE A 1 215 ? 0.970 18.284 19.295 1.00 86.88 215 ILE A O 1
ATOM 1773 N N . SER A 1 216 ? -0.095 19.233 21.033 1.00 87.69 216 SER A N 1
ATOM 1774 C CA . SER A 1 216 ? 1.098 19.479 21.854 1.00 87.69 216 SER A CA 1
ATOM 1775 C C . SER A 1 216 ? 0.936 18.957 23.266 1.00 87.69 216 SER A C 1
ATOM 1777 O O . SER A 1 216 ? -0.135 19.089 23.843 1.00 87.69 216 SER A O 1
ATOM 1779 N N . TYR A 1 217 ? 2.031 18.411 23.793 1.00 90.12 217 TYR A N 1
ATOM 1780 C CA . TYR A 1 217 ? 2.158 18.014 25.185 1.00 90.12 217 TYR A CA 1
ATOM 1781 C C . TYR A 1 217 ? 1.982 19.233 26.080 1.00 90.12 217 TYR A C 1
ATOM 1783 O O . TYR A 1 217 ? 2.572 20.282 25.808 1.00 90.12 217 TYR A O 1
ATOM 1791 N N . GLU A 1 218 ? 1.213 19.063 27.144 1.00 88.69 218 GLU A N 1
ATOM 1792 C CA . GLU A 1 218 ? 1.055 20.061 28.193 1.00 88.69 218 GLU A CA 1
ATOM 1793 C C . GLU A 1 218 ? 1.722 19.597 29.483 1.00 88.69 218 GLU A C 1
ATOM 1795 O O . GLU A 1 218 ? 2.615 20.268 29.999 1.00 88.69 218 GLU A O 1
ATOM 1800 N N . GLN A 1 219 ? 1.295 18.445 29.996 1.00 89.81 219 GLN A N 1
ATOM 1801 C CA . GLN A 1 219 ? 1.651 17.978 31.332 1.00 89.81 219 GLN A CA 1
ATOM 1802 C C . GLN A 1 219 ? 1.454 16.467 31.472 1.00 89.81 219 GLN A C 1
ATOM 1804 O O . GLN A 1 219 ? 0.816 15.839 30.631 1.00 89.81 219 GLN A O 1
ATOM 1809 N N . THR A 1 220 ? 1.955 15.903 32.568 1.00 94.38 220 THR A N 1
ATOM 1810 C CA . THR A 1 220 ? 1.657 14.533 32.993 1.00 94.38 220 THR A CA 1
ATOM 1811 C C . THR A 1 220 ? 0.879 14.592 34.298 1.00 94.38 220 THR A C 1
ATOM 1813 O O . THR A 1 220 ? 1.313 15.256 35.240 1.00 94.38 220 THR A O 1
ATOM 1816 N N . THR A 1 221 ? -0.264 13.919 34.351 1.00 92.62 221 THR A N 1
ATOM 1817 C CA . THR A 1 221 ? -1.205 13.969 35.478 1.00 92.62 221 THR A CA 1
ATOM 1818 C C . THR A 1 221 ? -1.761 12.581 35.777 1.00 92.62 221 THR A C 1
ATOM 1820 O O . THR A 1 221 ? -1.790 11.707 34.910 1.00 92.62 221 THR A O 1
ATOM 1823 N N . ALA A 1 222 ? -2.199 12.375 37.019 1.00 92.12 222 ALA A N 1
ATOM 1824 C CA . ALA A 1 222 ? -3.003 11.218 37.391 1.00 92.12 222 ALA A CA 1
ATOM 1825 C C . ALA A 1 222 ? -4.484 11.537 37.141 1.00 92.12 222 ALA A C 1
ATOM 1827 O O . ALA A 1 222 ? -4.965 12.600 37.543 1.00 92.12 222 ALA A O 1
ATOM 1828 N N . ARG A 1 223 ? -5.197 10.632 36.472 1.00 88.75 223 ARG A N 1
ATOM 1829 C CA . ARG A 1 223 ? -6.625 10.744 36.136 1.00 88.75 223 ARG A CA 1
ATOM 1830 C C . ARG A 1 223 ? -7.379 9.502 36.582 1.00 88.75 223 ARG A C 1
ATOM 1832 O O . ARG A 1 223 ? -6.782 8.432 36.656 1.00 88.75 223 ARG A O 1
ATOM 1839 N N . SER A 1 224 ? -8.684 9.631 36.806 1.00 89.38 224 SER A N 1
ATOM 1840 C CA . SER A 1 224 ? -9.540 8.451 36.941 1.00 89.38 224 SER A CA 1
ATOM 1841 C C . SER A 1 224 ? -9.630 7.734 35.591 1.00 89.38 224 SER A C 1
ATOM 1843 O O . SER A 1 224 ? -9.639 8.380 34.539 1.00 89.38 224 SER A O 1
ATOM 1845 N N . VAL A 1 225 ? -9.745 6.403 35.597 1.00 86.00 225 VAL A N 1
ATOM 1846 C CA . VAL A 1 225 ? -10.025 5.624 34.374 1.00 86.00 225 VAL A CA 1
ATOM 1847 C C . VAL A 1 225 ? -11.308 6.124 33.691 1.00 86.00 225 VAL A C 1
ATOM 1849 O O . VAL A 1 225 ? -11.387 6.141 32.464 1.00 86.00 225 VAL A O 1
ATOM 1852 N N . GLU A 1 226 ? -12.289 6.592 34.467 1.00 86.56 226 GLU A N 1
ATOM 1853 C CA . GLU A 1 226 ? -13.579 7.096 33.972 1.00 86.56 226 GLU A CA 1
ATOM 1854 C C . GLU A 1 226 ? -13.459 8.401 33.165 1.00 86.56 226 GLU A C 1
ATOM 1856 O O . GLU A 1 226 ? -14.319 8.703 32.330 1.00 86.56 226 GLU A O 1
ATOM 1861 N N . ASP A 1 227 ? -12.372 9.157 33.356 1.00 87.94 227 ASP A N 1
ATOM 1862 C CA . ASP A 1 227 ? -12.100 10.376 32.589 1.00 87.94 227 ASP A CA 1
ATOM 1863 C C . ASP A 1 227 ? -11.741 10.060 31.128 1.00 87.94 227 ASP A C 1
ATOM 1865 O O . ASP A 1 227 ? -11.885 10.922 30.248 1.00 87.94 227 ASP A O 1
ATOM 1869 N N . LEU A 1 228 ? -11.282 8.830 30.864 1.00 88.56 228 LEU A N 1
ATOM 1870 C CA . LEU A 1 228 ? -10.872 8.334 29.555 1.00 88.56 228 LEU A CA 1
ATOM 1871 C C . LEU A 1 228 ? -12.097 7.819 28.792 1.00 88.56 228 LEU A C 1
ATOM 1873 O O . LEU A 1 228 ? -12.632 6.750 29.073 1.00 88.56 228 LEU A O 1
ATOM 1877 N N . ARG A 1 229 ? -12.548 8.581 27.790 1.00 87.88 229 ARG A N 1
ATOM 1878 C CA . ARG A 1 229 ? -13.780 8.272 27.045 1.00 87.88 229 ARG A CA 1
ATOM 1879 C C . ARG A 1 229 ? -13.537 7.305 25.900 1.00 87.88 229 ARG A C 1
ATOM 1881 O O . ARG A 1 229 ? -13.792 6.110 25.980 1.00 87.88 229 ARG A O 1
ATOM 1888 N N . GLU A 1 230 ? -13.070 7.853 24.789 1.00 89.88 230 GLU A N 1
ATOM 1889 C CA . GLU A 1 230 ? -12.951 7.133 23.533 1.00 89.88 230 GLU A CA 1
ATOM 1890 C C . GLU A 1 230 ? -11.486 6.975 23.191 1.00 89.88 230 GLU A C 1
ATOM 1892 O O . GLU A 1 230 ? -10.727 7.946 23.205 1.00 89.88 230 GLU A O 1
ATOM 1897 N N . GLN A 1 231 ? -11.093 5.752 22.842 1.00 93.06 231 GLN A N 1
ATOM 1898 C CA . GLN A 1 231 ? -9.774 5.500 22.286 1.00 93.06 231 GLN A CA 1
ATOM 1899 C C . GLN A 1 231 ? -9.624 6.300 20.984 1.00 93.06 231 GLN A C 1
ATOM 1901 O O . GLN A 1 231 ? -10.501 6.239 20.125 1.00 93.06 231 GLN A O 1
ATOM 1906 N N . VAL A 1 232 ? -8.517 7.018 20.809 1.00 93.56 232 VAL A N 1
ATOM 1907 C CA . VAL A 1 232 ? -8.198 7.785 19.592 1.00 93.56 232 VAL A CA 1
ATOM 1908 C C . VAL A 1 232 ? -6.889 7.293 18.965 1.00 93.56 232 VAL A C 1
ATOM 1910 O O . VAL A 1 232 ? -6.235 6.367 19.459 1.00 93.56 232 VAL A O 1
ATOM 1913 N N . ARG A 1 233 ? -6.508 7.877 17.824 1.00 93.62 233 ARG A N 1
ATOM 1914 C CA . ARG A 1 233 ? -5.297 7.506 17.081 1.00 93.62 233 ARG A CA 1
ATOM 1915 C C . ARG A 1 233 ? -4.402 8.713 16.854 1.00 93.62 233 ARG A C 1
ATOM 1917 O O . ARG A 1 233 ? -4.857 9.753 16.389 1.00 93.62 233 ARG A O 1
ATOM 1924 N N . VAL A 1 234 ? -3.117 8.541 17.152 1.00 92.00 234 VAL A N 1
ATOM 1925 C CA . VAL A 1 234 ? -2.097 9.589 17.057 1.00 92.00 234 VAL A CA 1
ATOM 1926 C C . VAL A 1 234 ? -0.880 9.042 16.320 1.00 92.00 234 VAL A C 1
ATOM 1928 O O . VAL A 1 234 ? -0.379 7.957 16.621 1.00 92.00 234 VAL A O 1
ATOM 1931 N N . GLU A 1 235 ? -0.391 9.784 15.331 1.00 89.19 235 GLU A N 1
ATOM 1932 C CA . GLU A 1 235 ? 0.874 9.516 14.658 1.00 89.19 235 GLU A CA 1
ATOM 1933 C C . GLU A 1 235 ? 1.994 10.318 15.330 1.00 89.19 235 GLU A C 1
ATOM 1935 O O . GLU A 1 235 ? 2.084 11.543 15.216 1.00 89.19 235 GLU A O 1
ATOM 1940 N N . LEU A 1 236 ? 2.862 9.593 16.037 1.00 84.19 236 L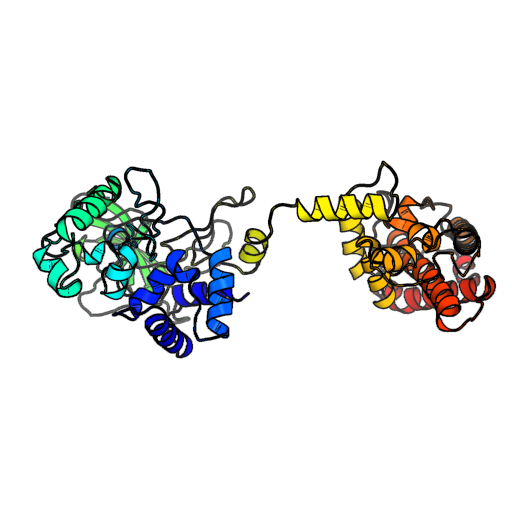EU A N 1
ATOM 1941 C CA . LEU A 1 236 ? 4.060 10.152 16.647 1.00 84.19 236 LEU A CA 1
ATOM 1942 C C . LEU A 1 236 ? 5.167 10.344 15.597 1.00 84.19 236 LEU A C 1
ATOM 1944 O O . LEU A 1 236 ? 5.368 9.478 14.736 1.00 84.19 236 LEU A O 1
ATOM 1948 N N . PRO A 1 237 ? 5.947 11.436 15.674 1.00 78.56 237 PRO A N 1
ATOM 1949 C CA . PRO A 1 237 ? 7.105 11.609 14.814 1.00 78.56 237 PRO A CA 1
ATOM 1950 C C . PRO A 1 237 ? 8.153 10.508 15.077 1.00 78.56 237 PRO A C 1
ATOM 1952 O O . PRO A 1 237 ? 8.331 10.066 16.215 1.00 78.56 237 PRO A O 1
ATOM 1955 N N . PRO A 1 238 ? 8.908 10.065 14.051 1.00 71.00 238 PRO A N 1
ATOM 1956 C CA . PRO A 1 238 ? 9.974 9.090 14.252 1.00 71.00 238 PRO A CA 1
ATOM 1957 C C . PRO A 1 238 ? 11.031 9.632 15.220 1.00 71.00 238 PRO A C 1
ATOM 1959 O O . PRO A 1 238 ? 11.499 10.756 15.036 1.00 71.00 238 PRO A O 1
ATOM 1962 N N . LYS A 1 239 ? 11.495 8.805 16.170 1.00 69.31 239 LYS A N 1
ATOM 1963 C CA . LYS A 1 239 ? 12.497 9.189 17.192 1.00 69.31 239 LYS A CA 1
ATOM 1964 C C . LYS A 1 239 ? 13.752 9.880 16.624 1.00 69.31 239 LYS A C 1
ATOM 1966 O O . LYS A 1 239 ? 14.346 10.725 17.280 1.00 69.31 239 LYS A O 1
ATOM 1971 N N . TRP A 1 240 ? 14.159 9.536 15.399 1.00 64.19 240 TRP A N 1
ATOM 1972 C CA . TRP A 1 240 ? 15.354 10.071 14.728 1.00 64.19 240 TRP A CA 1
ATOM 1973 C C . TRP A 1 240 ? 15.123 11.384 13.961 1.00 64.19 240 TRP A C 1
ATOM 1975 O O . TRP A 1 240 ? 16.077 11.959 13.441 1.00 64.19 240 TRP A O 1
ATOM 1985 N N . LYS A 1 241 ? 13.880 11.867 13.855 1.00 65.00 241 LYS A N 1
ATOM 1986 C CA . LYS A 1 241 ? 13.531 13.054 13.069 1.00 65.00 241 LYS A CA 1
ATOM 1987 C C . LYS A 1 241 ? 12.958 14.145 13.972 1.00 65.00 241 LYS A C 1
ATOM 1989 O O . LYS A 1 241 ? 11.744 14.279 14.105 1.00 65.00 241 LYS A O 1
ATOM 1994 N N . ARG A 1 242 ? 13.856 14.934 14.572 1.00 58.44 242 ARG A N 1
ATOM 1995 C CA . ARG A 1 242 ? 13.498 16.114 15.378 1.00 58.44 242 ARG A CA 1
ATOM 1996 C C . ARG A 1 242 ? 12.713 17.128 14.531 1.00 58.44 242 ARG A C 1
ATOM 1998 O O . ARG A 1 242 ? 13.037 17.336 13.364 1.00 58.44 242 ARG A O 1
ATOM 2005 N N . GLY A 1 243 ? 11.681 17.733 15.121 1.00 65.81 243 GLY A N 1
ATOM 2006 C CA . GLY A 1 243 ? 10.902 18.825 14.520 1.00 65.81 243 GLY A CA 1
ATOM 2007 C C . GLY A 1 243 ? 9.685 18.420 13.679 1.00 65.81 243 GLY A C 1
ATOM 2008 O O . GLY A 1 243 ? 8.986 19.300 13.188 1.00 65.81 243 GLY A O 1
ATOM 2009 N N . LYS A 1 244 ? 9.387 17.124 13.504 1.00 75.75 244 LYS A N 1
ATOM 2010 C CA . LYS A 1 244 ? 8.075 16.727 12.968 1.00 75.75 244 LYS A CA 1
ATOM 2011 C C . LYS A 1 244 ? 7.007 16.844 14.062 1.00 75.75 244 LYS A C 1
ATOM 2013 O O . LYS A 1 244 ? 7.279 16.406 15.178 1.00 75.75 244 LYS A O 1
ATOM 2018 N N . PRO A 1 245 ? 5.816 17.376 13.753 1.00 80.75 245 PRO A N 1
ATOM 2019 C CA . PRO A 1 245 ? 4.758 17.473 14.741 1.00 80.75 245 PRO A CA 1
ATOM 2020 C C . PRO A 1 245 ? 4.111 16.116 15.033 1.00 80.75 245 PRO A C 1
ATOM 2022 O O . PRO A 1 245 ? 4.135 15.213 14.191 1.00 80.75 245 PRO A O 1
ATOM 2025 N N . THR A 1 246 ? 3.500 16.015 16.211 1.00 87.62 246 THR A N 1
ATOM 2026 C CA . THR A 1 246 ? 2.566 14.945 16.564 1.00 87.62 246 THR A CA 1
ATOM 2027 C C . THR A 1 246 ? 1.217 15.223 15.911 1.00 87.62 246 THR A C 1
ATOM 2029 O O . THR A 1 246 ? 0.698 16.337 16.012 1.00 87.62 246 THR A O 1
ATOM 2032 N N . LEU A 1 247 ? 0.672 14.222 15.220 1.00 88.69 247 LEU A N 1
ATOM 2033 C CA . LEU A 1 247 ? -0.545 14.366 14.426 1.00 88.69 247 LEU A CA 1
ATOM 2034 C C . LEU A 1 247 ? -1.676 13.518 14.995 1.00 88.69 247 LEU A C 1
ATOM 2036 O O . LEU A 1 247 ? -1.538 12.310 15.171 1.00 88.69 247 LEU A O 1
ATOM 2040 N N . LEU A 1 248 ? -2.816 14.150 15.217 1.00 90.00 248 LEU A N 1
ATOM 2041 C CA . LEU A 1 248 ? -4.078 13.509 15.525 1.00 90.00 248 LEU A CA 1
ATOM 2042 C C . LEU A 1 248 ? -4.679 12.930 14.237 1.00 90.00 248 LEU A C 1
ATOM 2044 O O . LEU A 1 248 ? -4.829 13.629 13.236 1.00 90.00 248 LEU A O 1
ATOM 2048 N N . LEU A 1 249 ? -5.008 11.640 14.230 1.00 90.19 249 LEU A N 1
ATOM 2049 C CA . LEU A 1 249 ? -5.593 10.985 13.061 1.00 90.19 249 LEU A CA 1
ATOM 2050 C C . LEU A 1 249 ? -7.122 11.097 13.098 1.00 90.19 249 LEU A C 1
ATOM 2052 O O . LEU A 1 249 ? -7.734 11.013 14.161 1.00 90.19 249 LEU A O 1
ATOM 2056 N N . CYS A 1 250 ? -7.743 11.260 11.924 1.00 88.38 250 CYS A N 1
ATOM 2057 C CA . CYS A 1 250 ? -9.202 11.368 11.768 1.00 88.38 250 CYS A CA 1
ATOM 2058 C C . CYS A 1 250 ? -9.861 12.458 12.639 1.00 88.38 250 CYS A C 1
ATOM 2060 O O . CYS A 1 250 ? -10.976 12.251 13.117 1.00 88.38 250 CYS A O 1
ATOM 2062 N N . GLY A 1 251 ? -9.168 13.574 12.889 1.00 85.56 251 GLY A N 1
ATOM 2063 C CA . GLY A 1 251 ? -9.679 14.668 13.728 1.00 85.56 251 GLY A CA 1
ATOM 2064 C C . GLY A 1 251 ? -9.895 14.299 15.200 1.00 85.56 251 GLY A C 1
ATOM 2065 O O . GLY A 1 251 ? -10.580 15.017 15.915 1.00 85.56 251 GLY A O 1
ATOM 2066 N N . GLY A 1 252 ? -9.358 13.163 15.660 1.00 87.31 252 GLY A N 1
ATOM 2067 C CA . GLY A 1 252 ? -9.532 12.696 17.037 1.00 87.31 252 GLY A CA 1
ATOM 2068 C C . GLY A 1 252 ? -10.886 12.062 17.322 1.00 87.31 252 GLY A C 1
ATOM 2069 O O . GLY A 1 252 ? -11.266 11.967 18.489 1.00 87.31 252 GLY A O 1
ATOM 2070 N N . ARG A 1 253 ? -11.613 11.623 16.286 1.00 89.00 253 ARG A N 1
ATOM 2071 C CA . ARG A 1 253 ? -12.791 10.763 16.464 1.00 89.00 253 ARG A CA 1
ATOM 2072 C C . ARG A 1 253 ? -12.443 9.490 17.227 1.00 89.00 253 ARG A C 1
ATOM 2074 O O . ARG A 1 253 ? -11.315 8.999 17.127 1.00 89.00 253 ARG A O 1
ATOM 2081 N N . GLY A 1 254 ? -13.412 8.952 17.960 1.00 91.00 254 GLY A N 1
ATOM 2082 C CA . GLY A 1 254 ? -13.237 7.689 18.661 1.00 91.00 254 GLY A CA 1
ATOM 2083 C C . GLY A 1 254 ? -12.998 6.547 17.674 1.00 91.00 254 GLY A C 1
ATOM 2084 O O . GLY A 1 254 ? -13.563 6.527 16.582 1.00 91.00 254 GLY A O 1
ATOM 2085 N N . VAL A 1 255 ? -12.180 5.560 18.040 1.00 92.19 255 VAL A N 1
ATOM 2086 C CA . VAL A 1 255 ? -11.904 4.369 17.214 1.00 92.19 255 VAL A CA 1
ATOM 2087 C C . VAL A 1 255 ? -13.199 3.650 16.822 1.00 92.19 255 VAL A C 1
ATOM 2089 O O . VAL A 1 255 ? -13.261 3.062 15.745 1.00 92.19 255 VAL A O 1
ATOM 2092 N N . GLU A 1 256 ? -14.249 3.716 17.643 1.00 89.19 256 GLU A N 1
ATOM 2093 C CA . GLU A 1 256 ? -15.580 3.173 17.329 1.00 89.19 256 GLU A CA 1
ATOM 2094 C C . GLU A 1 256 ? -16.291 3.923 16.196 1.00 89.19 256 GLU A C 1
ATOM 2096 O O . GLU A 1 256 ? -16.941 3.299 15.361 1.00 89.19 256 GLU A O 1
ATOM 2101 N N . GLU A 1 257 ? -16.086 5.230 16.102 1.00 88.88 257 GLU A N 1
ATOM 2102 C CA . GLU A 1 257 ? -16.717 6.113 15.118 1.00 88.88 257 GLU A CA 1
ATOM 2103 C C . GLU A 1 257 ? -15.938 6.166 13.795 1.00 88.88 257 GLU A C 1
ATOM 2105 O O . GLU A 1 257 ? -16.437 6.623 12.765 1.00 88.88 257 GLU A O 1
ATOM 2110 N N . MET A 1 258 ? -14.677 5.722 13.795 1.00 90.62 258 MET A N 1
ATOM 2111 C CA . MET A 1 258 ? -13.850 5.729 12.592 1.00 90.62 258 MET A CA 1
ATOM 2112 C C . MET A 1 258 ? -14.400 4.768 11.532 1.00 90.62 258 MET A C 1
ATOM 2114 O O . MET A 1 258 ? -14.750 3.621 11.814 1.00 90.62 258 MET A O 1
ATOM 2118 N N . ARG A 1 259 ? -14.348 5.187 10.262 1.00 90.25 259 ARG A N 1
ATOM 2119 C CA . ARG A 1 259 ? -14.622 4.315 9.102 1.00 90.25 259 ARG A CA 1
ATOM 2120 C C . ARG A 1 259 ? -13.669 3.117 9.062 1.00 90.25 259 ARG A C 1
ATOM 2122 O O . ARG A 1 259 ? -14.082 1.976 8.895 1.00 90.25 259 ARG A O 1
ATOM 2129 N N . MET A 1 260 ? -12.378 3.379 9.252 1.00 91.81 260 MET A N 1
ATOM 2130 C CA . MET A 1 260 ? -11.325 2.372 9.387 1.00 91.81 260 MET A CA 1
ATOM 2131 C C . MET A 1 260 ? -10.349 2.834 10.451 1.00 91.81 260 MET A C 1
ATOM 2133 O O . MET A 1 260 ? -10.013 4.012 10.471 1.00 91.81 260 MET A O 1
ATOM 2137 N N . ASP A 1 261 ? -9.848 1.912 11.269 1.00 93.19 261 ASP A N 1
ATOM 2138 C CA . ASP A 1 261 ? -8.744 2.216 12.176 1.00 93.19 261 ASP A CA 1
ATOM 2139 C C . ASP A 1 261 ? -7.428 2.283 11.370 1.00 93.19 261 ASP A C 1
ATOM 2141 O O . ASP A 1 261 ? -6.944 1.245 10.897 1.00 93.19 261 ASP A O 1
ATOM 2145 N N . PRO A 1 262 ? -6.815 3.469 11.198 1.00 92.31 262 PRO A N 1
ATOM 2146 C CA . PRO A 1 262 ? -5.594 3.615 10.413 1.00 92.31 262 PRO A CA 1
ATOM 2147 C C . PRO A 1 262 ? -4.364 2.982 11.081 1.00 92.31 262 PRO A C 1
ATOM 2149 O O . PRO A 1 262 ? -3.340 2.799 10.420 1.00 92.31 262 PRO A O 1
ATOM 2152 N N . GLN A 1 263 ? -4.423 2.630 12.366 1.00 92.69 263 GLN A N 1
ATOM 2153 C CA . GLN A 1 263 ? -3.336 1.936 13.067 1.00 92.69 263 GLN A CA 1
ATOM 2154 C C . GLN A 1 263 ? -3.695 0.492 13.439 1.00 92.69 263 GLN A C 1
ATOM 2156 O O . GLN A 1 263 ? -2.817 -0.247 13.871 1.00 92.69 263 GLN A O 1
ATOM 2161 N N . GLY A 1 264 ? -4.923 0.042 13.165 1.00 91.56 264 GLY A N 1
ATOM 2162 C CA . GLY A 1 264 ? -5.378 -1.330 13.429 1.00 91.56 264 GLY A CA 1
ATOM 2163 C C . GLY A 1 264 ? -4.772 -2.394 12.504 1.00 91.56 264 GLY A C 1
ATOM 2164 O O . GLY A 1 264 ? -4.994 -3.591 12.694 1.00 91.56 264 GLY A O 1
ATOM 2165 N N . ARG A 1 265 ? -4.005 -1.993 11.480 1.00 91.81 265 ARG A N 1
ATOM 2166 C CA . ARG A 1 265 ? -3.318 -2.912 10.560 1.00 91.81 265 ARG A CA 1
ATOM 2167 C C . ARG A 1 265 ? -1.930 -2.414 10.172 1.00 91.81 265 ARG A C 1
ATOM 2169 O O . ARG A 1 265 ? -1.714 -1.215 9.983 1.00 91.81 265 ARG A O 1
ATOM 2176 N N . LYS A 1 266 ? -1.005 -3.355 9.969 1.00 91.12 266 LYS A N 1
ATOM 2177 C CA . LYS A 1 266 ? 0.349 -3.103 9.455 1.00 91.12 266 LYS A CA 1
ATOM 2178 C C . LYS A 1 266 ? 0.698 -4.002 8.274 1.00 91.12 266 LYS A C 1
ATOM 2180 O O . LYS A 1 266 ? 0.189 -5.115 8.111 1.00 91.12 266 LYS A O 1
ATOM 2185 N N . TRP A 1 267 ? 1.578 -3.498 7.420 1.00 89.69 267 TRP A N 1
ATOM 2186 C CA . TRP A 1 267 ? 2.183 -4.306 6.367 1.00 89.69 267 TRP A CA 1
ATOM 2187 C C . TRP A 1 267 ? 3.142 -5.342 6.945 1.00 89.69 267 TRP A C 1
ATOM 2189 O O . TRP A 1 267 ? 3.540 -5.263 8.104 1.00 89.69 267 TRP A O 1
ATOM 2199 N N . ARG A 1 268 ? 3.560 -6.315 6.132 1.00 82.69 268 ARG A N 1
ATOM 2200 C CA . ARG A 1 268 ? 4.699 -7.158 6.510 1.00 82.69 268 ARG A CA 1
ATOM 2201 C C . ARG A 1 268 ? 5.972 -6.319 6.542 1.00 82.69 268 ARG A C 1
ATOM 2203 O O . ARG A 1 268 ? 6.188 -5.453 5.691 1.00 82.69 268 ARG A O 1
ATOM 2210 N N . ARG A 1 269 ? 6.829 -6.606 7.521 1.00 74.12 269 ARG A N 1
ATOM 2211 C CA . ARG A 1 269 ? 8.133 -5.959 7.662 1.00 74.12 269 ARG A CA 1
ATOM 2212 C C . ARG A 1 269 ? 8.994 -6.265 6.434 1.00 74.12 269 ARG A C 1
ATOM 2214 O O . ARG A 1 269 ? 9.205 -7.425 6.098 1.00 74.12 269 ARG A O 1
ATOM 2221 N N . ASN A 1 270 ? 9.506 -5.222 5.784 1.00 67.94 270 ASN A N 1
ATOM 2222 C CA . ASN A 1 270 ? 10.598 -5.373 4.824 1.00 67.94 270 ASN A CA 1
ATOM 2223 C C . ASN A 1 270 ? 11.878 -5.722 5.614 1.00 67.94 270 ASN A C 1
ATOM 2225 O O . ASN A 1 270 ? 12.152 -5.009 6.582 1.00 67.94 270 ASN A O 1
ATOM 2229 N N . PRO A 1 271 ? 12.673 -6.739 5.219 1.00 62.28 271 PRO A N 1
ATOM 2230 C CA . PRO A 1 271 ? 13.972 -7.039 5.830 1.00 62.28 271 PRO A CA 1
ATOM 2231 C C . PRO A 1 271 ? 14.884 -5.818 6.034 1.00 62.28 271 PRO A C 1
ATOM 2233 O O . PRO A 1 271 ? 15.595 -5.736 7.029 1.00 62.28 271 PRO A O 1
ATOM 2236 N N . GLN A 1 272 ? 14.829 -4.838 5.127 1.00 58.16 272 GLN A N 1
ATOM 2237 C CA . GLN A 1 272 ? 15.639 -3.614 5.182 1.00 58.16 272 GLN A CA 1
ATOM 2238 C C . GLN A 1 272 ? 15.070 -2.534 6.122 1.00 58.16 272 GLN A C 1
ATOM 2240 O O . GLN A 1 272 ? 15.737 -1.537 6.388 1.00 58.16 272 GLN A O 1
ATOM 2245 N N . SER A 1 273 ? 13.833 -2.689 6.606 1.00 62.38 273 SER A N 1
ATOM 2246 C CA . SER A 1 273 ? 13.184 -1.735 7.512 1.00 62.38 273 SER A CA 1
ATOM 2247 C C . SER A 1 273 ? 13.262 -2.213 8.960 1.00 62.38 273 SER A C 1
ATOM 2249 O O . SER A 1 273 ? 13.093 -3.401 9.253 1.00 62.38 273 SER A O 1
ATOM 2251 N N . ARG A 1 274 ? 13.465 -1.277 9.895 1.00 66.25 274 ARG A N 1
ATOM 2252 C CA . ARG A 1 274 ? 13.428 -1.572 11.338 1.00 66.25 274 ARG A CA 1
ATOM 2253 C C . ARG A 1 274 ? 12.028 -1.975 11.801 1.00 66.25 274 ARG A C 1
ATOM 2255 O O . ARG A 1 274 ? 11.905 -2.889 12.605 1.00 66.25 274 ARG A O 1
ATOM 2262 N N . GLU A 1 275 ? 10.993 -1.365 11.229 1.00 71.81 275 GLU A N 1
ATOM 2263 C CA . GLU A 1 275 ? 9.594 -1.612 11.588 1.00 71.81 275 GLU A CA 1
ATOM 2264 C C . GLU A 1 275 ? 8.701 -1.681 10.348 1.00 71.81 275 GLU A C 1
ATOM 2266 O O . GLU A 1 275 ? 9.044 -1.178 9.270 1.00 71.81 275 GLU A O 1
ATOM 2271 N N . ALA A 1 276 ? 7.559 -2.350 10.495 1.00 80.38 276 ALA A N 1
ATOM 2272 C CA . ALA A 1 276 ? 6.561 -2.418 9.444 1.00 80.38 276 ALA A CA 1
ATOM 2273 C C . ALA A 1 276 ? 5.591 -1.233 9.558 1.00 80.38 276 ALA A C 1
ATOM 2275 O O . ALA A 1 276 ? 5.072 -0.998 10.650 1.00 80.38 276 ALA A O 1
ATOM 2276 N N . PRO A 1 277 ? 5.329 -0.496 8.464 1.00 86.56 277 PRO A N 1
ATOM 2277 C CA . PRO A 1 277 ? 4.432 0.647 8.521 1.00 86.56 277 PRO A CA 1
ATOM 2278 C C . PRO A 1 277 ? 2.999 0.206 8.841 1.00 86.56 277 PRO A C 1
ATOM 2280 O O . PRO A 1 277 ? 2.520 -0.820 8.348 1.00 86.56 277 PRO A O 1
ATOM 2283 N N . THR A 1 278 ? 2.320 1.004 9.661 1.00 90.19 278 THR A N 1
ATOM 2284 C CA . THR A 1 278 ? 0.863 0.972 9.849 1.00 90.19 278 THR A CA 1
ATOM 2285 C C . THR A 1 278 ? 0.156 1.543 8.627 1.00 90.19 278 THR A C 1
ATOM 2287 O O . THR A 1 278 ? 0.765 2.300 7.871 1.00 90.19 278 THR A O 1
ATOM 2290 N N . GLN A 1 279 ? -1.138 1.264 8.459 1.00 90.31 279 GLN A N 1
ATOM 2291 C CA . GLN A 1 279 ? -1.938 1.844 7.375 1.00 90.31 279 GLN A CA 1
ATOM 2292 C C . GLN A 1 279 ? -1.857 3.380 7.319 1.00 90.31 279 GLN A C 1
ATOM 2294 O O . GLN A 1 279 ? -1.720 3.926 6.226 1.00 90.31 279 GLN A O 1
ATOM 2299 N N . ALA A 1 280 ? -1.827 4.059 8.467 1.00 88.19 280 ALA A N 1
ATOM 2300 C CA . ALA A 1 280 ? -1.646 5.506 8.588 1.00 88.19 280 ALA A CA 1
ATOM 2301 C C . ALA A 1 280 ? -0.356 6.009 7.919 1.00 88.19 280 ALA A C 1
ATOM 2303 O O . ALA A 1 280 ? -0.362 6.994 7.186 1.00 88.19 280 ALA A O 1
ATOM 2304 N N . SER A 1 281 ? 0.747 5.284 8.120 1.00 86.06 281 SER A N 1
ATOM 2305 C CA . SER A 1 281 ? 2.097 5.698 7.711 1.00 86.06 281 SER A CA 1
ATOM 2306 C C . SER A 1 281 ? 2.443 5.336 6.259 1.00 86.06 281 SER A C 1
ATOM 2308 O O . SER A 1 281 ? 3.603 5.392 5.833 1.00 86.06 281 SER A O 1
ATOM 2310 N N . TYR A 1 282 ? 1.444 4.958 5.458 1.00 86.56 282 TYR A N 1
ATOM 2311 C CA . TYR A 1 282 ? 1.649 4.547 4.077 1.00 86.56 282 TYR A CA 1
ATOM 2312 C C . TYR A 1 282 ? 2.234 5.663 3.201 1.00 86.56 282 TYR A C 1
ATOM 2314 O O . TYR A 1 282 ? 1.627 6.711 2.960 1.00 86.56 282 TYR A O 1
ATOM 2322 N N . ALA A 1 283 ? 3.373 5.365 2.578 1.00 83.62 283 ALA A N 1
ATOM 2323 C CA . ALA A 1 283 ? 3.975 6.205 1.552 1.00 83.62 283 ALA A CA 1
ATOM 2324 C C . ALA A 1 283 ? 3.895 5.533 0.168 1.00 83.62 283 ALA A C 1
ATOM 2326 O O . ALA A 1 283 ? 4.175 4.340 0.046 1.00 83.62 283 ALA A O 1
ATOM 2327 N N . PRO A 1 284 ? 3.642 6.279 -0.929 1.00 83.56 284 PRO A N 1
ATOM 2328 C CA . PRO A 1 284 ? 3.679 5.715 -2.282 1.00 83.56 284 PRO A CA 1
ATOM 2329 C C . PRO A 1 284 ? 4.996 5.005 -2.616 1.00 83.56 284 PRO A C 1
ATOM 2331 O O . PRO A 1 284 ? 4.975 3.972 -3.276 1.00 83.56 284 PRO A O 1
ATOM 2334 N N . LYS A 1 285 ? 6.132 5.528 -2.128 1.00 80.88 285 LYS A N 1
ATOM 2335 C CA . LYS A 1 285 ? 7.450 4.894 -2.291 1.00 80.88 285 LYS A CA 1
ATOM 2336 C C . LYS A 1 285 ? 7.494 3.503 -1.652 1.00 80.88 285 LYS A C 1
ATOM 2338 O O . LYS A 1 285 ? 7.993 2.577 -2.282 1.00 80.88 285 LYS A O 1
ATOM 2343 N N . PHE A 1 286 ? 6.916 3.361 -0.456 1.00 82.12 286 PHE A N 1
ATOM 2344 C CA . PHE A 1 286 ? 6.771 2.072 0.215 1.00 82.12 286 PHE A CA 1
ATOM 2345 C C . PHE A 1 286 ? 5.866 1.131 -0.583 1.00 82.12 286 PHE A C 1
ATOM 2347 O O . PHE A 1 286 ? 6.234 -0.009 -0.815 1.00 82.12 286 PHE A O 1
ATOM 2354 N N . GLY A 1 287 ? 4.714 1.597 -1.074 1.00 81.06 287 GLY A N 1
ATOM 2355 C CA . GLY A 1 287 ? 3.842 0.740 -1.881 1.00 81.06 287 GLY A CA 1
ATOM 2356 C C . GLY A 1 287 ? 4.521 0.228 -3.157 1.00 81.06 287 GLY A C 1
ATOM 2357 O O . GLY A 1 287 ? 4.343 -0.929 -3.521 1.00 81.06 287 GLY A O 1
ATOM 2358 N N . VAL A 1 288 ? 5.338 1.058 -3.822 1.00 79.56 288 VAL A N 1
ATOM 2359 C CA . VAL A 1 288 ? 6.114 0.628 -4.997 1.00 79.56 288 VAL A CA 1
ATOM 2360 C C . VAL A 1 288 ? 7.133 -0.436 -4.607 1.00 79.56 288 VAL A C 1
ATOM 2362 O O . VAL A 1 288 ? 7.223 -1.444 -5.297 1.00 79.56 288 VAL A O 1
ATOM 2365 N N . SER A 1 289 ? 7.887 -0.246 -3.520 1.00 76.56 289 SER A N 1
ATOM 2366 C CA . SER A 1 289 ? 8.859 -1.250 -3.075 1.00 76.56 289 SER A CA 1
ATOM 2367 C C . SER A 1 289 ? 8.196 -2.533 -2.573 1.00 76.56 289 SER A C 1
ATOM 2369 O O . SER A 1 289 ? 8.725 -3.606 -2.817 1.00 76.56 289 SER A O 1
ATOM 2371 N N . HIS A 1 290 ? 7.029 -2.439 -1.935 1.00 76.88 290 HIS A N 1
ATOM 2372 C CA . HIS A 1 290 ? 6.265 -3.583 -1.441 1.00 76.88 290 HIS A CA 1
ATOM 2373 C C . HIS A 1 290 ? 5.659 -4.417 -2.579 1.00 76.88 290 HIS A C 1
ATOM 2375 O O . HIS A 1 290 ? 5.636 -5.641 -2.509 1.00 76.88 290 HIS A O 1
ATOM 2381 N N . LEU A 1 291 ? 5.189 -3.761 -3.647 1.00 75.38 291 LEU A N 1
ATOM 2382 C CA . LEU A 1 291 ? 4.651 -4.429 -4.837 1.00 75.38 291 LEU A CA 1
ATOM 2383 C C . LEU A 1 291 ? 5.737 -4.928 -5.794 1.00 75.38 291 LEU A C 1
ATOM 2385 O O . LEU A 1 291 ? 5.458 -5.771 -6.653 1.00 75.38 291 LEU A O 1
ATOM 2389 N N . ARG A 1 292 ? 6.962 -4.404 -5.688 1.00 67.38 292 ARG A N 1
ATOM 2390 C CA . ARG A 1 292 ? 8.111 -4.977 -6.384 1.00 67.38 292 ARG A CA 1
ATOM 2391 C C . ARG A 1 292 ? 8.356 -6.354 -5.781 1.00 67.38 292 ARG A C 1
ATOM 2393 O O . ARG A 1 292 ? 8.796 -6.478 -4.644 1.00 67.38 292 ARG A O 1
ATOM 2400 N N . LYS A 1 293 ? 8.072 -7.396 -6.566 1.00 56.09 293 LYS A N 1
ATOM 2401 C CA . LYS A 1 293 ? 8.611 -8.729 -6.288 1.00 56.09 293 LYS A CA 1
ATOM 2402 C C . LYS A 1 293 ? 10.134 -8.593 -6.117 1.00 56.09 293 LYS A C 1
ATOM 2404 O O . LYS A 1 293 ? 10.718 -7.747 -6.806 1.00 56.09 293 LYS A O 1
ATOM 2409 N N . PRO A 1 294 ? 10.764 -9.370 -5.218 1.00 49.19 294 PRO A N 1
ATOM 2410 C CA . PRO A 1 294 ? 12.218 -9.391 -5.113 1.00 49.19 294 PRO A CA 1
ATOM 2411 C C . PRO A 1 294 ? 12.827 -9.623 -6.503 1.00 49.19 294 PRO A C 1
ATOM 2413 O O . PRO A 1 294 ? 12.167 -10.163 -7.388 1.00 49.19 294 PRO A O 1
ATOM 2416 N N . LEU A 1 295 ? 14.055 -9.143 -6.671 1.00 49.69 295 LEU A N 1
ATOM 2417 C CA . LEU A 1 295 ? 14.900 -8.986 -7.867 1.00 49.69 295 LEU A CA 1
ATOM 2418 C C . LEU A 1 295 ? 14.952 -10.129 -8.922 1.00 49.69 295 LEU A C 1
ATOM 2420 O O . LEU A 1 295 ? 15.711 -10.037 -9.879 1.00 49.69 295 LEU A O 1
ATOM 2424 N N . ASP A 1 296 ? 14.119 -11.164 -8.848 1.00 48.88 296 ASP A N 1
ATOM 2425 C CA . ASP A 1 296 ? 14.023 -12.276 -9.804 1.00 48.88 296 ASP A CA 1
ATOM 2426 C C . ASP A 1 296 ? 13.670 -11.837 -11.236 1.00 48.88 296 ASP A C 1
ATOM 2428 O O . ASP A 1 296 ? 14.032 -12.501 -12.210 1.00 48.88 296 ASP A O 1
ATOM 2432 N N . ALA A 1 297 ? 12.976 -10.706 -11.401 1.00 50.19 297 ALA A N 1
ATOM 2433 C CA . ALA A 1 297 ? 12.695 -10.142 -12.722 1.00 50.19 297 ALA A CA 1
ATOM 2434 C C . ALA A 1 297 ? 13.928 -9.462 -13.350 1.00 50.19 297 ALA A C 1
ATOM 2436 O O . ALA A 1 297 ? 14.086 -9.519 -14.572 1.00 50.19 297 ALA A O 1
ATOM 2437 N N . GLU A 1 298 ? 14.804 -8.854 -12.540 1.00 52.75 298 GLU A N 1
ATOM 2438 C CA . GLU A 1 298 ? 16.077 -8.278 -13.000 1.00 52.75 298 GLU A CA 1
ATOM 2439 C C . GLU A 1 298 ? 17.053 -9.399 -13.369 1.00 52.75 298 GLU A C 1
ATOM 2441 O O . GLU A 1 298 ? 17.586 -9.364 -14.473 1.00 52.75 298 GLU A O 1
ATOM 2446 N N . ASN A 1 299 ? 17.131 -10.476 -12.576 1.00 59.88 299 ASN A N 1
ATOM 2447 C CA . ASN A 1 299 ? 17.923 -11.667 -12.906 1.00 59.88 299 ASN A CA 1
ATOM 2448 C C . ASN A 1 299 ? 17.497 -12.317 -14.232 1.00 59.88 299 ASN A C 1
ATOM 2450 O O . ASN A 1 299 ? 18.331 -12.595 -15.087 1.00 59.88 299 ASN A O 1
ATOM 2454 N N . ARG A 1 300 ? 16.192 -12.513 -14.472 1.00 63.09 300 ARG A N 1
ATOM 2455 C CA . ARG A 1 300 ? 15.715 -13.041 -15.767 1.00 63.09 300 ARG A CA 1
ATOM 2456 C C . ARG A 1 300 ? 15.987 -12.086 -16.929 1.00 63.09 300 ARG A C 1
ATOM 2458 O O . ARG A 1 300 ? 16.268 -12.546 -18.031 1.00 63.09 300 ARG A O 1
ATOM 2465 N N . THR A 1 301 ? 15.877 -10.777 -16.701 1.00 65.81 301 THR A N 1
ATOM 2466 C CA . THR A 1 301 ? 16.183 -9.764 -17.723 1.00 65.81 301 THR A CA 1
ATOM 2467 C C . THR A 1 301 ? 17.676 -9.766 -18.045 1.00 65.81 301 THR A C 1
ATOM 2469 O O . THR A 1 301 ? 18.036 -9.752 -19.216 1.00 65.81 301 THR A O 1
ATOM 2472 N N . TRP A 1 302 ? 18.526 -9.858 -17.023 1.00 74.75 302 TRP A N 1
ATOM 2473 C CA . TRP A 1 302 ? 19.973 -9.958 -17.146 1.00 74.75 302 TRP A CA 1
ATOM 2474 C C . TRP A 1 302 ? 20.395 -11.228 -17.884 1.00 74.75 302 TRP A C 1
ATOM 2476 O O . TRP A 1 302 ? 21.153 -11.139 -18.839 1.00 74.75 302 TRP A O 1
ATOM 2486 N N . GLN A 1 303 ? 19.849 -12.391 -17.519 1.00 74.69 303 GLN A N 1
ATOM 2487 C CA . GLN A 1 303 ? 20.153 -13.653 -18.201 1.00 74.69 303 GLN A CA 1
ATOM 2488 C C . GLN A 1 303 ? 19.740 -13.617 -19.678 1.00 74.69 303 GLN A C 1
ATOM 2490 O O . GLN A 1 303 ? 20.523 -13.978 -20.550 1.00 74.69 303 GLN A O 1
ATOM 2495 N N . LYS A 1 304 ? 18.539 -13.104 -19.982 1.00 75.94 304 LYS A N 1
ATOM 2496 C CA . LYS A 1 304 ? 18.095 -12.915 -21.372 1.00 75.94 304 LYS A CA 1
ATOM 2497 C C . LYS A 1 304 ? 18.990 -11.951 -22.142 1.00 75.94 304 LYS A C 1
ATOM 2499 O O . LYS A 1 304 ? 19.289 -12.206 -23.301 1.00 75.94 304 LYS A O 1
ATOM 2504 N N . LEU A 1 305 ? 19.411 -10.859 -21.509 1.00 79.00 305 LEU A N 1
ATOM 2505 C CA . LEU A 1 305 ? 20.305 -9.890 -22.128 1.00 79.00 305 LEU A CA 1
ATOM 2506 C C . LEU A 1 305 ? 21.690 -10.484 -22.389 1.00 79.00 305 LEU A C 1
ATOM 2508 O O . LEU A 1 305 ? 22.221 -10.302 -23.478 1.00 79.00 305 LEU A O 1
ATOM 2512 N N . LYS A 1 306 ? 22.252 -11.196 -21.405 1.00 82.25 306 LYS A N 1
ATOM 2513 C CA . LYS A 1 306 ? 23.553 -11.857 -21.509 1.00 82.25 306 LYS A CA 1
ATOM 2514 C C . LYS A 1 306 ? 23.583 -12.807 -22.702 1.00 82.25 306 LYS A C 1
ATOM 2516 O O . LYS A 1 306 ? 24.542 -12.763 -23.455 1.00 82.25 306 LYS A O 1
ATOM 2521 N N . ILE A 1 307 ? 22.514 -13.581 -22.900 1.00 79.25 307 ILE A N 1
ATOM 2522 C CA . ILE A 1 307 ? 22.352 -14.469 -24.060 1.00 79.25 307 ILE A CA 1
ATOM 2523 C C . ILE A 1 307 ? 22.172 -13.656 -25.351 1.00 79.25 307 ILE A C 1
ATOM 2525 O O . ILE A 1 307 ? 22.869 -13.888 -26.328 1.00 79.25 307 ILE A O 1
ATOM 2529 N N . SER A 1 308 ? 21.261 -12.680 -25.363 1.00 78.25 308 SER A N 1
ATOM 2530 C CA . SER A 1 308 ? 20.912 -11.923 -26.575 1.00 78.25 308 SER A CA 1
ATOM 2531 C C . SER A 1 308 ? 22.043 -11.046 -27.120 1.00 78.25 308 SER A C 1
ATOM 2533 O O . SER A 1 308 ? 22.041 -10.747 -28.312 1.00 78.25 308 SER A O 1
ATOM 2535 N N . LEU A 1 309 ? 22.939 -10.566 -26.258 1.00 79.94 309 LEU A N 1
ATOM 2536 C CA . LEU A 1 309 ? 24.084 -9.735 -26.635 1.00 79.94 309 LEU A CA 1
ATOM 2537 C C . LEU A 1 309 ? 25.413 -10.490 -26.577 1.00 79.94 309 LEU A C 1
ATOM 2539 O O . LEU A 1 309 ? 26.439 -9.855 -26.804 1.00 79.94 309 LEU A O 1
ATOM 2543 N N . ASP A 1 310 ? 25.389 -11.785 -26.243 1.00 82.00 310 ASP A N 1
ATOM 2544 C CA . ASP A 1 310 ? 26.576 -12.625 -26.051 1.00 82.00 310 ASP A CA 1
ATOM 2545 C C . ASP A 1 310 ? 27.641 -11.924 -25.182 1.00 82.00 310 ASP A C 1
ATOM 2547 O O . ASP A 1 310 ? 28.786 -11.701 -25.575 1.00 82.00 310 ASP A O 1
ATOM 2551 N N . LEU A 1 311 ? 27.215 -11.443 -24.004 1.00 81.56 311 LEU A N 1
ATOM 2552 C CA . LEU A 1 311 ? 28.086 -10.633 -23.148 1.00 81.56 311 LEU A CA 1
ATOM 2553 C C . LEU A 1 311 ? 29.224 -11.488 -22.556 1.00 81.56 311 LEU A C 1
ATOM 2555 O O . LEU A 1 311 ? 28.958 -12.609 -22.109 1.00 81.56 311 LEU A O 1
ATOM 2559 N N . PRO A 1 312 ? 30.447 -10.932 -22.414 1.00 74.06 312 PRO A N 1
ATOM 2560 C CA . PRO A 1 312 ? 31.598 -11.650 -21.863 1.00 74.06 312 PRO A CA 1
ATOM 2561 C C . PRO A 1 312 ? 31.327 -12.268 -20.486 1.00 74.06 312 PRO A C 1
ATOM 2563 O O . PRO A 1 312 ? 30.543 -11.735 -19.693 1.00 74.06 312 PRO A O 1
ATOM 2566 N N . GLU A 1 313 ? 32.030 -13.354 -20.146 1.00 71.50 313 GLU A N 1
ATOM 2567 C CA . GLU A 1 313 ? 31.828 -14.087 -18.884 1.00 71.50 313 GLU A CA 1
ATOM 2568 C C . GLU A 1 313 ? 31.937 -13.204 -17.629 1.00 71.50 313 GLU A C 1
ATOM 2570 O O . GLU A 1 313 ? 31.195 -13.412 -16.669 1.00 71.50 313 GLU A O 1
ATOM 2575 N N . GLY A 1 314 ? 32.783 -12.168 -17.666 1.00 71.44 314 GLY A N 1
ATOM 2576 C CA . GLY A 1 314 ? 32.966 -11.195 -16.583 1.00 71.44 314 GLY A CA 1
ATOM 2577 C C . GLY A 1 314 ? 31.878 -10.116 -16.458 1.00 71.44 314 GLY A C 1
ATOM 2578 O O . GLY A 1 314 ? 31.983 -9.244 -15.590 1.00 71.44 314 GLY A O 1
ATOM 2579 N N . ALA A 1 315 ? 30.848 -10.116 -17.308 1.00 72.56 315 ALA A N 1
ATOM 2580 C CA . ALA A 1 315 ? 29.758 -9.151 -17.231 1.00 72.56 315 ALA A CA 1
ATOM 2581 C C . ALA A 1 315 ? 28.811 -9.466 -16.049 1.00 72.56 315 ALA A C 1
ATOM 2583 O O . ALA A 1 315 ? 28.481 -10.623 -15.790 1.00 72.56 315 ALA A O 1
ATOM 2584 N N . GLN A 1 316 ? 28.357 -8.433 -15.332 1.00 77.81 316 GLN A N 1
ATOM 2585 C CA . GLN A 1 316 ? 27.498 -8.534 -14.148 1.00 77.81 316 GLN A CA 1
ATOM 2586 C C . GLN A 1 316 ? 26.286 -7.600 -14.257 1.00 77.81 316 GLN A C 1
ATOM 2588 O O . GLN A 1 316 ? 26.330 -6.589 -14.958 1.00 77.81 316 GLN A O 1
ATOM 2593 N N . GLU A 1 317 ? 25.220 -7.901 -13.508 1.00 75.69 317 GLU A N 1
ATOM 2594 C CA . GLU A 1 317 ? 23.986 -7.098 -13.465 1.00 75.69 317 GLU A CA 1
ATOM 2595 C C . GLU A 1 317 ? 24.240 -5.638 -13.043 1.00 75.69 317 GLU A C 1
ATOM 2597 O O . GLU A 1 317 ? 23.605 -4.716 -13.557 1.00 75.69 317 GLU A O 1
ATOM 2602 N N . SER A 1 318 ? 25.207 -5.404 -12.148 1.00 76.19 318 SER A N 1
ATOM 2603 C CA . SER A 1 318 ? 25.624 -4.063 -11.714 1.00 76.19 318 SER A CA 1
ATOM 2604 C C . SER A 1 318 ? 25.995 -3.152 -12.888 1.00 76.19 318 SER A C 1
ATOM 2606 O O . SER A 1 318 ? 25.664 -1.967 -12.860 1.00 76.19 318 SER A O 1
ATOM 2608 N N . HIS A 1 319 ? 26.570 -3.705 -13.961 1.00 76.44 319 HIS A N 1
ATOM 2609 C CA . HIS A 1 319 ? 26.939 -2.937 -15.151 1.00 76.44 319 HIS A CA 1
ATOM 2610 C C . HIS A 1 319 ? 25.718 -2.334 -15.865 1.00 76.44 319 HIS A C 1
ATOM 2612 O O . HIS A 1 319 ? 25.825 -1.272 -16.473 1.00 76.44 319 HIS A O 1
ATOM 2618 N N . LEU A 1 320 ? 24.536 -2.961 -15.779 1.00 76.06 320 LEU A N 1
ATOM 2619 C CA . LEU A 1 320 ? 23.313 -2.387 -16.351 1.00 76.06 320 LEU A CA 1
ATOM 2620 C C . LEU A 1 320 ? 22.784 -1.213 -15.547 1.00 76.06 320 LEU A C 1
ATOM 2622 O O . LEU A 1 320 ? 22.265 -0.261 -16.129 1.00 76.06 320 LEU A O 1
ATOM 2626 N N . ARG A 1 321 ? 22.911 -1.269 -14.220 1.00 75.44 321 ARG A N 1
ATOM 2627 C CA . ARG A 1 321 ? 22.527 -0.142 -13.367 1.00 75.44 321 ARG A CA 1
ATOM 2628 C C . ARG A 1 321 ? 23.405 1.064 -13.668 1.00 75.44 321 ARG A C 1
ATOM 2630 O O . ARG A 1 321 ? 22.874 2.146 -13.891 1.00 75.44 321 ARG A O 1
ATOM 2637 N N . GLU A 1 322 ? 24.712 0.847 -13.802 1.00 77.38 322 GLU A N 1
ATOM 2638 C CA . GLU A 1 322 ? 25.653 1.887 -14.224 1.00 77.38 322 GLU A CA 1
ATOM 2639 C C . GLU A 1 322 ? 25.280 2.471 -15.592 1.00 77.38 322 GLU A C 1
ATOM 2641 O O . GLU A 1 322 ? 25.240 3.691 -15.747 1.00 77.38 322 GLU A O 1
ATOM 2646 N N . LEU A 1 323 ? 24.945 1.626 -16.572 1.00 79.69 323 LEU A N 1
ATOM 2647 C CA . LEU A 1 323 ? 24.478 2.077 -17.883 1.00 79.69 323 LEU A CA 1
ATOM 2648 C C . LEU A 1 323 ? 23.199 2.920 -17.777 1.00 79.69 323 LEU A C 1
ATOM 2650 O O . LEU A 1 323 ? 23.093 3.954 -18.431 1.00 79.69 323 LEU A O 1
ATOM 2654 N N . TRP A 1 324 ? 22.221 2.512 -16.965 1.00 84.44 324 TRP A N 1
ATOM 2655 C CA . TRP A 1 324 ? 20.965 3.249 -16.790 1.00 84.44 324 TRP A CA 1
ATOM 2656 C C . TRP A 1 324 ? 21.152 4.593 -16.089 1.00 84.44 324 TRP A C 1
ATOM 2658 O O . TRP A 1 324 ? 20.517 5.573 -16.488 1.00 84.44 324 TRP A O 1
ATOM 2668 N N . ASP A 1 325 ? 22.049 4.667 -15.108 1.00 82.56 325 ASP A N 1
ATOM 2669 C CA . ASP A 1 325 ? 22.435 5.931 -14.481 1.00 82.56 325 ASP A CA 1
ATOM 2670 C C . ASP A 1 325 ? 23.090 6.868 -15.511 1.00 82.56 325 ASP A C 1
ATOM 2672 O O . ASP A 1 325 ? 22.803 8.067 -15.548 1.00 82.56 325 ASP A O 1
ATOM 2676 N N . GLN A 1 326 ? 23.898 6.320 -16.426 1.00 80.38 326 GLN A N 1
ATOM 2677 C CA . GLN A 1 326 ? 24.527 7.081 -17.510 1.00 80.38 326 GLN A CA 1
ATOM 2678 C C . GLN A 1 326 ? 23.528 7.632 -18.535 1.00 80.38 326 GLN A C 1
ATOM 2680 O O . GLN A 1 326 ? 23.765 8.711 -19.079 1.00 80.38 326 GLN A O 1
ATOM 2685 N N . LEU A 1 327 ? 22.404 6.952 -18.797 1.00 86.38 327 LEU A N 1
ATOM 2686 C CA . LEU A 1 327 ? 21.403 7.421 -19.770 1.00 86.38 327 LEU A CA 1
ATOM 2687 C C . LEU A 1 327 ? 20.881 8.824 -19.441 1.00 86.38 327 LEU A C 1
ATOM 2689 O O . LEU A 1 327 ? 20.565 9.593 -20.349 1.00 86.38 327 LEU A O 1
ATOM 2693 N N . GLN A 1 328 ? 20.817 9.167 -18.152 1.00 83.81 328 GLN A N 1
ATOM 2694 C CA . GLN A 1 328 ? 20.370 10.478 -17.678 1.00 83.81 328 GLN A CA 1
ATOM 2695 C C . GLN A 1 328 ? 21.395 11.587 -17.950 1.00 83.81 328 GLN A C 1
ATOM 2697 O O . GLN A 1 328 ? 21.049 12.768 -17.949 1.00 83.81 328 GLN A O 1
ATOM 2702 N N . LEU A 1 329 ? 22.658 11.218 -18.171 1.00 79.75 329 LEU A N 1
ATOM 2703 C CA . LEU A 1 329 ? 23.766 12.147 -18.371 1.00 79.75 329 LEU A CA 1
ATOM 2704 C C . LEU A 1 329 ? 23.961 12.532 -19.839 1.00 79.75 329 LEU A C 1
ATOM 2706 O O . LEU A 1 329 ? 24.625 13.537 -20.098 1.00 79.75 329 LEU A O 1
ATOM 2710 N N . LEU A 1 330 ? 23.408 11.755 -20.776 1.00 84.62 330 LEU A N 1
ATOM 2711 C CA . LEU A 1 330 ? 23.622 11.938 -22.209 1.00 84.62 330 LEU A CA 1
ATOM 2712 C C . LEU A 1 330 ? 22.898 13.183 -22.750 1.00 84.62 330 LEU A C 1
ATOM 2714 O O . LEU A 1 330 ? 21.718 13.386 -22.457 1.00 84.62 330 LEU A O 1
ATOM 2718 N N . PRO A 1 331 ? 23.557 13.983 -23.609 1.00 80.50 331 PRO A N 1
ATOM 2719 C CA . PRO A 1 331 ? 22.988 15.234 -24.105 1.00 80.50 331 PRO A CA 1
ATOM 2720 C C . PRO A 1 331 ? 21.843 15.025 -25.107 1.00 80.50 331 PRO A C 1
ATOM 2722 O O . PRO A 1 331 ? 20.939 15.856 -25.187 1.00 80.50 331 PRO A O 1
ATOM 2725 N N . ALA A 1 332 ? 21.834 13.920 -25.866 1.00 86.50 332 ALA A N 1
ATOM 2726 C CA . ALA A 1 332 ? 20.798 13.650 -26.863 1.00 86.50 332 ALA A CA 1
ATOM 2727 C C . ALA A 1 332 ? 19.909 12.455 -26.482 1.00 86.50 332 ALA A C 1
ATOM 2729 O O . ALA A 1 332 ? 20.342 11.301 -26.457 1.00 86.50 332 ALA A O 1
ATOM 2730 N N . ARG A 1 333 ? 18.607 12.720 -26.306 1.00 86.88 333 ARG A N 1
ATOM 2731 C CA . ARG A 1 333 ? 17.599 11.706 -25.933 1.00 86.88 333 ARG A CA 1
ATOM 2732 C C . ARG A 1 333 ? 17.511 10.531 -26.911 1.00 86.88 333 ARG A C 1
ATOM 2734 O O . ARG A 1 333 ? 17.238 9.416 -26.488 1.00 86.88 333 ARG A O 1
ATOM 2741 N N . LYS A 1 334 ? 17.770 10.758 -28.204 1.00 90.50 334 LYS A N 1
ATOM 2742 C CA . LYS A 1 334 ? 17.762 9.702 -29.234 1.00 90.50 334 LYS A CA 1
ATOM 2743 C C . LYS A 1 334 ? 18.853 8.645 -29.007 1.00 90.50 334 LYS A C 1
ATOM 2745 O O . LYS A 1 334 ? 18.594 7.455 -29.142 1.00 90.50 334 LYS A O 1
ATOM 2750 N N . GLN A 1 335 ? 20.040 9.079 -28.581 1.00 93.00 335 GLN A N 1
ATOM 2751 C CA . GLN A 1 335 ? 21.158 8.192 -28.254 1.00 93.00 335 GLN A CA 1
ATOM 2752 C C . GLN A 1 335 ? 20.866 7.424 -26.958 1.00 93.00 335 GLN A C 1
ATOM 2754 O O . GLN A 1 335 ? 21.060 6.212 -26.900 1.00 93.00 335 GLN A O 1
ATOM 2759 N N . ALA A 1 336 ? 20.308 8.107 -25.951 1.00 91.19 336 ALA A N 1
ATOM 2760 C CA . ALA A 1 336 ? 19.859 7.469 -24.714 1.00 91.19 336 ALA A CA 1
ATOM 2761 C C . ALA A 1 336 ? 18.765 6.413 -24.968 1.00 91.19 336 ALA A C 1
ATOM 2763 O O . ALA A 1 336 ? 18.814 5.328 -24.398 1.00 91.19 336 ALA A O 1
ATOM 2764 N N . GLY A 1 337 ? 17.815 6.692 -25.866 1.00 92.50 337 GLY A N 1
ATOM 2765 C CA . GLY A 1 337 ? 16.783 5.737 -26.273 1.00 92.50 337 GLY A CA 1
ATOM 2766 C C . GLY A 1 337 ? 17.360 4.481 -26.930 1.00 92.50 337 GLY A C 1
ATOM 2767 O O . GLY A 1 337 ? 16.957 3.374 -26.581 1.00 92.50 337 GLY A O 1
ATOM 2768 N N . LEU A 1 338 ? 18.346 4.630 -27.824 1.00 93.44 338 LEU A N 1
ATOM 2769 C CA . LEU A 1 338 ? 19.035 3.491 -28.440 1.00 93.44 338 LEU A CA 1
ATOM 2770 C C . LEU A 1 338 ? 19.775 2.636 -27.405 1.00 93.44 338 LEU A C 1
ATOM 2772 O O . LEU A 1 338 ? 19.620 1.418 -27.390 1.00 93.44 338 LEU A O 1
ATOM 2776 N N . LEU A 1 339 ? 20.537 3.266 -26.510 1.00 91.25 339 LEU A N 1
ATOM 2777 C CA . LEU A 1 339 ? 21.253 2.558 -25.447 1.00 91.25 339 LEU A CA 1
ATOM 2778 C C . LEU A 1 339 ? 20.308 1.874 -24.457 1.00 91.25 339 LEU A C 1
ATOM 2780 O O . LEU A 1 339 ? 20.602 0.779 -23.980 1.00 91.25 339 LEU A O 1
ATOM 2784 N N . TRP A 1 340 ? 19.153 2.479 -24.180 1.00 89.81 340 TRP A N 1
ATOM 2785 C CA . TRP A 1 340 ? 18.104 1.837 -23.401 1.00 89.81 340 TRP A CA 1
ATOM 2786 C C . TRP A 1 340 ? 17.580 0.578 -24.104 1.00 89.81 340 TRP A C 1
ATOM 2788 O O . TRP A 1 340 ? 17.512 -0.473 -23.471 1.00 89.81 340 TRP A O 1
ATOM 2798 N N . MET A 1 341 ? 17.286 0.639 -25.409 1.00 90.31 341 MET A N 1
ATOM 2799 C CA . MET A 1 341 ? 16.873 -0.541 -26.185 1.00 90.31 341 MET A CA 1
ATOM 2800 C C . MET A 1 341 ? 17.951 -1.631 -26.191 1.00 90.31 341 MET A C 1
ATOM 2802 O O . MET A 1 341 ? 17.630 -2.802 -25.981 1.00 90.31 341 MET A O 1
ATOM 2806 N N . LEU A 1 342 ? 19.223 -1.247 -26.350 1.00 88.62 342 LEU A N 1
ATOM 2807 C CA . LEU A 1 342 ? 20.367 -2.157 -26.257 1.00 88.62 342 LEU A CA 1
ATOM 2808 C C . LEU A 1 342 ? 20.410 -2.847 -24.892 1.00 88.62 342 LEU A C 1
ATOM 2810 O O . LEU A 1 342 ? 20.403 -4.069 -24.835 1.00 88.62 342 LEU A O 1
ATOM 2814 N N . SER A 1 343 ? 20.309 -2.089 -23.795 1.00 85.12 343 SER A N 1
ATOM 2815 C CA . SER A 1 343 ? 20.302 -2.620 -22.418 1.00 85.12 343 SER A CA 1
ATOM 2816 C C . SER A 1 343 ? 19.134 -3.560 -22.099 1.00 85.12 343 SER A C 1
ATOM 2818 O O . SER A 1 343 ? 19.123 -4.236 -21.073 1.00 85.12 343 SER A O 1
ATOM 2820 N N . ARG A 1 344 ? 18.106 -3.560 -22.948 1.00 83.44 344 ARG A N 1
ATOM 2821 C CA . ARG A 1 344 ? 16.896 -4.364 -22.796 1.00 83.44 344 ARG A CA 1
ATOM 2822 C C . ARG A 1 344 ? 16.863 -5.549 -23.763 1.00 83.44 344 ARG A C 1
ATOM 2824 O O . ARG A 1 344 ? 15.929 -6.340 -23.661 1.00 83.44 344 ARG A O 1
ATOM 2831 N N . GLY A 1 345 ? 17.837 -5.673 -24.672 1.00 84.50 345 GLY A N 1
ATOM 2832 C CA . GLY A 1 345 ? 17.850 -6.710 -25.709 1.00 84.50 345 GLY A CA 1
ATOM 2833 C C . GLY A 1 345 ? 16.670 -6.574 -26.676 1.00 84.50 345 GLY A C 1
ATOM 2834 O O . GLY A 1 345 ? 16.077 -7.567 -27.087 1.00 84.50 345 GLY A O 1
ATOM 2835 N N . ILE A 1 346 ? 16.253 -5.336 -26.960 1.00 87.44 346 ILE A N 1
ATOM 2836 C CA . ILE A 1 346 ? 15.102 -5.030 -27.831 1.00 87.44 346 ILE A CA 1
ATOM 2837 C C . ILE A 1 346 ? 15.474 -4.129 -29.008 1.00 87.44 346 ILE A C 1
ATOM 2839 O O . ILE A 1 346 ? 14.622 -3.431 -29.552 1.00 87.44 346 ILE A O 1
ATOM 2843 N N . VAL A 1 347 ? 16.753 -4.100 -29.380 1.00 90.94 347 VAL A N 1
ATOM 2844 C CA . VAL A 1 347 ? 17.176 -3.424 -30.610 1.00 90.94 347 VAL A CA 1
ATOM 2845 C C . VAL A 1 347 ? 16.544 -4.180 -31.781 1.00 90.94 347 VAL A C 1
ATOM 2847 O O . VAL A 1 347 ? 16.713 -5.397 -31.843 1.00 90.94 347 VAL A O 1
ATOM 2850 N N . PRO A 1 348 ? 15.825 -3.504 -32.694 1.00 91.00 348 PRO A N 1
ATOM 2851 C CA . PRO A 1 348 ? 15.115 -4.165 -33.784 1.00 91.00 348 PRO A CA 1
ATOM 2852 C C . PRO A 1 348 ? 16.075 -4.533 -34.928 1.00 91.00 348 PRO A C 1
ATOM 2854 O O . PRO A 1 348 ? 15.959 -4.028 -36.042 1.00 91.00 348 PRO A O 1
ATOM 2857 N N . ALA A 1 349 ? 17.056 -5.380 -34.617 1.00 91.38 349 ALA A N 1
ATOM 2858 C CA . ALA A 1 349 ? 17.869 -6.095 -35.592 1.00 91.38 349 ALA A CA 1
ATOM 2859 C C . ALA A 1 349 ? 17.021 -7.187 -36.272 1.00 91.38 349 ALA A C 1
ATOM 2861 O O . ALA A 1 349 ? 16.010 -7.624 -35.709 1.00 91.38 349 ALA A O 1
ATOM 2862 N N . THR A 1 350 ? 17.387 -7.615 -37.482 1.00 90.94 350 THR A N 1
ATOM 2863 C CA . THR A 1 350 ? 16.562 -8.570 -38.249 1.00 90.94 350 THR A CA 1
ATOM 2864 C C . THR A 1 350 ? 16.364 -9.893 -37.516 1.00 90.94 350 THR A C 1
ATOM 2866 O O . THR A 1 350 ? 15.252 -10.414 -37.543 1.00 90.94 350 THR A O 1
ATOM 2869 N N . ASN A 1 351 ? 17.360 -10.385 -36.768 1.00 88.50 351 ASN A N 1
ATOM 2870 C CA . ASN A 1 351 ? 17.215 -11.590 -35.946 1.00 88.50 351 ASN A CA 1
ATOM 2871 C C . ASN A 1 351 ? 16.076 -11.458 -34.912 1.00 88.50 351 ASN A C 1
ATOM 2873 O O . ASN A 1 351 ? 15.236 -12.342 -34.775 1.00 88.50 351 ASN A O 1
ATOM 2877 N N . TRP A 1 352 ? 15.997 -10.313 -34.232 1.00 89.50 352 TRP A N 1
ATOM 2878 C CA . TRP A 1 352 ? 14.994 -10.027 -33.208 1.00 89.50 352 TRP A CA 1
ATOM 2879 C C . TRP A 1 352 ? 13.580 -9.892 -33.791 1.00 89.50 352 TRP A C 1
ATOM 2881 O O . TRP A 1 352 ? 12.596 -10.236 -33.122 1.00 89.50 352 TRP A O 1
ATOM 2891 N N . LEU A 1 353 ? 13.476 -9.365 -35.018 1.00 88.81 353 LEU A N 1
ATOM 2892 C CA . LEU A 1 353 ? 12.224 -9.247 -35.775 1.00 88.81 353 LEU A CA 1
ATOM 2893 C C . LEU A 1 353 ? 11.764 -10.622 -36.283 1.00 88.81 353 LEU A C 1
ATOM 2895 O O . LEU A 1 353 ? 10.592 -10.969 -36.129 1.00 88.81 353 LEU A O 1
ATOM 2899 N N . TRP A 1 354 ? 12.691 -11.425 -36.805 1.00 87.56 354 TRP A N 1
ATOM 2900 C CA . TRP A 1 354 ? 12.443 -12.789 -37.269 1.00 87.56 354 TRP A CA 1
ATOM 2901 C C . TRP A 1 354 ? 11.947 -13.703 -36.140 1.00 87.56 354 TRP A C 1
ATOM 2903 O O . TRP A 1 354 ? 10.921 -14.362 -36.288 1.00 87.56 354 TRP A O 1
ATOM 2913 N N . GLU A 1 355 ? 12.567 -13.646 -34.955 1.00 83.12 355 GLU A N 1
ATOM 2914 C CA . GLU A 1 355 ? 12.105 -14.361 -33.749 1.00 83.12 355 GLU A CA 1
ATOM 2915 C C . GLU A 1 355 ? 10.664 -14.003 -33.330 1.00 83.12 355 GLU A C 1
ATOM 2917 O O . GLU A 1 355 ? 10.032 -14.729 -32.561 1.00 83.12 355 GLU A O 1
ATOM 2922 N N . ARG A 1 356 ? 10.128 -12.874 -33.814 1.00 85.94 356 ARG A N 1
ATOM 2923 C CA . ARG A 1 356 ? 8.751 -12.410 -33.570 1.00 85.94 356 ARG A CA 1
ATOM 2924 C C . ARG A 1 356 ? 7.794 -12.716 -34.717 1.00 85.94 356 ARG A C 1
ATOM 2926 O O . ARG A 1 356 ? 6.670 -12.218 -34.706 1.00 85.94 356 ARG A O 1
ATOM 2933 N N . GLY A 1 357 ? 8.220 -13.541 -35.669 1.00 85.62 357 GLY A N 1
ATOM 2934 C CA . GLY A 1 357 ? 7.409 -13.968 -36.804 1.00 85.62 357 GLY A CA 1
ATOM 2935 C C . GLY A 1 357 ? 7.286 -12.915 -37.902 1.00 85.62 357 GLY A C 1
ATOM 2936 O O . GLY A 1 357 ? 6.349 -12.989 -38.691 1.00 85.62 357 GLY A O 1
ATOM 2937 N N . MET A 1 358 ? 8.185 -11.926 -37.952 1.00 88.56 358 MET A N 1
ATOM 2938 C CA . MET A 1 358 ? 8.258 -11.017 -39.096 1.00 88.56 358 MET A CA 1
ATOM 2939 C C . MET A 1 358 ? 9.102 -11.638 -40.206 1.00 88.56 358 MET A C 1
ATOM 2941 O O . MET A 1 358 ? 10.214 -12.106 -39.965 1.00 88.56 358 MET A O 1
ATOM 2945 N N . GLU A 1 359 ? 8.589 -11.591 -41.429 1.00 87.94 359 GLU A N 1
ATOM 2946 C CA . GLU A 1 359 ? 9.324 -12.001 -42.620 1.00 87.94 359 GLU A CA 1
ATOM 2947 C C . GLU A 1 359 ? 10.294 -10.882 -43.019 1.00 87.94 359 GLU A C 1
ATOM 2949 O O . GLU A 1 359 ? 9.898 -9.840 -43.539 1.00 87.94 359 GLU A O 1
ATOM 2954 N N . VAL A 1 360 ? 11.568 -11.062 -42.674 1.00 88.00 360 VAL A N 1
ATOM 2955 C CA . VAL A 1 360 ? 12.648 -10.107 -42.943 1.00 88.00 360 VAL A CA 1
ATOM 2956 C C . VAL A 1 360 ? 13.895 -10.849 -43.405 1.00 88.00 360 VAL A C 1
ATOM 2958 O O . VAL A 1 360 ? 14.150 -11.976 -42.979 1.00 88.00 360 VAL A O 1
ATOM 2961 N N . GLU A 1 361 ? 14.703 -10.202 -44.241 1.00 86.31 361 GLU A N 1
ATOM 2962 C CA . GLU A 1 361 ? 16.008 -10.731 -44.623 1.00 86.31 361 GLU A CA 1
ATOM 2963 C C . GLU A 1 361 ? 16.955 -10.709 -43.416 1.00 86.31 361 GLU A C 1
ATOM 2965 O O . GLU A 1 361 ? 17.192 -9.666 -42.804 1.00 86.31 361 GLU A O 1
ATOM 2970 N N . THR A 1 362 ? 17.479 -11.874 -43.034 1.00 87.19 362 THR A N 1
ATOM 2971 C CA . THR A 1 362 ? 18.249 -12.018 -41.791 1.00 87.19 362 THR A CA 1
ATOM 2972 C C . THR A 1 362 ? 19.717 -11.631 -41.934 1.00 87.19 362 THR A C 1
ATOM 2974 O O . THR A 1 362 ? 20.384 -11.435 -40.922 1.00 87.19 362 THR A O 1
ATOM 2977 N N . LEU A 1 363 ? 20.237 -11.507 -43.159 1.00 92.81 363 LEU A N 1
ATOM 2978 C CA . LEU A 1 363 ? 21.616 -11.084 -43.408 1.00 92.81 363 LEU A CA 1
ATOM 2979 C C . LEU A 1 363 ? 21.775 -9.572 -43.218 1.00 92.81 363 LEU A C 1
ATOM 2981 O O . LEU A 1 363 ? 20.887 -8.777 -43.539 1.00 92.81 363 LEU A O 1
ATOM 2985 N N . CYS A 1 364 ? 22.930 -9.163 -42.697 1.00 93.25 364 CYS A N 1
ATOM 2986 C CA . CYS A 1 364 ? 23.260 -7.760 -42.507 1.00 93.25 364 CYS A CA 1
ATOM 2987 C C . CYS A 1 364 ? 23.396 -7.045 -43.849 1.00 93.25 364 CYS A C 1
ATOM 2989 O O . CYS A 1 364 ? 24.354 -7.252 -44.585 1.00 93.25 364 CYS A O 1
ATOM 2991 N N . GLN A 1 365 ? 22.497 -6.102 -44.117 1.00 90.19 365 GLN A N 1
ATOM 2992 C CA . GLN A 1 365 ? 22.479 -5.325 -45.362 1.00 90.19 365 GLN A CA 1
ATOM 2993 C C . GLN A 1 365 ? 23.662 -4.353 -45.512 1.00 90.19 365 GLN A C 1
ATOM 2995 O O . GLN A 1 365 ? 23.827 -3.730 -46.562 1.00 90.19 365 GLN A O 1
ATOM 3000 N N . GLN A 1 366 ? 24.471 -4.180 -44.458 1.00 89.31 366 GLN A N 1
ATOM 3001 C CA . GLN A 1 366 ? 25.680 -3.357 -44.507 1.00 89.31 366 GLN A CA 1
ATOM 3002 C C . GLN A 1 366 ? 26.918 -4.134 -44.957 1.00 89.31 366 GLN A C 1
ATOM 3004 O O . GLN A 1 366 ? 27.701 -3.592 -45.728 1.00 89.31 366 GLN A O 1
ATOM 3009 N N . CYS A 1 367 ? 27.126 -5.357 -44.458 1.00 90.44 367 CYS A N 1
ATOM 3010 C CA . CYS A 1 367 ? 28.314 -6.159 -44.778 1.00 90.44 367 CYS A CA 1
ATOM 3011 C C . CYS A 1 367 ? 28.023 -7.333 -45.726 1.00 90.44 367 CYS A C 1
ATOM 3013 O O . CYS A 1 367 ? 28.947 -7.848 -46.344 1.00 90.44 367 CYS A O 1
ATOM 3015 N N . GLY A 1 368 ? 26.763 -7.768 -45.822 1.00 84.94 368 GLY A N 1
ATOM 3016 C CA . GLY A 1 368 ? 26.295 -8.893 -46.636 1.00 84.94 368 GLY A CA 1
ATOM 3017 C C . GLY A 1 368 ? 26.707 -10.286 -46.145 1.00 84.94 368 GLY A C 1
ATOM 3018 O O . GLY A 1 368 ? 26.322 -11.268 -46.769 1.00 84.94 368 GLY A O 1
ATOM 3019 N N . GLY A 1 369 ? 27.500 -10.392 -45.072 1.00 82.88 369 GLY A N 1
ATOM 3020 C CA . GLY A 1 369 ? 28.220 -11.627 -44.733 1.00 82.88 369 GLY A CA 1
ATOM 3021 C C . GLY A 1 369 ? 27.636 -12.469 -43.598 1.00 82.88 369 GLY A C 1
ATOM 3022 O O . GLY A 1 369 ? 27.758 -13.688 -43.631 1.00 82.88 369 GLY A O 1
ATOM 3023 N N . GLU A 1 370 ? 27.001 -11.853 -42.598 1.00 89.69 370 GLU A N 1
ATOM 3024 C CA . GLU A 1 370 ? 26.522 -12.560 -41.401 1.00 89.69 370 GLU A CA 1
ATOM 3025 C C . GLU A 1 370 ? 25.094 -12.161 -41.024 1.00 89.69 370 GLU A C 1
ATOM 3027 O O . GLU A 1 370 ? 24.549 -11.167 -41.512 1.00 89.69 370 GLU A O 1
ATOM 3032 N N . MET A 1 371 ? 24.485 -12.941 -40.127 1.00 90.62 371 MET A N 1
ATOM 3033 C CA . MET A 1 371 ? 23.173 -12.638 -39.565 1.00 90.62 371 MET A CA 1
ATOM 3034 C C . MET A 1 371 ? 23.211 -11.325 -38.771 1.00 90.62 371 MET A C 1
ATOM 3036 O O . MET A 1 371 ? 24.051 -11.130 -37.894 1.00 90.62 371 MET A O 1
ATOM 3040 N N . GLU A 1 372 ? 22.269 -10.422 -39.040 1.00 93.25 372 GLU A N 1
ATOM 3041 C CA . GLU A 1 372 ? 22.196 -9.138 -38.348 1.00 93.25 372 GLU A CA 1
ATOM 3042 C C . GLU A 1 372 ? 21.610 -9.322 -36.942 1.00 93.25 372 GLU A C 1
ATOM 3044 O O . GLU A 1 372 ? 20.396 -9.319 -36.729 1.00 93.25 372 GLU A O 1
ATOM 3049 N N . THR A 1 373 ? 22.507 -9.456 -35.967 1.00 92.56 373 THR A N 1
ATOM 3050 C CA . THR A 1 373 ? 22.211 -9.352 -34.536 1.00 92.56 373 THR A CA 1
ATOM 3051 C C . THR A 1 373 ? 22.579 -7.967 -34.000 1.00 92.56 373 THR A C 1
ATOM 3053 O O . THR A 1 373 ? 23.317 -7.207 -34.629 1.00 92.56 373 THR A O 1
ATOM 3056 N N . ALA A 1 374 ? 22.106 -7.614 -32.800 1.00 91.69 374 ALA A N 1
ATOM 3057 C CA . ALA A 1 374 ? 22.536 -6.375 -32.145 1.00 91.69 374 ALA A CA 1
ATOM 3058 C C . ALA A 1 374 ? 24.060 -6.345 -31.911 1.00 91.69 374 ALA A C 1
ATOM 3060 O O . ALA A 1 374 ? 24.683 -5.303 -32.115 1.00 91.69 374 ALA A O 1
ATOM 3061 N N . ARG A 1 375 ? 24.667 -7.480 -31.529 1.00 91.69 375 ARG A N 1
ATOM 3062 C CA . ARG A 1 375 ? 26.126 -7.601 -31.393 1.00 91.69 375 ARG A CA 1
ATOM 3063 C C . ARG A 1 375 ? 26.814 -7.395 -32.741 1.00 91.69 375 ARG A C 1
ATOM 3065 O O . ARG A 1 375 ? 27.738 -6.587 -32.816 1.00 91.69 375 ARG A O 1
ATOM 3072 N N . HIS A 1 376 ? 26.285 -7.990 -33.808 1.00 92.94 376 HIS A N 1
ATOM 3073 C CA . HIS A 1 376 ? 26.834 -7.819 -35.146 1.00 92.94 376 HIS A CA 1
ATOM 3074 C C . HIS A 1 376 ? 26.805 -6.351 -35.590 1.00 92.94 376 HIS A C 1
ATOM 3076 O O . HIS A 1 376 ? 27.841 -5.799 -35.948 1.00 92.94 376 HIS A O 1
ATOM 3082 N N . ILE A 1 377 ? 25.661 -5.664 -35.477 1.00 94.00 377 ILE A N 1
ATOM 3083 C CA . ILE A 1 377 ? 25.526 -4.245 -35.868 1.00 94.00 377 ILE A CA 1
ATOM 3084 C C . ILE A 1 377 ? 26.547 -3.351 -35.151 1.00 94.00 377 ILE A C 1
ATOM 3086 O O . ILE A 1 377 ? 27.085 -2.418 -35.752 1.00 94.00 377 ILE A O 1
ATOM 3090 N N . PHE A 1 378 ? 26.773 -3.583 -33.856 1.00 94.19 378 PHE A N 1
ATOM 3091 C CA . PHE A 1 378 ? 27.543 -2.663 -33.020 1.00 94.19 378 PHE A CA 1
ATOM 3092 C C . PHE A 1 378 ? 29.003 -3.056 -32.811 1.00 94.19 378 PHE A C 1
ATOM 3094 O O . PHE A 1 378 ? 29.781 -2.185 -32.423 1.00 94.19 378 PHE A O 1
ATOM 3101 N N . VAL A 1 379 ? 29.382 -4.313 -33.045 1.00 92.31 379 VAL A N 1
ATOM 3102 C CA . VAL A 1 379 ? 30.710 -4.846 -32.707 1.00 92.31 379 VAL A CA 1
ATOM 3103 C C . VAL A 1 379 ? 31.327 -5.621 -33.872 1.00 92.31 379 VAL A C 1
ATOM 3105 O O . VAL A 1 379 ? 32.406 -5.249 -34.326 1.00 92.31 379 VAL A O 1
ATOM 3108 N N . GLU A 1 380 ? 30.663 -6.668 -34.370 1.00 92.62 380 GLU A N 1
ATOM 3109 C CA . GLU A 1 380 ? 31.300 -7.655 -35.268 1.00 92.62 380 GLU A CA 1
ATOM 3110 C C . GLU A 1 380 ? 31.299 -7.224 -36.741 1.00 92.62 380 GLU A C 1
ATOM 3112 O O . GLU A 1 380 ? 32.206 -7.579 -37.490 1.00 92.62 380 GLU A O 1
ATOM 3117 N N . CYS A 1 381 ? 30.318 -6.423 -37.162 1.00 95.06 381 CYS A N 1
ATOM 3118 C CA . CYS A 1 381 ? 30.194 -5.966 -38.541 1.00 95.06 381 CYS A CA 1
ATOM 3119 C C . CYS A 1 381 ? 31.468 -5.249 -39.001 1.00 95.06 381 CYS A C 1
ATOM 3121 O O . CYS A 1 381 ? 31.984 -4.365 -38.313 1.00 95.06 381 CYS A O 1
ATOM 3123 N N . THR A 1 382 ? 31.935 -5.553 -40.214 1.00 95.38 382 THR A N 1
ATOM 3124 C CA . THR A 1 382 ? 33.134 -4.937 -40.811 1.00 95.38 382 THR A CA 1
ATOM 3125 C C . THR A 1 382 ? 33.062 -3.407 -40.813 1.00 95.38 382 THR A C 1
ATOM 3127 O O . THR A 1 382 ? 34.046 -2.723 -40.531 1.00 95.38 382 THR A O 1
ATOM 3130 N N . VAL A 1 383 ? 31.869 -2.853 -41.040 1.00 94.75 383 VAL A N 1
ATOM 3131 C CA . VAL A 1 383 ? 31.593 -1.414 -40.948 1.00 94.75 383 VAL A CA 1
ATOM 3132 C C . VAL A 1 383 ? 31.784 -0.880 -39.525 1.00 94.75 383 VAL A C 1
ATOM 3134 O O . VAL A 1 383 ? 32.348 0.203 -39.343 1.00 94.75 383 VAL A O 1
ATOM 3137 N N . ALA A 1 384 ? 31.313 -1.617 -38.517 1.00 95.12 384 ALA A N 1
ATOM 3138 C CA . ALA A 1 384 ? 31.474 -1.249 -37.116 1.00 95.12 384 ALA A CA 1
ATOM 3139 C C . ALA A 1 384 ? 32.951 -1.287 -36.713 1.00 95.12 384 ALA A C 1
ATOM 3141 O O . ALA A 1 384 ? 33.455 -0.305 -36.169 1.00 95.12 384 ALA A O 1
ATOM 3142 N N . GLN A 1 385 ? 33.665 -2.359 -37.062 1.00 94.50 385 GLN A N 1
ATOM 3143 C CA . GLN A 1 385 ? 35.093 -2.524 -36.779 1.00 94.50 385 GLN A CA 1
ATOM 3144 C C . GLN A 1 385 ? 35.936 -1.384 -37.365 1.00 94.50 385 GLN A C 1
ATOM 3146 O O . GLN A 1 385 ? 36.754 -0.798 -36.657 1.00 94.50 385 GLN A O 1
ATOM 3151 N N . GLN A 1 386 ? 35.693 -0.996 -38.622 1.00 95.19 386 GLN A N 1
ATOM 3152 C CA . GLN A 1 386 ? 36.397 0.126 -39.256 1.00 95.19 386 GLN A CA 1
ATOM 3153 C C . GLN A 1 386 ? 36.175 1.454 -38.519 1.00 95.19 386 GLN A C 1
ATOM 3155 O O . GLN A 1 386 ? 37.105 2.250 -38.358 1.00 95.19 386 GLN A O 1
ATOM 3160 N N . LEU A 1 387 ? 34.943 1.714 -38.067 1.00 95.31 387 LEU A N 1
ATOM 3161 C CA . LEU A 1 387 ? 34.624 2.936 -37.332 1.00 95.31 387 LEU A CA 1
ATOM 3162 C C . LEU A 1 387 ? 35.242 2.927 -35.926 1.00 95.31 387 LEU A C 1
ATOM 3164 O O . LEU A 1 387 ? 35.789 3.947 -35.497 1.00 95.31 387 LEU A O 1
ATOM 3168 N N . TRP A 1 388 ? 35.192 1.789 -35.230 1.00 93.69 388 TRP A N 1
ATOM 3169 C CA . TRP A 1 388 ? 35.803 1.622 -33.912 1.00 93.69 388 TRP A CA 1
ATOM 3170 C C . TRP A 1 388 ? 37.324 1.739 -33.958 1.00 93.69 388 TRP A C 1
ATOM 3172 O O . TRP A 1 388 ? 37.890 2.413 -33.102 1.00 93.69 388 TRP A O 1
ATOM 3182 N N . GLU A 1 389 ? 37.986 1.170 -34.965 1.00 92.62 389 GLU A N 1
ATOM 3183 C CA . GLU A 1 389 ? 39.443 1.252 -35.116 1.00 92.62 389 GLU A CA 1
ATOM 3184 C C . GLU A 1 389 ? 39.906 2.687 -35.407 1.00 92.62 389 GLU A C 1
ATOM 3186 O O . GLU A 1 389 ? 40.847 3.204 -34.790 1.00 92.62 389 GLU A O 1
ATOM 3191 N N . TRP A 1 390 ? 39.177 3.397 -36.276 1.00 94.00 390 TRP A N 1
ATOM 3192 C CA . TRP A 1 390 ? 39.404 4.825 -36.485 1.00 94.00 390 TRP A CA 1
ATOM 3193 C C . TRP A 1 390 ? 39.271 5.611 -35.176 1.00 94.00 390 TRP A C 1
ATOM 3195 O O . TRP A 1 390 ? 40.136 6.434 -34.854 1.00 94.00 390 TRP A O 1
ATOM 3205 N N . TRP A 1 391 ? 38.203 5.362 -34.416 1.00 91.69 391 TRP A N 1
ATOM 3206 C CA . TRP A 1 391 ? 37.951 6.068 -33.168 1.00 91.69 391 TRP A CA 1
ATOM 3207 C C . TRP A 1 391 ? 39.000 5.745 -32.095 1.00 91.69 391 TRP A C 1
ATOM 3209 O O . TRP A 1 391 ? 39.513 6.662 -31.454 1.00 91.69 391 TRP A O 1
ATOM 3219 N N . ARG A 1 392 ? 39.390 4.473 -31.953 1.00 89.06 392 ARG A N 1
ATOM 3220 C CA . ARG A 1 392 ? 40.476 4.016 -31.072 1.00 89.06 392 ARG A CA 1
ATOM 3221 C C . ARG A 1 392 ? 41.759 4.793 -31.353 1.00 89.06 392 ARG A C 1
ATOM 3223 O O . ARG A 1 392 ? 42.380 5.310 -30.424 1.00 89.06 392 ARG A O 1
ATOM 3230 N N . THR A 1 393 ? 42.103 4.968 -32.629 1.00 89.00 393 THR A N 1
ATOM 3231 C CA . THR A 1 393 ? 43.267 5.762 -33.046 1.00 89.00 393 THR A CA 1
ATOM 3232 C C . THR A 1 393 ? 43.157 7.228 -32.607 1.00 89.00 393 THR A C 1
ATOM 3234 O O . THR A 1 393 ? 44.148 7.812 -32.163 1.00 89.00 393 THR A O 1
ATOM 3237 N N . GLN A 1 394 ? 41.973 7.849 -32.704 1.00 87.38 394 GLN A N 1
ATOM 3238 C CA . GLN A 1 394 ? 41.775 9.229 -32.232 1.00 87.38 394 GLN A CA 1
ATOM 3239 C C . GLN A 1 394 ? 41.866 9.323 -30.706 1.00 87.38 394 GLN A C 1
ATOM 3241 O O . GLN A 1 394 ? 42.561 10.188 -30.175 1.00 87.38 394 GLN A O 1
ATOM 3246 N N . TRP A 1 395 ? 41.212 8.408 -29.993 1.00 85.50 395 TRP A N 1
ATOM 3247 C CA . TRP A 1 395 ? 41.193 8.412 -28.536 1.00 85.50 395 TRP A CA 1
ATOM 3248 C C . TRP A 1 395 ? 42.576 8.191 -27.928 1.00 85.50 395 TRP A C 1
ATOM 3250 O O . TRP A 1 395 ? 42.938 8.871 -26.962 1.00 85.50 395 TRP A O 1
ATOM 3260 N N . GLN A 1 396 ? 43.365 7.280 -28.507 1.00 85.44 396 GLN A N 1
ATOM 3261 C CA . GLN A 1 396 ? 44.741 7.031 -28.082 1.00 85.44 396 GLN A CA 1
ATOM 3262 C C . GLN A 1 396 ? 45.581 8.308 -28.175 1.00 85.44 396 GLN A C 1
ATOM 3264 O O . GLN A 1 396 ? 46.310 8.637 -27.242 1.00 85.44 396 GLN A O 1
ATOM 3269 N N . LYS A 1 397 ? 45.417 9.079 -29.257 1.00 84.31 397 LYS A N 1
ATOM 3270 C CA . LYS A 1 397 ? 46.110 10.361 -29.451 1.00 84.31 397 LYS A CA 1
ATOM 3271 C C . LYS A 1 397 ? 45.707 11.426 -28.428 1.00 84.31 397 LYS A C 1
ATOM 3273 O O . LYS A 1 397 ? 46.528 12.276 -28.100 1.00 84.31 397 LYS A O 1
ATOM 3278 N N . TRP A 1 398 ? 44.463 11.420 -27.949 1.00 80.00 398 TRP A N 1
ATOM 3279 C CA . TRP A 1 398 ? 43.965 12.445 -27.020 1.00 80.00 398 TRP A CA 1
ATOM 3280 C C . TRP A 1 398 ? 44.230 12.130 -25.556 1.00 80.00 398 TRP A C 1
ATOM 3282 O O . TRP A 1 398 ? 44.461 13.042 -24.768 1.00 80.00 398 TRP A O 1
ATOM 3292 N N . THR A 1 399 ? 44.156 10.854 -25.191 1.00 78.19 399 THR A N 1
ATOM 3293 C CA . THR A 1 399 ? 44.128 10.435 -23.785 1.00 78.19 399 THR A CA 1
ATOM 3294 C C . THR A 1 399 ? 45.332 9.612 -23.373 1.00 78.19 399 THR A C 1
ATOM 3296 O O . THR A 1 399 ? 45.445 9.286 -22.201 1.00 78.19 399 THR A O 1
ATOM 3299 N N . ASN A 1 400 ? 46.213 9.247 -24.309 1.00 79.06 400 ASN A N 1
ATOM 3300 C CA . ASN A 1 400 ? 47.296 8.298 -24.065 1.00 79.06 400 ASN A CA 1
ATOM 3301 C C . ASN A 1 400 ? 46.799 6.940 -23.517 1.00 79.06 400 ASN A C 1
ATOM 3303 O O . ASN A 1 400 ? 47.477 6.296 -22.723 1.00 79.06 400 ASN A O 1
ATOM 3307 N N . GLY A 1 401 ? 45.594 6.514 -23.917 1.00 73.44 401 GLY A N 1
ATOM 3308 C CA . GLY A 1 401 ? 45.068 5.182 -23.599 1.00 73.44 401 GLY A CA 1
ATOM 3309 C C . GLY A 1 401 ? 44.434 5.031 -22.214 1.00 73.44 401 GLY A C 1
ATOM 3310 O O . GLY A 1 401 ? 44.410 3.932 -21.676 1.00 73.44 401 GLY A O 1
ATOM 3311 N N . VAL A 1 402 ? 43.874 6.101 -21.638 1.00 75.94 402 VAL A N 1
ATOM 3312 C CA . VAL A 1 402 ? 43.226 6.088 -20.302 1.00 75.94 402 VAL A CA 1
ATOM 3313 C C . VAL A 1 402 ? 42.043 5.105 -20.184 1.00 75.94 402 VAL A C 1
ATOM 3315 O O . VAL A 1 402 ? 41.637 4.755 -19.077 1.00 75.94 402 VAL A O 1
ATOM 3318 N N . LEU A 1 403 ? 41.485 4.645 -21.306 1.00 79.06 403 LEU A N 1
ATOM 3319 C CA . LEU A 1 403 ? 40.378 3.690 -21.359 1.00 79.06 403 LEU A CA 1
ATOM 3320 C C . LEU A 1 403 ? 40.690 2.589 -22.389 1.00 79.06 403 LEU A C 1
ATOM 3322 O O . LEU A 1 403 ? 40.948 2.937 -23.547 1.00 79.06 403 LEU A O 1
ATOM 3326 N N . PRO A 1 404 ? 40.629 1.295 -22.017 1.00 70.81 404 PRO A N 1
ATOM 3327 C CA . PRO A 1 404 ? 40.674 0.207 -22.987 1.00 70.81 404 PRO A CA 1
ATOM 3328 C C . PRO A 1 404 ? 39.389 0.179 -23.832 1.00 70.81 404 PRO A C 1
ATOM 3330 O O . PRO A 1 404 ? 38.282 0.197 -23.301 1.00 70.81 404 PRO A O 1
ATOM 3333 N N . TRP A 1 405 ? 39.545 0.143 -25.157 1.00 76.69 405 TRP A N 1
ATOM 3334 C CA . TRP A 1 405 ? 38.445 0.032 -26.127 1.00 76.69 405 TRP A CA 1
ATOM 3335 C C . TRP A 1 405 ? 38.130 -1.440 -26.395 1.00 76.69 405 TRP A C 1
ATOM 3337 O O . TRP A 1 405 ? 38.586 -1.984 -27.408 1.00 76.69 405 TRP A O 1
ATOM 3347 N N . ASP A 1 406 ? 37.399 -2.071 -25.474 1.00 81.19 406 ASP A N 1
ATOM 3348 C CA . ASP A 1 406 ? 36.974 -3.473 -25.549 1.00 81.19 406 ASP A CA 1
ATOM 3349 C C . ASP A 1 406 ? 35.462 -3.630 -25.813 1.00 81.19 406 ASP A C 1
ATOM 3351 O O . ASP A 1 406 ? 34.672 -2.688 -25.687 1.00 81.19 406 ASP A O 1
ATOM 3355 N N . GLU A 1 407 ? 35.045 -4.839 -26.205 1.00 83.81 407 GLU A N 1
ATOM 3356 C CA . GLU A 1 407 ? 33.633 -5.151 -26.480 1.00 83.81 407 GLU A CA 1
ATOM 3357 C C . GLU A 1 407 ? 32.749 -4.942 -25.247 1.00 83.81 407 GLU A C 1
ATOM 3359 O O . GLU A 1 407 ? 31.615 -4.469 -25.362 1.00 83.81 407 GLU A O 1
ATOM 3364 N N . THR A 1 408 ? 33.286 -5.237 -24.058 1.00 81.12 408 THR A N 1
ATOM 3365 C CA . THR A 1 408 ? 32.601 -5.026 -22.780 1.00 81.12 408 THR A CA 1
ATOM 3366 C C . THR A 1 408 ? 32.181 -3.570 -22.642 1.00 81.12 408 THR A C 1
ATOM 3368 O O . THR A 1 408 ? 31.010 -3.280 -22.405 1.00 81.12 408 THR A O 1
ATOM 3371 N N . TRP A 1 409 ? 33.100 -2.628 -22.845 1.00 86.56 409 TRP A N 1
ATOM 3372 C CA . TRP A 1 409 ? 32.793 -1.210 -22.789 1.00 86.56 409 TRP A CA 1
ATOM 3373 C C . TRP A 1 409 ? 31.835 -0.793 -23.911 1.00 86.56 409 TRP A C 1
ATOM 3375 O O . TRP A 1 409 ? 30.887 -0.049 -23.648 1.00 86.56 409 TRP A O 1
ATOM 3385 N N . ILE A 1 410 ? 32.000 -1.303 -25.136 1.00 88.31 410 ILE A N 1
ATOM 3386 C CA . ILE A 1 410 ? 31.096 -0.986 -26.254 1.00 88.31 410 ILE A CA 1
ATOM 3387 C C . ILE A 1 410 ? 29.655 -1.400 -25.930 1.00 88.31 410 ILE A C 1
ATOM 3389 O O . ILE A 1 410 ? 28.733 -0.606 -26.130 1.00 88.31 410 ILE A O 1
ATOM 3393 N N . LEU A 1 411 ? 29.432 -2.589 -25.371 1.00 86.00 411 LEU A N 1
ATOM 3394 C CA . LEU A 1 411 ? 28.089 -3.116 -25.116 1.00 86.00 411 LEU A CA 1
ATOM 3395 C C . LEU A 1 411 ? 27.505 -2.651 -23.776 1.00 86.00 411 LEU A C 1
ATOM 3397 O O . LEU A 1 411 ? 26.329 -2.284 -23.718 1.00 86.00 411 LEU A O 1
ATOM 3401 N N . THR A 1 412 ? 28.310 -2.586 -22.713 1.00 82.00 412 THR A N 1
ATOM 3402 C CA . THR A 1 412 ? 27.823 -2.300 -21.352 1.00 82.00 412 THR A CA 1
ATOM 3403 C C . THR A 1 412 ? 28.121 -0.885 -20.868 1.00 82.00 412 THR A C 1
ATOM 3405 O O . THR A 1 412 ? 27.503 -0.439 -19.908 1.00 82.00 412 THR A O 1
ATOM 3408 N N . GLY A 1 413 ? 29.049 -0.159 -21.496 1.00 84.69 413 GLY A N 1
ATOM 3409 C CA . GLY A 1 413 ? 29.480 1.164 -21.033 1.00 84.69 413 GLY A CA 1
ATOM 3410 C C . GLY A 1 413 ? 30.265 1.132 -19.717 1.00 84.69 413 GLY A C 1
ATOM 3411 O O . GLY A 1 413 ? 30.292 2.137 -19.006 1.00 84.69 413 GLY A O 1
ATOM 3412 N N . ARG A 1 414 ? 30.887 0.002 -19.354 1.00 85.12 414 ARG A N 1
ATOM 3413 C CA . ARG A 1 414 ? 31.634 -0.133 -18.093 1.00 85.12 414 ARG A CA 1
ATOM 3414 C C . ARG A 1 414 ? 32.927 0.676 -18.119 1.00 85.12 414 ARG A C 1
ATOM 3416 O O . ARG A 1 414 ? 33.812 0.392 -18.915 1.00 85.12 414 ARG A O 1
ATOM 3423 N N . LEU A 1 415 ? 33.081 1.619 -17.195 1.00 84.56 415 LEU A N 1
ATOM 3424 C CA . LEU A 1 415 ? 34.326 2.373 -17.046 1.00 84.56 415 LEU A CA 1
ATOM 3425 C C . LEU A 1 415 ? 35.283 1.696 -16.046 1.00 84.56 415 LEU A C 1
ATOM 3427 O O . LEU A 1 415 ? 34.828 1.073 -15.084 1.00 84.56 415 LEU A O 1
ATOM 3431 N N . PRO A 1 416 ? 36.609 1.838 -16.225 1.00 83.19 416 PRO A N 1
ATOM 3432 C CA . PRO A 1 416 ? 37.591 1.558 -15.186 1.00 83.19 416 PRO A CA 1
ATOM 3433 C C . PRO A 1 416 ? 37.303 2.376 -13.926 1.00 83.19 416 PRO A C 1
ATOM 3435 O O . PRO A 1 416 ? 36.836 3.510 -14.016 1.00 83.19 416 PRO A O 1
ATOM 3438 N N . ALA A 1 417 ? 37.660 1.842 -12.755 1.00 80.94 417 ALA A N 1
ATOM 3439 C CA . ALA A 1 417 ? 37.432 2.506 -11.466 1.00 80.94 417 ALA A CA 1
ATOM 3440 C C . ALA A 1 417 ? 38.098 3.895 -11.350 1.00 80.94 417 ALA A C 1
ATOM 3442 O O . ALA A 1 417 ? 37.684 4.717 -10.539 1.00 80.94 417 ALA A O 1
ATOM 3443 N N . SER A 1 418 ? 39.112 4.172 -12.175 1.00 81.06 418 SER A N 1
ATOM 3444 C CA . SER A 1 418 ? 39.781 5.473 -12.267 1.00 81.06 418 SER A CA 1
ATOM 3445 C C . SER A 1 418 ? 38.947 6.560 -12.960 1.00 81.06 418 SER A C 1
ATOM 3447 O O . SER A 1 418 ? 39.311 7.735 -12.898 1.00 81.06 418 SER A O 1
ATOM 3449 N N . LEU A 1 419 ? 37.839 6.206 -13.621 1.00 82.50 419 LEU A N 1
ATOM 3450 C CA . LEU A 1 419 ? 36.995 7.125 -14.381 1.00 82.50 419 LEU A CA 1
ATOM 3451 C C . LEU A 1 419 ? 35.578 7.206 -13.809 1.00 82.50 419 LEU A C 1
ATOM 3453 O O . LEU A 1 419 ? 34.962 6.210 -13.447 1.00 82.50 419 LEU A O 1
ATOM 3457 N N . ILE A 1 420 ? 35.026 8.420 -13.808 1.00 80.88 420 ILE A N 1
ATOM 3458 C CA . ILE A 1 420 ? 33.672 8.705 -13.323 1.00 80.88 420 ILE A CA 1
ATOM 3459 C C . ILE A 1 420 ? 32.794 9.086 -14.517 1.00 80.88 420 ILE A C 1
ATOM 3461 O O . ILE A 1 420 ? 33.114 10.020 -15.252 1.00 80.88 420 ILE A O 1
ATOM 3465 N N . SER A 1 421 ? 31.656 8.412 -14.690 1.00 80.25 421 SER A N 1
ATOM 3466 C CA . SER A 1 421 ? 30.751 8.595 -15.839 1.00 80.25 421 SER A CA 1
ATOM 3467 C C . SER A 1 421 ? 30.210 10.017 -16.019 1.00 80.25 421 SER A C 1
ATOM 3469 O O . SER A 1 421 ? 29.892 10.422 -17.132 1.00 80.25 421 SER A O 1
ATOM 3471 N N . GLY A 1 422 ? 30.108 10.793 -14.940 1.00 78.00 422 GLY A N 1
ATOM 3472 C CA . GLY A 1 422 ? 29.614 12.171 -14.974 1.00 78.00 422 GLY A CA 1
ATOM 3473 C C . GLY A 1 422 ? 30.682 13.253 -15.121 1.00 78.00 422 GLY A C 1
ATOM 3474 O O . GLY A 1 422 ? 30.323 14.428 -15.110 1.00 78.00 422 GLY A O 1
ATOM 3475 N N . LYS A 1 423 ? 31.979 12.910 -15.197 1.00 77.31 423 LYS A N 1
ATOM 3476 C CA . LYS A 1 423 ? 33.068 13.904 -15.152 1.00 77.31 423 LYS A CA 1
ATOM 3477 C C . LYS A 1 423 ? 34.224 13.581 -16.103 1.00 77.31 423 LYS A C 1
ATOM 3479 O O . LYS A 1 423 ? 34.545 12.421 -16.349 1.00 77.31 423 LYS A O 1
ATOM 3484 N N . GLY A 1 424 ? 34.887 14.635 -16.589 1.00 81.00 424 GLY A N 1
ATOM 3485 C CA . GLY A 1 424 ? 36.150 14.552 -17.333 1.00 81.00 424 GLY A CA 1
ATOM 3486 C C . GLY A 1 424 ? 36.122 13.564 -18.506 1.00 81.00 424 GLY A C 1
ATOM 3487 O O . GLY A 1 424 ? 35.170 13.539 -19.288 1.00 81.00 424 GLY A O 1
ATOM 3488 N N . TRP A 1 425 ? 37.166 12.735 -18.605 1.00 83.50 425 TRP A N 1
ATOM 3489 C CA . TRP A 1 425 ? 37.308 11.714 -19.649 1.00 83.50 425 TRP A CA 1
ATOM 3490 C C . TRP A 1 425 ? 36.249 10.609 -19.583 1.00 83.50 425 TRP A C 1
ATOM 3492 O O . TRP A 1 425 ? 35.849 10.104 -20.628 1.00 83.50 425 TRP A O 1
ATOM 3502 N N . GLY A 1 426 ? 35.753 10.265 -18.388 1.00 85.31 426 GLY A N 1
ATOM 3503 C CA . GLY A 1 426 ? 34.700 9.257 -18.225 1.00 85.31 426 GLY A CA 1
ATOM 3504 C C . GLY A 1 426 ? 33.384 9.691 -18.871 1.00 85.31 426 GLY A C 1
ATOM 3505 O O . GLY A 1 426 ? 32.767 8.917 -19.599 1.00 85.31 426 GLY A O 1
ATOM 3506 N N . TYR A 1 427 ? 33.004 10.958 -18.691 1.00 85.44 427 TYR A N 1
ATOM 3507 C CA . TYR A 1 427 ? 31.852 11.543 -19.382 1.00 85.44 427 TYR A CA 1
ATOM 3508 C C . TYR A 1 427 ? 32.044 11.580 -20.901 1.00 85.44 427 TYR A C 1
ATOM 3510 O O . TYR A 1 427 ? 31.166 11.136 -21.642 1.00 85.44 427 TYR A O 1
ATOM 3518 N N . LEU A 1 428 ? 33.203 12.055 -21.377 1.00 85.81 428 LEU A N 1
ATOM 3519 C CA . LEU A 1 428 ? 33.468 12.139 -22.815 1.00 85.81 428 LEU A CA 1
ATOM 3520 C C . LEU A 1 428 ? 33.430 10.759 -23.485 1.00 85.81 428 LEU A C 1
ATOM 3522 O O . LEU A 1 428 ? 32.862 10.629 -24.568 1.00 85.81 428 LEU A O 1
ATOM 3526 N N . ALA A 1 429 ? 33.975 9.732 -22.826 1.00 88.38 429 ALA A N 1
ATOM 3527 C CA . ALA A 1 429 ? 33.915 8.359 -23.307 1.00 88.38 429 ALA A CA 1
ATOM 3528 C C . ALA A 1 429 ? 32.461 7.904 -23.504 1.00 88.38 429 ALA A C 1
ATOM 3530 O O . ALA A 1 429 ? 32.121 7.405 -24.575 1.00 88.38 429 ALA A O 1
ATOM 3531 N N . GLN A 1 430 ? 31.578 8.136 -22.527 1.00 89.00 430 GLN A N 1
ATOM 3532 C CA . GLN A 1 430 ? 30.173 7.725 -22.640 1.00 89.00 430 GLN A CA 1
ATOM 3533 C C . GLN A 1 430 ? 29.416 8.463 -23.741 1.00 89.00 430 GLN A C 1
ATOM 3535 O O . GLN A 1 430 ? 28.643 7.855 -24.482 1.00 89.00 430 GLN A O 1
ATOM 3540 N N . VAL A 1 431 ? 29.658 9.766 -23.890 1.00 89.81 431 VAL A N 1
ATOM 3541 C CA . VAL A 1 431 ? 29.054 10.558 -24.968 1.00 89.81 431 VAL A CA 1
ATOM 3542 C C . VAL A 1 431 ? 29.528 10.063 -26.333 1.00 89.81 431 VAL A C 1
ATOM 3544 O O . VAL A 1 431 ? 28.706 9.837 -27.222 1.00 89.81 431 VAL A O 1
ATOM 3547 N N . ALA A 1 432 ? 30.832 9.833 -26.497 1.00 91.31 432 ALA A N 1
ATOM 3548 C CA . ALA A 1 432 ? 31.391 9.306 -27.736 1.00 91.31 432 ALA A CA 1
ATOM 3549 C C . ALA A 1 432 ? 30.832 7.920 -28.074 1.00 91.31 432 ALA A C 1
ATOM 3551 O O . ALA A 1 432 ? 30.409 7.694 -29.207 1.00 91.31 432 ALA A O 1
ATOM 3552 N N . ARG A 1 433 ? 30.744 7.023 -27.084 1.00 92.50 433 ARG A N 1
ATOM 3553 C CA . ARG A 1 433 ? 30.115 5.703 -27.223 1.00 92.50 433 ARG A CA 1
ATOM 3554 C C . ARG A 1 433 ? 28.701 5.807 -27.778 1.00 92.50 433 ARG A C 1
ATOM 3556 O O . ARG A 1 433 ? 28.357 5.142 -28.752 1.00 92.50 433 ARG A O 1
ATOM 3563 N N . ALA A 1 434 ? 27.888 6.662 -27.161 1.00 93.62 434 ALA A N 1
ATOM 3564 C CA . ALA A 1 434 ? 26.492 6.844 -27.525 1.00 93.62 434 ALA A CA 1
ATOM 3565 C C . ALA A 1 434 ? 26.343 7.398 -28.954 1.00 93.62 434 ALA A C 1
ATOM 3567 O O . ALA A 1 434 ? 25.448 6.979 -29.688 1.00 93.62 434 ALA A O 1
ATOM 3568 N N . ILE A 1 435 ? 27.241 8.300 -29.368 1.00 95.12 435 ILE A N 1
ATOM 3569 C CA . ILE A 1 435 ? 27.298 8.840 -30.733 1.00 95.12 435 ILE A CA 1
ATOM 3570 C C . ILE A 1 435 ? 27.710 7.765 -31.743 1.00 95.12 435 ILE A C 1
ATOM 3572 O O . ILE A 1 435 ? 27.063 7.642 -32.779 1.00 95.12 435 ILE A O 1
ATOM 3576 N N . LEU A 1 436 ? 28.755 6.985 -31.458 1.00 95.81 436 LEU A N 1
ATOM 3577 C CA . LEU A 1 436 ? 29.267 5.947 -32.360 1.00 95.81 436 LEU A CA 1
ATOM 3578 C C . LEU A 1 436 ? 28.206 4.878 -32.636 1.00 95.81 436 LEU A C 1
ATOM 3580 O O . LEU A 1 436 ? 27.890 4.612 -33.795 1.00 95.81 436 LEU A O 1
ATOM 3584 N N . LEU A 1 437 ? 27.577 4.352 -31.582 1.00 95.69 437 LEU A N 1
ATOM 3585 C CA . LEU A 1 437 ? 26.483 3.383 -31.707 1.00 95.69 437 LEU A CA 1
ATOM 3586 C C . LEU A 1 437 ? 25.295 3.964 -32.481 1.00 95.69 437 LEU A C 1
ATOM 3588 O O . LEU A 1 437 ? 24.700 3.293 -33.322 1.00 95.69 437 LEU A O 1
ATOM 3592 N N . TRP A 1 438 ? 24.973 5.237 -32.246 1.00 96.62 438 TRP A N 1
ATOM 3593 C CA . TRP A 1 438 ? 23.920 5.925 -32.983 1.00 96.62 438 TRP A CA 1
ATOM 3594 C C . TRP A 1 438 ? 24.246 6.095 -34.474 1.00 96.62 438 TRP A C 1
ATOM 3596 O O . TRP A 1 438 ? 23.368 5.892 -35.308 1.00 96.62 438 TRP A O 1
ATOM 3606 N N . VAL A 1 439 ? 25.486 6.439 -34.830 1.00 96.88 439 VAL A N 1
ATOM 3607 C CA . VAL A 1 439 ? 25.922 6.578 -36.231 1.00 96.88 439 VAL A CA 1
ATOM 3608 C C . VAL A 1 439 ? 25.885 5.232 -36.958 1.00 96.88 439 VAL A C 1
ATOM 3610 O O . VAL A 1 439 ? 25.426 5.177 -38.100 1.00 96.88 439 VAL A O 1
ATOM 3613 N N . LEU A 1 440 ? 26.284 4.141 -36.297 1.00 96.94 440 LEU A N 1
ATOM 3614 C CA . LEU A 1 440 ? 26.140 2.786 -36.843 1.00 96.94 440 LEU A CA 1
ATOM 3615 C C . LEU A 1 440 ? 24.666 2.446 -37.090 1.00 96.94 440 LEU A C 1
ATOM 3617 O O . LEU A 1 440 ? 24.294 2.076 -38.205 1.00 96.94 440 LEU A O 1
ATOM 3621 N N . TRP A 1 441 ? 23.811 2.683 -36.091 1.00 96.19 441 TRP A N 1
ATOM 3622 C CA . TRP A 1 441 ? 22.369 2.458 -36.191 1.00 96.19 441 TRP A CA 1
ATOM 3623 C C . TRP A 1 441 ? 21.712 3.279 -37.310 1.00 96.19 441 TRP A C 1
ATOM 3625 O O . TRP A 1 441 ? 20.912 2.758 -38.089 1.00 96.19 441 TRP A O 1
ATOM 3635 N N . GLN A 1 442 ? 22.067 4.560 -37.441 1.00 95.06 442 GLN A N 1
ATOM 3636 C CA . GLN A 1 442 ? 21.556 5.409 -38.517 1.00 95.06 442 GLN A CA 1
ATOM 3637 C C . GLN A 1 442 ? 22.032 4.951 -39.889 1.00 95.06 442 GLN A C 1
ATOM 3639 O O . GLN A 1 442 ? 21.219 4.898 -40.808 1.00 95.06 442 GLN A O 1
ATOM 3644 N N . GLY A 1 443 ? 23.314 4.605 -40.026 1.00 94.06 443 GLY A N 1
ATOM 3645 C CA . GLY A 1 443 ? 23.848 4.075 -41.275 1.00 94.06 443 GLY A CA 1
ATOM 3646 C C . GLY A 1 443 ? 23.174 2.765 -41.677 1.00 94.06 443 GLY A C 1
ATOM 3647 O O . GLY A 1 443 ? 22.962 2.526 -42.860 1.00 94.06 443 GLY A O 1
ATOM 3648 N N . ARG A 1 444 ? 22.801 1.921 -40.707 1.00 93.88 444 ARG A N 1
ATOM 3649 C CA . ARG A 1 444 ? 22.052 0.686 -40.970 1.00 93.88 444 ARG A CA 1
ATOM 3650 C C . ARG A 1 444 ? 20.647 1.008 -41.457 1.00 93.88 444 ARG A C 1
ATOM 3652 O O . ARG A 1 444 ? 20.222 0.501 -42.485 1.00 93.88 444 ARG A O 1
ATOM 3659 N N . ASN A 1 445 ? 19.938 1.896 -40.765 1.00 94.00 445 ASN A N 1
ATOM 3660 C CA . ASN A 1 445 ? 18.580 2.277 -41.155 1.00 94.00 445 ASN A CA 1
ATOM 3661 C C . ASN A 1 445 ? 18.526 3.015 -42.497 1.00 94.00 445 ASN A C 1
ATOM 3663 O O . ASN A 1 445 ? 17.534 2.894 -43.205 1.00 94.00 445 ASN A O 1
ATOM 3667 N N . ALA A 1 446 ? 19.568 3.771 -42.850 1.00 93.69 446 ALA A N 1
ATOM 3668 C CA . ALA A 1 446 ? 19.703 4.374 -44.174 1.00 93.69 446 ALA A CA 1
ATOM 3669 C C . ALA A 1 446 ? 19.727 3.302 -45.265 1.00 93.69 446 ALA A C 1
ATOM 3671 O O . ALA A 1 446 ? 18.939 3.361 -46.203 1.00 93.69 446 ALA A O 1
ATOM 3672 N N . ARG A 1 447 ? 20.544 2.265 -45.065 1.00 91.50 447 ARG A N 1
ATOM 3673 C CA . ARG A 1 447 ? 20.641 1.145 -45.993 1.00 91.50 447 ARG A CA 1
ATOM 3674 C C . ARG A 1 447 ? 19.341 0.346 -46.091 1.00 91.50 447 ARG A C 1
ATOM 3676 O O . ARG A 1 447 ? 18.897 0.069 -47.192 1.00 91.50 447 ARG A O 1
ATOM 3683 N N . VAL A 1 448 ? 18.717 0.018 -44.958 1.00 89.62 448 VAL A N 1
ATOM 3684 C CA . VAL A 1 448 ? 17.522 -0.847 -44.930 1.00 89.62 448 VAL A CA 1
ATOM 3685 C C . VAL A 1 448 ? 16.249 -0.146 -45.401 1.00 89.62 448 VAL A C 1
ATOM 3687 O O . VAL A 1 448 ? 15.436 -0.763 -46.072 1.00 89.62 448 VAL A O 1
ATOM 3690 N N . PHE A 1 449 ? 16.044 1.125 -45.047 1.00 90.12 449 PHE A N 1
ATOM 3691 C CA . PHE A 1 449 ? 14.777 1.814 -45.336 1.00 90.12 449 PHE A CA 1
ATOM 3692 C C . PHE A 1 449 ? 14.853 2.805 -46.497 1.00 90.12 449 PHE A C 1
ATOM 3694 O O . PHE A 1 449 ? 13.813 3.286 -46.938 1.00 90.12 449 PHE A O 1
ATOM 3701 N N . ARG A 1 450 ? 16.059 3.178 -46.940 1.00 92.19 450 ARG A N 1
ATOM 3702 C CA . ARG A 1 450 ? 16.265 4.157 -48.019 1.00 92.19 450 ARG A CA 1
ATOM 3703 C C . ARG A 1 450 ? 17.236 3.684 -49.098 1.00 92.19 450 ARG A C 1
ATOM 3705 O O . ARG A 1 450 ? 17.523 4.457 -49.999 1.00 92.19 450 ARG A O 1
ATOM 3712 N N . GLU A 1 451 ? 17.776 2.468 -48.983 1.00 88.88 451 GLU A N 1
ATOM 3713 C CA . GLU A 1 451 ? 18.786 1.907 -49.898 1.00 88.88 451 GLU A CA 1
ATOM 3714 C C . GLU A 1 451 ? 20.069 2.758 -50.017 1.00 88.88 451 GLU A C 1
ATOM 3716 O O . GLU A 1 451 ? 20.931 2.520 -50.861 1.00 88.88 451 GLU A O 1
ATOM 3721 N N . GLU A 1 452 ? 20.253 3.710 -49.099 1.00 92.31 452 GLU A N 1
ATOM 3722 C CA . GLU A 1 452 ? 21.369 4.650 -49.080 1.00 92.31 452 GLU A CA 1
ATOM 3723 C C . GLU A 1 452 ? 22.628 3.987 -48.514 1.00 92.31 452 GLU A C 1
ATOM 3725 O O . GLU A 1 452 ? 22.649 3.504 -47.375 1.00 92.31 452 GLU A O 1
ATOM 3730 N N . GLU A 1 453 ? 23.718 4.025 -49.277 1.00 89.12 453 GLU A N 1
ATOM 3731 C CA . GLU A 1 453 ? 25.029 3.627 -48.780 1.00 89.12 453 GLU A CA 1
ATOM 3732 C C . GLU A 1 453 ? 25.730 4.806 -48.095 1.00 89.12 453 GLU A C 1
ATOM 3734 O O . GLU A 1 453 ? 25.979 5.858 -48.685 1.00 89.12 453 GLU A O 1
ATOM 3739 N N . VAL A 1 454 ? 26.072 4.629 -46.818 1.00 92.62 454 VAL A N 1
ATOM 3740 C CA . VAL A 1 454 ? 26.794 5.644 -46.044 1.00 92.62 454 VAL A CA 1
ATOM 3741 C C . VAL A 1 454 ? 28.274 5.282 -46.002 1.00 92.62 454 VAL A C 1
ATOM 3743 O O . VAL A 1 454 ? 28.652 4.281 -45.394 1.00 92.62 454 VAL A O 1
ATOM 3746 N N . SER A 1 455 ? 29.126 6.116 -46.598 1.00 94.75 455 SER A N 1
ATOM 3747 C CA . SER A 1 455 ? 30.574 5.891 -46.599 1.00 94.75 455 SER A CA 1
ATOM 3748 C C . SER A 1 455 ? 31.189 6.040 -45.200 1.00 94.75 455 SER A C 1
ATOM 3750 O O . SER A 1 455 ? 30.688 6.777 -44.342 1.00 94.75 455 SER A O 1
ATOM 3752 N N . LEU A 1 456 ? 32.326 5.375 -44.958 1.00 93.56 456 LEU A N 1
ATOM 3753 C CA . LEU A 1 456 ? 33.068 5.500 -43.696 1.00 93.56 456 LEU A CA 1
ATOM 3754 C C . LEU A 1 456 ? 33.442 6.961 -43.396 1.00 93.56 456 LEU A C 1
ATOM 3756 O O . LEU A 1 456 ? 33.298 7.410 -42.262 1.00 93.56 456 LEU A O 1
ATOM 3760 N N . GLN A 1 457 ? 33.852 7.726 -44.412 1.00 95.06 457 GLN A N 1
ATOM 3761 C CA . GLN A 1 457 ? 34.189 9.147 -44.272 1.00 95.06 457 GLN A CA 1
ATOM 3762 C C . GLN A 1 457 ? 32.991 9.972 -43.788 1.00 95.06 457 GLN A C 1
ATOM 3764 O O . GLN A 1 457 ? 33.135 10.805 -42.890 1.00 95.06 457 GLN A O 1
ATOM 3769 N N . HIS A 1 458 ? 31.795 9.701 -44.321 1.00 95.06 458 HIS A N 1
ATOM 3770 C CA . HIS A 1 458 ? 30.579 10.371 -43.874 1.00 95.06 458 HIS A CA 1
ATOM 3771 C C . HIS A 1 458 ? 30.239 10.014 -42.420 1.00 95.06 458 HIS A C 1
ATOM 3773 O O . HIS A 1 458 ? 29.926 10.902 -41.627 1.00 95.06 458 HIS A O 1
ATOM 3779 N N . ARG A 1 459 ? 30.374 8.740 -42.023 1.00 96.38 459 ARG A N 1
ATOM 3780 C CA . ARG A 1 459 ? 30.192 8.318 -40.620 1.00 96.38 459 ARG A CA 1
ATOM 3781 C C . ARG A 1 459 ? 31.174 9.031 -39.685 1.00 96.38 459 ARG A C 1
ATOM 3783 O O . ARG A 1 459 ? 30.761 9.577 -38.666 1.00 96.38 459 ARG A O 1
ATOM 3790 N N . GLN A 1 460 ? 32.455 9.094 -40.050 1.00 96.12 460 GLN A N 1
ATOM 3791 C CA . GLN A 1 460 ? 33.477 9.812 -39.279 1.00 96.12 460 GLN A CA 1
ATOM 3792 C C . GLN A 1 460 ? 33.144 11.305 -39.140 1.00 96.12 460 GLN A C 1
ATOM 3794 O O . GLN A 1 460 ? 33.292 11.875 -38.058 1.00 96.12 460 GLN A O 1
ATOM 3799 N N . PHE A 1 461 ? 32.667 11.942 -40.214 1.00 95.12 461 PHE A N 1
ATOM 3800 C CA . PHE A 1 461 ? 32.199 13.328 -40.179 1.00 95.12 461 PHE A CA 1
ATOM 3801 C C . PHE A 1 461 ? 31.011 13.509 -39.222 1.00 95.12 461 PHE A C 1
ATOM 3803 O O . PHE A 1 461 ? 31.037 14.409 -38.380 1.00 95.12 461 PHE A O 1
ATOM 3810 N N . GLN A 1 462 ? 30.009 12.625 -39.277 1.00 95.06 462 GLN A N 1
ATOM 3811 C CA . GLN A 1 462 ? 28.863 12.658 -38.363 1.00 95.06 462 GLN A CA 1
ATOM 3812 C C . GLN A 1 462 ? 29.283 12.506 -36.897 1.00 95.06 462 GLN A C 1
ATOM 3814 O O . GLN A 1 462 ? 28.757 13.223 -36.044 1.00 95.06 462 GLN A O 1
ATOM 3819 N N . VAL A 1 463 ? 30.234 11.612 -36.600 1.00 94.75 463 VAL A N 1
ATOM 3820 C CA . VAL A 1 463 ? 30.768 11.436 -35.241 1.00 94.75 463 VAL A CA 1
ATOM 3821 C C . VAL A 1 463 ? 31.429 12.725 -34.756 1.00 94.75 463 VAL A C 1
ATOM 3823 O O . VAL A 1 463 ? 31.071 13.213 -33.685 1.00 94.75 463 VAL A O 1
ATOM 3826 N N . ARG A 1 464 ? 32.341 13.314 -35.546 1.00 92.94 464 ARG A N 1
ATOM 3827 C CA . ARG A 1 464 ? 33.017 14.578 -35.190 1.00 92.94 464 ARG A CA 1
ATOM 3828 C C . ARG A 1 464 ? 32.014 15.706 -34.954 1.00 92.94 464 ARG A C 1
ATOM 3830 O O . ARG A 1 464 ? 32.073 16.375 -33.924 1.00 92.94 464 ARG A O 1
ATOM 3837 N N . SER A 1 465 ? 31.060 15.872 -35.870 1.00 92.12 465 SER A N 1
ATOM 3838 C CA . SER A 1 465 ? 30.022 16.902 -35.790 1.00 92.12 465 SER A CA 1
ATOM 3839 C C . SER A 1 465 ? 29.169 16.755 -34.523 1.00 92.12 465 SER A C 1
ATOM 3841 O O . SER A 1 465 ? 29.073 17.695 -33.734 1.00 92.12 465 SER A O 1
ATOM 3843 N N . GLN A 1 466 ? 28.624 15.560 -34.261 1.00 91.88 466 GLN A N 1
ATOM 3844 C CA . GLN A 1 466 ? 27.792 15.315 -33.078 1.00 91.88 466 GLN A CA 1
ATOM 3845 C C . GLN A 1 466 ? 28.579 15.447 -31.773 1.00 91.88 466 GLN A C 1
ATOM 3847 O O . GLN A 1 466 ? 28.040 15.961 -30.792 1.00 91.88 466 GLN A O 1
ATOM 3852 N N . LEU A 1 467 ? 29.845 15.022 -31.755 1.00 89.31 467 LEU A N 1
ATOM 3853 C CA . LEU A 1 467 ? 30.698 15.151 -30.578 1.00 89.31 467 LEU A CA 1
ATOM 3854 C C . LEU A 1 467 ? 30.999 16.620 -30.285 1.00 89.31 467 LEU A C 1
ATOM 3856 O O . LEU A 1 467 ? 30.870 17.049 -29.142 1.00 89.31 467 LEU A O 1
ATOM 3860 N N . ARG A 1 468 ? 31.312 17.413 -31.315 1.00 85.44 468 ARG A N 1
ATOM 3861 C CA . ARG A 1 468 ? 31.515 18.858 -31.184 1.00 85.44 468 ARG A CA 1
ATOM 3862 C C . ARG A 1 468 ? 30.268 19.543 -30.634 1.00 85.44 468 ARG A C 1
ATOM 3864 O O . ARG A 1 468 ? 30.378 20.323 -29.694 1.00 85.44 468 ARG A O 1
ATOM 3871 N N . THR A 1 469 ? 29.081 19.223 -31.152 1.00 85.75 469 THR A N 1
ATOM 3872 C CA . THR A 1 469 ? 27.817 19.755 -30.620 1.00 85.75 469 THR A CA 1
ATOM 3873 C C . THR A 1 469 ? 27.599 19.354 -29.162 1.00 85.75 469 THR A C 1
ATOM 3875 O O . THR A 1 469 ? 27.295 20.211 -28.338 1.00 85.75 469 THR A O 1
ATOM 3878 N N . ALA A 1 470 ? 27.786 18.078 -28.820 1.00 82.62 470 ALA A N 1
ATOM 3879 C CA . ALA A 1 470 ? 27.620 17.583 -27.455 1.00 82.62 470 ALA A CA 1
ATOM 3880 C C . ALA A 1 470 ? 28.578 18.269 -26.467 1.00 82.62 470 ALA A C 1
ATOM 3882 O O . ALA A 1 470 ? 28.167 18.676 -25.380 1.00 82.62 470 ALA A O 1
ATOM 3883 N N . VAL A 1 471 ? 29.836 18.456 -26.872 1.00 73.94 471 VAL A N 1
ATOM 3884 C CA . VAL A 1 471 ? 30.846 19.156 -26.078 1.00 73.94 471 VAL A CA 1
ATOM 3885 C C . VAL A 1 471 ? 30.482 20.634 -25.918 1.00 73.94 471 VAL A C 1
ATOM 3887 O O . VAL A 1 471 ? 30.448 21.128 -24.796 1.00 73.94 471 VAL A O 1
ATOM 3890 N N . MET A 1 472 ? 30.128 21.342 -26.993 1.00 73.44 472 MET A N 1
ATOM 3891 C CA . MET A 1 472 ? 29.762 22.763 -26.905 1.00 73.44 472 MET A CA 1
ATOM 3892 C C . MET A 1 472 ? 28.522 23.011 -26.032 1.00 73.44 472 MET A C 1
ATOM 3894 O O . MET A 1 472 ? 28.481 24.002 -25.309 1.00 73.44 472 MET A O 1
ATOM 3898 N N . VAL A 1 473 ? 27.525 22.121 -26.074 1.00 70.19 473 VAL A N 1
ATOM 3899 C CA . VAL A 1 473 ? 26.248 22.306 -25.362 1.00 70.19 473 VAL A CA 1
ATOM 3900 C C . VAL A 1 473 ? 26.324 21.887 -23.889 1.00 70.19 473 VAL A C 1
ATOM 3902 O O . VAL A 1 473 ? 25.741 22.556 -23.038 1.00 70.19 473 VAL A O 1
ATOM 3905 N N . ASP A 1 474 ? 27.018 20.792 -23.567 1.00 67.44 474 ASP A N 1
ATOM 3906 C CA . ASP A 1 474 ? 26.890 20.136 -22.253 1.00 67.44 474 ASP A CA 1
ATOM 3907 C C . ASP A 1 474 ? 28.201 20.154 -21.436 1.00 67.44 474 ASP A C 1
ATOM 3909 O O . ASP A 1 474 ? 28.172 20.194 -20.202 1.00 67.44 474 ASP A O 1
ATOM 3913 N N . TRP A 1 475 ? 29.370 20.228 -22.090 1.00 59.69 475 TRP A N 1
ATOM 3914 C CA . TRP A 1 475 ? 30.676 20.276 -21.408 1.00 59.69 475 TRP A CA 1
ATOM 3915 C C . TRP A 1 475 ? 30.921 21.627 -20.725 1.00 59.69 475 TRP A C 1
ATOM 3917 O O . TRP A 1 475 ? 31.392 21.662 -19.587 1.00 59.69 475 TRP A O 1
ATOM 3927 N N . ALA A 1 476 ? 30.490 22.729 -21.354 1.00 53.94 476 ALA A N 1
ATOM 3928 C CA . ALA A 1 476 ? 30.515 24.069 -20.760 1.00 53.94 476 ALA A CA 1
ATOM 3929 C C . ALA A 1 476 ? 29.689 24.160 -19.459 1.00 53.94 476 ALA A C 1
ATOM 3931 O O . ALA A 1 476 ? 30.000 24.961 -18.583 1.00 53.94 476 ALA A O 1
ATOM 3932 N N . ARG A 1 477 ? 28.666 23.305 -19.307 1.00 54.66 477 ARG A N 1
ATOM 3933 C CA . ARG A 1 477 ? 27.752 23.292 -18.156 1.00 54.66 477 ARG A CA 1
ATOM 3934 C C . ARG A 1 477 ? 28.199 22.360 -17.025 1.00 54.66 477 ARG A C 1
ATOM 3936 O O . ARG A 1 477 ? 27.869 22.618 -15.872 1.00 54.66 477 ARG A O 1
ATOM 3943 N N . LYS A 1 478 ? 28.917 21.272 -17.339 1.00 57.59 478 LYS A N 1
ATOM 3944 C CA . LYS A 1 478 ? 29.280 20.206 -16.378 1.00 57.59 478 LYS A CA 1
ATOM 3945 C C . LYS A 1 478 ? 30.767 20.154 -15.998 1.00 57.59 478 LYS A C 1
ATOM 3947 O O . LYS A 1 478 ? 31.092 19.533 -14.989 1.00 57.59 478 LYS A O 1
ATOM 3952 N N . VAL A 1 479 ? 31.673 20.765 -16.774 1.00 53.78 479 VAL A N 1
ATOM 3953 C CA . VAL A 1 479 ? 33.139 20.615 -16.601 1.00 53.78 479 VAL A CA 1
ATOM 3954 C C . VAL A 1 479 ? 33.873 21.919 -16.244 1.00 53.78 479 VAL A C 1
ATOM 3956 O O . VAL A 1 479 ? 35.089 21.912 -16.038 1.00 53.78 479 VAL A O 1
ATOM 3959 N N . MET A 1 480 ? 33.167 23.033 -16.016 1.00 47.88 480 MET A N 1
ATOM 3960 C CA . MET A 1 480 ? 33.786 24.167 -15.319 1.00 47.88 480 MET A CA 1
ATOM 3961 C C . MET A 1 480 ? 34.010 23.833 -13.840 1.00 47.88 480 MET A C 1
ATOM 3963 O O . MET A 1 480 ? 33.108 23.985 -13.022 1.00 47.88 480 MET A O 1
ATOM 3967 N N . LEU A 1 481 ? 35.228 23.373 -13.530 1.00 40.56 481 LEU A N 1
ATOM 3968 C CA . LEU A 1 481 ? 36.069 24.017 -12.509 1.00 40.56 481 LEU A CA 1
ATOM 3969 C C . LEU A 1 481 ? 37.529 23.525 -12.439 1.00 40.56 481 LEU A C 1
ATOM 3971 O O . LEU A 1 481 ? 38.286 24.141 -11.705 1.00 40.56 481 LEU A O 1
ATOM 3975 N N . LEU A 1 482 ? 37.994 22.509 -13.190 1.00 37.34 482 LEU A N 1
ATOM 3976 C CA . LEU A 1 482 ? 39.391 22.031 -13.013 1.00 37.34 482 LEU A CA 1
ATOM 3977 C C . LEU A 1 482 ? 40.195 21.601 -14.261 1.00 37.34 482 LEU A C 1
ATOM 3979 O O . LEU A 1 482 ? 41.357 21.244 -14.110 1.00 37.34 482 LEU A O 1
ATOM 3983 N N . ALA A 1 483 ? 39.663 21.642 -15.490 1.00 39.19 483 ALA A N 1
ATOM 3984 C CA . ALA A 1 483 ? 40.348 21.028 -16.648 1.00 39.19 483 ALA A CA 1
ATOM 3985 C C . ALA A 1 483 ? 40.637 21.960 -17.842 1.00 39.19 483 ALA A C 1
ATOM 3987 O O . ALA A 1 483 ? 40.857 21.481 -18.951 1.00 39.19 483 ALA A O 1
ATOM 3988 N N . LEU A 1 484 ? 40.676 23.283 -17.642 1.00 37.78 484 LEU A N 1
ATOM 3989 C CA . LEU A 1 484 ? 41.144 24.212 -18.686 1.00 37.78 484 LEU A CA 1
ATOM 3990 C C . LEU A 1 484 ? 42.680 24.289 -18.800 1.00 37.78 484 LEU A C 1
ATOM 3992 O O . LEU A 1 484 ? 43.180 24.952 -19.700 1.00 37.78 484 LEU A O 1
ATOM 3996 N N . ALA A 1 485 ? 43.433 23.579 -17.950 1.00 37.06 485 ALA A N 1
ATOM 3997 C CA . ALA A 1 485 ? 44.899 23.629 -17.942 1.00 37.06 485 ALA A CA 1
ATOM 3998 C C . ALA A 1 485 ? 45.611 22.406 -18.562 1.00 37.06 485 ALA A C 1
ATOM 4000 O O . ALA A 1 485 ? 46.835 22.415 -18.642 1.00 37.06 485 ALA A O 1
ATOM 4001 N N . THR A 1 486 ? 44.907 21.354 -19.006 1.00 41.19 486 THR A N 1
ATOM 4002 C CA . THR A 1 486 ? 45.571 20.084 -19.401 1.00 41.19 486 THR A CA 1
ATOM 4003 C C . THR A 1 486 ? 45.140 19.475 -20.736 1.00 41.19 486 THR A C 1
ATOM 4005 O O . THR A 1 486 ? 45.561 18.367 -21.057 1.00 41.19 486 THR A O 1
ATOM 4008 N N . LEU A 1 487 ? 44.363 20.178 -21.565 1.00 45.62 487 LEU A N 1
ATOM 4009 C CA . LEU A 1 487 ? 44.074 19.724 -22.931 1.00 45.62 487 LEU A CA 1
ATOM 4010 C C . LEU A 1 487 ? 44.980 20.445 -23.941 1.00 45.62 487 LEU A C 1
ATOM 4012 O O . LEU A 1 487 ? 44.852 21.660 -24.107 1.00 45.62 487 LEU A O 1
ATOM 4016 N N . PRO A 1 488 ? 45.878 19.738 -24.656 1.00 42.28 488 PRO A N 1
ATOM 4017 C CA . PRO A 1 488 ? 46.694 20.356 -25.689 1.00 42.28 488 PRO A CA 1
ATOM 4018 C C . PRO A 1 488 ? 45.813 20.894 -26.821 1.00 42.28 488 PRO A C 1
ATOM 4020 O O . PRO A 1 488 ? 44.993 20.169 -27.387 1.00 42.28 488 PRO A O 1
ATOM 4023 N N . ASN A 1 489 ? 46.067 22.139 -27.228 1.00 41.22 489 ASN A N 1
ATOM 4024 C CA . ASN A 1 489 ? 45.450 22.847 -28.364 1.00 41.22 489 ASN A CA 1
ATOM 4025 C C . ASN A 1 489 ? 45.387 22.038 -29.687 1.00 41.22 489 ASN A C 1
ATOM 4027 O O . ASN A 1 489 ? 44.637 22.382 -30.599 1.00 41.22 489 ASN A O 1
ATOM 4031 N N . ARG A 1 490 ? 46.164 20.952 -29.815 1.00 41.06 490 ARG A N 1
ATOM 4032 C CA . ARG A 1 490 ? 46.160 20.044 -30.974 1.00 41.06 490 ARG A CA 1
ATOM 4033 C C . ARG A 1 490 ? 44.918 19.151 -31.060 1.00 41.06 490 ARG A C 1
ATOM 4035 O O . ARG A 1 490 ? 44.487 18.868 -32.172 1.00 41.06 490 ARG A O 1
ATOM 4042 N N . ALA A 1 491 ? 44.322 18.741 -29.936 1.00 45.22 491 ALA A N 1
ATOM 4043 C CA . ALA A 1 491 ? 43.125 17.891 -29.946 1.00 45.22 491 ALA A CA 1
ATOM 4044 C C . ALA A 1 491 ? 41.902 18.631 -30.522 1.00 45.22 491 ALA A C 1
ATOM 4046 O O . ALA A 1 491 ? 41.104 18.041 -31.243 1.00 45.22 491 ALA A O 1
ATOM 4047 N N . TRP A 1 492 ? 41.820 19.946 -30.291 1.00 48.06 492 TRP A N 1
ATOM 4048 C CA . TRP A 1 492 ? 40.749 20.807 -30.801 1.00 48.06 492 TRP A CA 1
ATOM 4049 C C . TRP A 1 492 ? 40.809 21.079 -32.302 1.00 48.06 492 TRP A C 1
ATOM 4051 O O . TRP A 1 492 ? 39.771 21.308 -32.905 1.00 48.06 492 TRP A O 1
ATOM 4061 N N . ARG A 1 493 ? 42.000 21.062 -32.915 1.00 40.25 493 ARG A N 1
ATOM 4062 C CA . ARG A 1 493 ? 42.157 21.291 -34.365 1.00 40.25 493 ARG A CA 1
ATOM 4063 C C . ARG A 1 493 ? 41.936 20.029 -35.209 1.00 40.25 493 ARG A C 1
ATOM 4065 O O . ARG A 1 493 ? 41.833 20.136 -36.424 1.00 40.25 493 ARG A O 1
ATOM 4072 N N . ALA A 1 494 ? 41.910 18.851 -34.582 1.00 44.09 494 ALA A N 1
ATOM 4073 C CA . ALA A 1 494 ? 41.699 17.559 -35.243 1.00 44.09 494 ALA A CA 1
ATOM 4074 C C . ALA A 1 494 ? 40.228 17.078 -35.213 1.00 44.09 494 ALA A C 1
ATOM 4076 O O . ALA A 1 494 ? 39.888 16.098 -35.887 1.00 44.09 494 ALA A O 1
ATOM 4077 N N . LEU A 1 495 ? 39.383 17.756 -34.424 1.00 44.78 495 LEU A N 1
ATOM 4078 C CA . LEU A 1 495 ? 37.922 17.628 -34.370 1.00 44.78 495 LEU A CA 1
ATOM 4079 C C . LEU A 1 495 ? 37.263 18.659 -35.283 1.00 44.78 495 LEU A C 1
ATOM 4081 O O . LEU A 1 495 ? 36.304 18.264 -35.985 1.00 44.78 495 LEU A O 1
#

Foldseek 3Di:
DLLVVLLCLQFAQDDDPVNVVVLVQLCVQLLAPDSLLSNLCLQAVQSLVGATPDPSVNVSSVLNSLQPFQFFDDFALLLQQAHFLFNRQQQAFPVSHGQHLHPPPPHDNSLLRSLPNTGNVSQADLVVLGGDALVVSCVRNPPDPPSRVVSVRSVVSHDPVSNVRSNDDDDDAQWKFQFDDPPPDRFKMWGFHDDDDQKTWTFIWGDDPPDQFFIDTDDIDIDGPVRGDATFDKDDDPPVDPPDTITGGNSGDGCNPGSHNQQRGFHDDDPVDPDTDGSNRDDPVVSVVSSDDPCPVLVVQVVVLCVQQVADPPDDSVLLVVLLVLLVQAPDVVLSVQLVCLSRSNDVWVVNCVVVVDDDDQAQLQQRPDGTGLNCLQPVPPLNVVLLVVVVVLCCVFPVCQFDSDSNCLRRVDTDPVDDCQADPNVLSSNLSSQSSVLSVVQSCCCVVVVDHDDSVNSVVSSVVSSVVRCVPRVVPRYPDPPPPPGPPVSVVVD

pLDDT: mean 85.38, std 12.74, range [37.06, 97.62]

Sequence (495 aa):
MLGKWITRVATMEDEREWVVLAGYILKNDWGLTREEDVWICVHMDSYLRRGSSSQVWSGILRAWRKLKPEQVIVDSKTTVLRQNLFDNVRIRDLAGDPLQATNAKGCYGRKWIERGVVTIGDIWDKDKNQWKEETQLREKLGRLRMVGPRLGDLVEAIPDEWKAMLQQGGVKEGTWYRITQEEGQINRFGRVISEEEDMVIVEEWTRREEGESLISYEQTTARSVEDLREQVRVELPPKWKRGKPTLLLCGGRGVEEMRMDPQGRKWRRNPQSREAPTQASYAPKFGVSHLRKPLDAENRTWQKLKISLDLPEGAQESHLRELWDQLQLLPARKQAGLLWMLSRGIVPATNWLWERGMEVETLCQQCGGEMETARHIFVECTVAQQLWEWWRTQWQKWTNGVLPWDETWILTGRLPASLISGKGWGYLAQVARAILLWVLWQGRNARVFREEEVSLQHRQFQVRSQLRTAVMVDWARKVMLLALATLPNRAWRAL

Organism: Chara braunii (NCBI:txid69332)

Radius of gyration: 33.39 Å; chains: 1; bounding box: 82×53×91 Å

InterPro domains:
  IPR026960 Reverse transcriptase zinc-binding domain [PF13966] (333-388)